Protein AF-A0A1F2TXX7-F1 (afdb_monomer_lite)

Sequence (475 aa):
MVFALLHRPVFQALGLSNPQVAVRVATVLLIPSALCGLVLRPRAPNGSAGERSGLLFAVVLATLLSATTNYGFRNNSDDFTIRDRLQRGASSSTIPNWGPQGDKSVHLIVTTEPMIQSGLPSGIQAHRGVQALMIGLSAPIRGGFPENIIKTSKVVELVFHLSFLYLFLVLCREVFNMDRKATVLVLAGAAFFAPINFPFNSVETSSYAGLFNASGTLYHNLPQLFSLTFALGGIVLIGRSIRAGHSGFAIGCALIAGSFVFKPALYTVLAPSACLLLMFLRDPFSRDRLAGYIVLSIPVAIWSGYRMVFHTETRTLNPIIRPFALFMKRGGLRFPEWVMQHTWVFGAIVLGLSFAAFLPALLSDLTSFIRKIRGSGAPGVRAWIQSHWLESFLMLSLVFGVLQRILLLENNSQMYSGNFGWAGAAMVLLSLPILVLRLTRSPSALVRTSGLALYALQLGYGVQHLIMVTYFAWY

Secondary structure (DSSP, 8-state):
-HHHHHTHHHHHHTT---HHHHHHHHHHHHHHHHHHHHH---------HHHHHHHHHHHHHHHHHHHHHHHTTTS---HHHHHHHHHHHHH--S---SSSTHHHHIIIIITTHHHHHH-SS-SB----HHHHHHHHHHTTSSS-HHHHHHHHHHHHHHHHHHHHHHHHHHIIIIIS---HHHHHHHHHHHHH--PPPSSTT--SSTT---S--HIIIIIS-HHHHHHHHHHHHHHHHHHHHHHH--S-HHHHHHHHHHHHHH-HHHHHHHHHHHHHHHTTSSSTT-HHHHHHHHHHHHHHHHHHHHHHHH-PBP----EEE-TTHHHHHHHTTTS-HHHHT-HHHHHHHHHHHHSTTTHHHHHHHHHHHHHHHHHHHHHHHHHHHHHTHHHHHHHHHHHHHHHHHHHEEE-STT-B-HHHHHHHHHHHHHHHHHHHHHHHT-S-HHHHHHHHHHHHHHHHHHHHHHHHHHHTTT-

Structure (mmCIF, N/CA/C/O backbone):
data_AF-A0A1F2TXX7-F1
#
_entry.id   AF-A0A1F2TXX7-F1
#
loop_
_atom_site.group_PDB
_atom_site.id
_atom_site.type_symbol
_atom_site.label_atom_id
_atom_site.label_alt_id
_atom_site.label_comp_id
_atom_site.label_asym_id
_atom_site.label_entity_id
_atom_site.label_seq_id
_atom_site.pdbx_PDB_ins_code
_atom_site.Cartn_x
_atom_site.Cartn_y
_atom_site.Cartn_z
_atom_site.occupancy
_atom_site.B_iso_or_equiv
_atom_site.auth_seq_id
_atom_site.auth_comp_id
_atom_site.auth_asym_id
_atom_site.auth_atom_id
_atom_site.pdbx_PDB_model_num
ATOM 1 N N . MET A 1 1 ? -10.070 -25.804 -9.929 1.00 29.41 1 MET A N 1
ATOM 2 C CA . MET A 1 1 ? -11.050 -26.265 -10.941 1.00 29.41 1 MET A CA 1
ATOM 3 C C . MET A 1 1 ? -12.174 -25.249 -11.176 1.00 29.41 1 MET A C 1
ATOM 5 O O . MET A 1 1 ? -12.272 -24.749 -12.284 1.00 29.41 1 MET A O 1
ATOM 9 N N . VAL A 1 2 ? -12.946 -24.849 -10.153 1.00 29.81 2 VAL A N 1
ATOM 10 C CA . VAL A 1 2 ? -14.037 -23.846 -10.272 1.00 29.81 2 VAL A CA 1
ATOM 11 C C . VAL A 1 2 ? -13.555 -22.471 -10.775 1.00 29.81 2 VAL A C 1
ATOM 13 O O . VAL A 1 2 ? -14.171 -21.890 -11.660 1.00 29.81 2 VAL A O 1
ATOM 16 N N . PHE A 1 3 ? -12.399 -21.994 -10.300 1.00 35.53 3 PHE A N 1
ATOM 17 C CA . PHE A 1 3 ? -11.759 -20.757 -10.781 1.00 35.53 3 PHE A CA 1
ATOM 18 C C . PHE A 1 3 ? -11.383 -20.816 -12.277 1.00 35.53 3 PHE A C 1
ATOM 20 O O . PHE A 1 3 ? -11.609 -19.872 -13.024 1.00 35.53 3 PHE A O 1
ATOM 27 N N . ALA A 1 4 ? -10.864 -21.957 -12.744 1.00 34.00 4 ALA A N 1
ATOM 28 C CA . ALA A 1 4 ? -10.511 -22.156 -14.151 1.00 34.00 4 ALA A CA 1
ATOM 29 C C . ALA A 1 4 ? -11.752 -22.219 -15.064 1.00 34.00 4 ALA A C 1
ATOM 31 O O . ALA A 1 4 ? -11.696 -21.780 -16.210 1.00 34.00 4 ALA A O 1
ATOM 32 N N . LEU A 1 5 ? -12.878 -22.722 -14.546 1.00 33.78 5 LEU A N 1
ATOM 33 C CA . LEU A 1 5 ? -14.151 -22.797 -15.268 1.00 33.78 5 LEU A CA 1
ATOM 34 C C . LEU A 1 5 ? -14.860 -21.435 -15.355 1.00 33.78 5 LEU A C 1
ATOM 36 O O . LEU A 1 5 ? -15.351 -21.088 -16.425 1.00 33.78 5 LEU A O 1
ATOM 40 N N . LEU A 1 6 ? -14.849 -20.632 -14.283 1.00 33.75 6 LEU A N 1
ATOM 41 C CA . LEU A 1 6 ? -15.460 -19.291 -14.259 1.00 33.75 6 LEU A CA 1
ATOM 42 C C . LEU A 1 6 ? -14.728 -18.264 -15.139 1.00 33.75 6 LEU A C 1
ATOM 44 O O . LEU A 1 6 ? -15.339 -17.306 -15.606 1.00 33.75 6 LEU A O 1
ATOM 48 N N . HIS A 1 7 ? -13.432 -18.460 -15.390 1.00 41.69 7 HIS A N 1
ATOM 49 C CA . HIS A 1 7 ? -12.605 -17.518 -16.151 1.00 41.69 7 HIS A CA 1
ATOM 50 C C . HIS A 1 7 ? -12.302 -17.961 -17.586 1.00 41.69 7 HIS A C 1
ATOM 52 O O . HIS A 1 7 ? -11.627 -17.239 -18.315 1.00 41.69 7 HIS A O 1
ATOM 58 N N . ARG A 1 8 ? -12.845 -19.098 -18.038 1.00 39.62 8 ARG A N 1
ATOM 59 C CA . ARG A 1 8 ? -12.697 -19.590 -19.419 1.00 39.62 8 ARG A CA 1
ATOM 60 C C . ARG A 1 8 ? -13.082 -18.550 -20.496 1.00 39.62 8 ARG A C 1
ATOM 62 O O . ARG A 1 8 ? -12.309 -18.419 -21.443 1.00 39.62 8 ARG A O 1
ATOM 69 N N . PRO A 1 9 ? -14.161 -17.750 -20.345 1.00 38.47 9 PRO A N 1
ATOM 70 C CA . PRO A 1 9 ? -14.501 -16.693 -21.305 1.00 38.47 9 PRO A CA 1
ATOM 71 C C . PRO A 1 9 ? -13.487 -15.540 -21.302 1.00 38.47 9 PRO A C 1
ATOM 73 O O . PRO A 1 9 ? -13.152 -15.004 -22.352 1.00 38.47 9 PRO A O 1
ATOM 76 N N . VAL A 1 10 ? -12.942 -15.193 -20.129 1.00 39.41 10 VAL A N 1
ATOM 77 C CA . VAL A 1 10 ? -11.904 -14.156 -19.974 1.00 39.41 10 VAL A CA 1
ATOM 78 C C . VAL A 1 10 ? -10.589 -14.620 -20.603 1.00 39.41 10 VAL A C 1
ATOM 80 O O . VAL A 1 10 ? -9.942 -13.862 -21.320 1.00 39.41 10 VAL A O 1
ATOM 83 N N . PHE A 1 11 ? -10.216 -15.888 -20.412 1.00 44.16 11 PHE A N 1
ATOM 84 C CA . PHE A 1 11 ? -9.037 -16.477 -21.047 1.00 44.16 11 PHE A CA 1
ATOM 85 C C . PHE A 1 11 ? -9.182 -16.579 -22.573 1.00 44.16 11 PHE A C 1
ATOM 87 O O . PHE A 1 11 ? -8.217 -16.327 -23.295 1.00 44.16 11 PHE A O 1
ATOM 94 N N . GLN A 1 12 ? -10.387 -16.866 -23.077 1.00 43.22 12 GLN A N 1
ATOM 95 C CA . GLN A 1 12 ? -10.691 -16.821 -24.511 1.00 43.22 12 GLN A CA 1
ATOM 96 C C . GLN A 1 12 ? -10.640 -15.386 -25.068 1.00 43.22 12 GLN A C 1
ATOM 98 O O . GLN A 1 12 ? -9.989 -15.166 -26.086 1.00 43.22 12 GLN A O 1
ATOM 103 N N . ALA A 1 13 ? -11.210 -14.396 -24.371 1.00 37.19 13 ALA A N 1
ATOM 104 C CA . ALA A 1 13 ? -11.165 -12.980 -24.762 1.00 37.19 13 ALA A CA 1
ATOM 105 C C . ALA A 1 13 ? -9.740 -12.381 -24.744 1.00 37.19 13 ALA A C 1
ATOM 107 O O . ALA A 1 13 ? -9.407 -11.490 -25.527 1.00 37.19 13 ALA A O 1
ATOM 108 N N . LEU A 1 14 ? -8.853 -12.897 -23.886 1.00 37.62 14 LEU A N 1
ATOM 109 C CA . LEU A 1 14 ? -7.431 -12.535 -23.862 1.00 37.62 14 LEU A CA 1
ATOM 110 C C . LEU A 1 14 ? -6.597 -13.252 -24.946 1.00 37.62 14 LEU A C 1
ATOM 112 O O . LEU A 1 14 ? -5.415 -12.942 -25.098 1.00 37.62 14 LEU A O 1
ATOM 116 N N . GLY A 1 15 ? -7.191 -14.145 -25.748 1.00 41.12 15 GLY A N 1
ATOM 117 C CA . GLY A 1 15 ? -6.511 -14.872 -26.829 1.00 41.12 15 GLY A CA 1
ATOM 118 C C . GLY A 1 15 ? -5.637 -16.038 -26.350 1.00 41.12 15 GLY A C 1
ATOM 119 O O . GLY A 1 15 ? -4.672 -16.401 -27.017 1.00 41.12 15 GLY A O 1
ATOM 120 N N . LEU A 1 16 ? -5.939 -16.620 -25.186 1.00 44.06 16 LEU A N 1
ATOM 121 C CA . LEU A 1 16 ? -5.148 -17.681 -24.548 1.00 44.06 16 LEU A CA 1
ATOM 122 C C . LEU A 1 16 ? -5.685 -19.078 -24.915 1.00 44.06 16 LEU A C 1
ATOM 124 O O . LEU A 1 16 ? -5.875 -19.929 -24.050 1.00 44.06 16 LEU A O 1
ATOM 128 N N . SER A 1 17 ? -5.945 -19.327 -26.203 1.00 44.88 17 SER A N 1
ATOM 129 C CA . SER A 1 17 ? -6.417 -20.622 -26.731 1.00 44.88 17 SER A CA 1
ATOM 130 C C . SER A 1 17 ? -5.333 -21.711 -26.762 1.00 44.88 17 SER A C 1
ATOM 132 O O . SER A 1 17 ? -5.620 -22.862 -27.085 1.00 44.88 17 SER A O 1
ATOM 134 N N . ASN A 1 18 ? -4.090 -21.374 -26.406 1.00 51.16 18 ASN A N 1
ATOM 135 C CA . ASN A 1 18 ? -2.973 -22.307 -26.408 1.00 51.16 18 ASN A CA 1
ATOM 136 C C . ASN A 1 18 ? -2.952 -23.158 -25.111 1.00 51.16 18 ASN A C 1
ATOM 138 O O . ASN A 1 18 ? -2.776 -22.603 -24.020 1.00 51.16 18 ASN A O 1
ATOM 142 N N . PRO A 1 19 ? -3.058 -24.498 -25.195 1.00 48.06 19 PRO A N 1
ATOM 143 C CA . PRO A 1 19 ? -3.065 -25.384 -24.028 1.00 48.06 19 PRO A CA 1
ATOM 144 C C . PRO A 1 19 ? -1.778 -25.313 -23.186 1.00 48.06 19 PRO A C 1
ATOM 146 O O . PRO A 1 19 ? -1.838 -25.485 -21.969 1.00 48.06 19 PRO A O 1
ATOM 149 N N . GLN A 1 20 ? -0.627 -24.968 -23.777 1.00 47.75 20 GLN A N 1
ATOM 150 C CA . GLN A 1 20 ? 0.615 -24.741 -23.023 1.00 47.75 20 GLN A CA 1
ATOM 151 C C . GLN A 1 20 ? 0.552 -23.467 -22.175 1.00 47.75 20 GLN A C 1
ATOM 153 O O . GLN A 1 20 ? 1.115 -23.425 -21.082 1.00 47.75 20 GLN A O 1
ATOM 158 N N . VAL A 1 21 ? -0.160 -22.441 -22.648 1.00 46.22 21 VAL A N 1
ATOM 159 C CA . VAL A 1 21 ? -0.402 -21.212 -21.885 1.00 46.22 21 VAL A CA 1
ATOM 160 C C . VAL A 1 21 ? -1.400 -21.483 -20.760 1.00 46.22 21 VAL A C 1
ATOM 162 O O . VAL A 1 21 ? -1.178 -21.022 -19.649 1.00 46.22 21 VAL A O 1
ATOM 165 N N . ALA A 1 22 ? -2.426 -22.312 -20.980 1.00 46.06 22 ALA A N 1
ATOM 166 C CA . ALA A 1 22 ? -3.401 -22.698 -19.953 1.00 46.06 22 ALA A CA 1
ATOM 167 C C . ALA A 1 22 ? -2.794 -23.506 -18.785 1.00 46.06 22 ALA A C 1
ATOM 169 O O . ALA A 1 22 ? -3.076 -23.212 -17.622 1.00 46.06 22 ALA A O 1
ATOM 170 N N . VAL A 1 23 ? -1.912 -24.477 -19.062 1.00 45.16 23 VAL A N 1
ATOM 171 C CA . VAL A 1 23 ? -1.170 -25.222 -18.018 1.00 45.16 23 VAL A CA 1
ATOM 172 C C . VAL A 1 23 ? -0.264 -24.287 -17.205 1.00 45.16 23 VAL A C 1
ATOM 174 O O . VAL A 1 23 ? -0.115 -24.450 -15.998 1.00 45.16 23 VAL A O 1
ATOM 177 N N . ARG A 1 24 ? 0.288 -23.246 -17.833 1.00 50.84 24 ARG A N 1
ATOM 178 C CA . ARG A 1 24 ? 1.182 -22.279 -17.177 1.00 50.84 24 ARG A CA 1
ATOM 179 C C . ARG A 1 24 ? 0.443 -21.174 -16.444 1.00 50.84 24 ARG A C 1
ATOM 181 O O . ARG A 1 24 ? 0.905 -20.757 -15.392 1.00 50.84 24 ARG A O 1
ATOM 188 N N . VAL A 1 25 ? -0.734 -20.770 -16.922 1.00 47.62 25 VAL A N 1
ATOM 189 C CA . VAL A 1 25 ? -1.716 -20.018 -16.132 1.00 47.62 25 VAL A CA 1
ATOM 190 C C . VAL A 1 25 ? -2.034 -20.819 -14.873 1.00 47.62 25 VAL A C 1
ATOM 192 O O . VAL A 1 25 ? -2.038 -20.240 -13.800 1.00 47.62 25 VAL A O 1
ATOM 195 N N . ALA A 1 26 ? -2.201 -22.145 -14.954 1.00 44.66 26 ALA A N 1
ATOM 196 C CA . ALA A 1 26 ? -2.402 -22.979 -13.770 1.00 44.66 26 ALA A CA 1
ATOM 197 C C . ALA A 1 26 ? -1.186 -22.981 -12.816 1.00 44.66 26 ALA A C 1
ATOM 199 O O . ALA A 1 26 ? -1.389 -22.872 -11.611 1.00 44.66 26 ALA A O 1
ATOM 200 N N . THR A 1 27 ? 0.059 -23.002 -13.313 1.00 48.03 27 THR A N 1
ATOM 201 C CA . THR A 1 27 ? 1.278 -22.863 -12.481 1.00 48.03 27 THR A CA 1
ATOM 202 C C . THR A 1 27 ? 1.433 -21.465 -11.872 1.00 48.03 27 THR A C 1
ATOM 204 O O . THR A 1 27 ? 1.758 -21.332 -10.698 1.00 48.03 27 THR A O 1
ATOM 207 N N . VAL A 1 28 ? 1.152 -20.406 -12.634 1.00 48.81 28 VAL A N 1
ATOM 208 C CA . VAL A 1 28 ? 1.129 -19.016 -12.150 1.00 48.81 28 VAL A CA 1
ATOM 2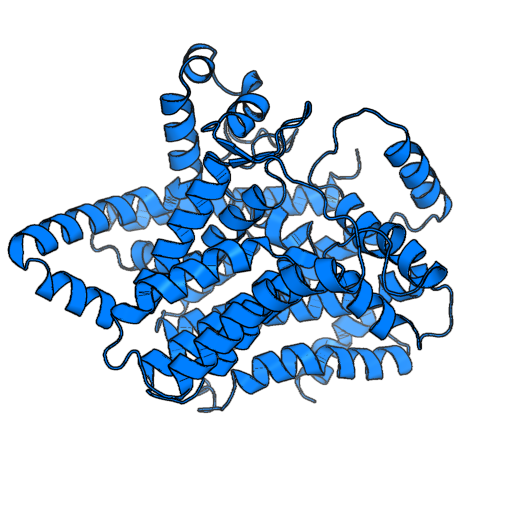09 C C . VAL A 1 28 ? 0.024 -18.823 -11.132 1.00 48.81 28 VAL A C 1
ATOM 211 O O . VAL A 1 28 ? 0.237 -18.119 -10.156 1.00 48.81 28 VAL A O 1
ATOM 214 N N . LEU A 1 29 ? -1.124 -19.474 -11.322 1.00 49.50 29 LEU A N 1
ATOM 215 C CA . LEU A 1 29 ? -2.206 -19.515 -10.355 1.00 49.50 29 LEU A CA 1
ATOM 216 C C . LEU A 1 29 ? -1.785 -20.245 -9.084 1.00 49.50 29 LEU A C 1
ATOM 218 O O . LEU A 1 29 ? -2.329 -19.892 -8.050 1.00 49.50 29 LEU A O 1
ATOM 222 N N . LEU A 1 30 ? -0.818 -21.174 -9.090 1.00 51.28 30 LEU A N 1
ATOM 223 C CA . LEU A 1 30 ? -0.353 -21.822 -7.857 1.00 51.28 30 LEU A CA 1
ATOM 224 C C . LEU A 1 30 ? 0.281 -20.833 -6.882 1.00 51.28 30 LEU A C 1
ATOM 226 O O . LEU A 1 30 ? 0.076 -21.005 -5.696 1.00 51.28 30 LEU A O 1
ATOM 230 N N . ILE A 1 31 ? 0.997 -19.794 -7.319 1.00 54.47 31 ILE A N 1
ATOM 231 C CA . ILE A 1 31 ? 1.657 -18.856 -6.389 1.00 54.47 31 ILE A CA 1
ATOM 232 C C . ILE A 1 31 ? 0.628 -18.045 -5.576 1.00 54.47 31 ILE A C 1
ATOM 234 O O . ILE A 1 31 ? 0.631 -18.148 -4.355 1.00 54.47 31 ILE A O 1
ATOM 238 N N . PRO A 1 32 ? -0.307 -17.300 -6.187 1.00 51.53 32 PRO A N 1
ATOM 239 C CA . PRO A 1 32 ? -1.383 -16.627 -5.485 1.00 51.53 32 PRO A CA 1
ATOM 240 C C . PRO A 1 32 ? -2.482 -17.565 -4.991 1.00 51.53 32 PRO A C 1
ATOM 242 O O . PRO A 1 32 ? -3.133 -17.202 -4.028 1.00 51.53 32 PRO A O 1
ATOM 245 N N . SER A 1 33 ? -2.705 -18.752 -5.567 1.00 46.50 33 SER A N 1
ATOM 246 C CA . SER A 1 33 ? -3.630 -19.746 -4.985 1.00 46.50 33 SER A CA 1
ATOM 247 C C . SER A 1 33 ? -3.014 -20.460 -3.790 1.00 46.50 33 SER A C 1
ATOM 249 O O . SER A 1 33 ? -3.757 -20.877 -2.916 1.00 46.50 33 SER A O 1
ATOM 251 N N . ALA A 1 34 ? -1.688 -20.576 -3.703 1.00 53.84 34 ALA A N 1
ATOM 252 C CA . ALA A 1 34 ? -0.976 -20.989 -2.500 1.00 53.84 34 ALA A CA 1
ATOM 253 C C . ALA A 1 34 ? -0.890 -19.831 -1.513 1.00 53.84 34 ALA A C 1
ATOM 255 O O . ALA A 1 34 ? -1.029 -20.066 -0.331 1.00 53.84 34 ALA A O 1
ATOM 256 N N . LEU A 1 35 ? -0.746 -18.580 -1.953 1.00 54.44 35 LEU A N 1
ATOM 257 C CA . LEU A 1 35 ? -0.795 -17.411 -1.070 1.00 54.44 35 LEU A CA 1
ATOM 258 C C . LEU A 1 35 ? -2.202 -17.257 -0.478 1.00 54.44 35 LEU A C 1
ATOM 260 O O . LEU A 1 35 ? -2.368 -17.237 0.736 1.00 54.44 35 LEU A O 1
ATOM 264 N N . CYS A 1 36 ? -3.230 -17.291 -1.327 1.00 53.91 36 CYS A N 1
ATOM 265 C CA . CYS A 1 36 ? -4.624 -17.384 -0.922 1.00 53.91 36 CYS A CA 1
ATOM 266 C C . CYS A 1 36 ? -4.880 -18.680 -0.160 1.00 53.91 36 CYS A C 1
ATOM 268 O O . CYS A 1 36 ? -5.606 -18.613 0.801 1.00 53.91 36 CYS A O 1
ATOM 270 N N . GLY A 1 37 ? -4.284 -19.822 -0.503 1.00 51.03 37 GLY A N 1
ATOM 271 C CA . GLY A 1 37 ? -4.452 -21.120 0.169 1.00 51.03 37 GLY A CA 1
ATOM 272 C C . GLY A 1 37 ? -3.795 -21.211 1.552 1.00 51.03 37 GLY A C 1
ATOM 273 O O . GLY A 1 37 ? -4.343 -21.824 2.459 1.00 51.03 37 GLY A O 1
ATOM 274 N N . LEU A 1 38 ? -2.652 -20.552 1.740 1.00 52.81 38 LEU A N 1
ATOM 275 C CA . LEU A 1 38 ? -1.951 -20.377 3.015 1.00 52.81 38 LEU A CA 1
ATOM 276 C C . LEU A 1 38 ? -2.741 -19.439 3.921 1.00 52.81 38 LEU A C 1
ATOM 278 O O . LEU A 1 38 ? -2.857 -19.692 5.119 1.00 52.81 38 LEU A O 1
ATOM 282 N N . VAL A 1 39 ? -3.329 -18.386 3.343 1.00 52.72 39 VAL A N 1
ATOM 283 C CA . VAL A 1 39 ? -4.359 -17.604 4.022 1.00 52.72 39 VAL A CA 1
ATOM 284 C C . VAL A 1 39 ? -5.584 -18.494 4.272 1.00 52.72 39 VAL A C 1
ATOM 286 O O . VAL A 1 39 ? -6.065 -18.576 5.386 1.00 52.72 39 VAL A O 1
ATOM 289 N N . LEU A 1 40 ? -6.065 -19.269 3.315 1.00 48.44 40 LEU A N 1
ATOM 290 C CA . LEU A 1 40 ? -7.264 -20.101 3.399 1.00 48.44 40 LEU A CA 1
ATOM 291 C C . LEU A 1 40 ? -6.969 -21.477 4.013 1.00 48.44 40 LEU A C 1
ATOM 293 O O . LEU A 1 40 ? -7.166 -22.504 3.372 1.00 48.44 40 LEU A O 1
ATOM 297 N N . ARG A 1 41 ? -6.612 -21.531 5.300 1.00 43.88 41 ARG A N 1
ATOM 298 C CA . ARG A 1 41 ? -7.113 -22.651 6.115 1.00 43.88 41 ARG A CA 1
ATOM 299 C C . ARG A 1 41 ? -8.578 -22.349 6.437 1.00 43.88 41 ARG A C 1
ATOM 301 O O . ARG A 1 41 ? -8.838 -21.395 7.173 1.00 43.88 41 ARG A O 1
ATOM 308 N N . PRO A 1 42 ? -9.545 -23.078 5.857 1.00 43.97 42 PRO A N 1
ATOM 309 C CA . PRO A 1 42 ? -10.935 -22.679 5.925 1.00 43.97 42 PRO A CA 1
ATOM 310 C C . PRO A 1 42 ? -11.502 -23.002 7.313 1.00 43.97 42 PRO A C 1
ATOM 312 O O . PRO A 1 42 ? -11.634 -24.162 7.688 1.00 43.97 42 PRO A O 1
ATOM 315 N N . ARG A 1 43 ? -12.001 -21.983 8.018 1.00 39.16 43 ARG A N 1
ATOM 316 C CA . ARG A 1 43 ? -13.446 -22.042 8.243 1.00 39.16 43 ARG A CA 1
ATOM 317 C C . ARG A 1 43 ? -14.033 -21.743 6.878 1.00 39.16 43 ARG A C 1
ATOM 319 O O . ARG A 1 43 ? -13.715 -20.699 6.311 1.00 39.16 43 ARG A O 1
ATOM 326 N N . ALA A 1 44 ? -14.747 -22.707 6.301 1.00 36.66 44 ALA A N 1
ATOM 327 C CA . ALA A 1 44 ? -15.443 -22.486 5.045 1.00 36.66 44 ALA A CA 1
ATOM 328 C C . ALA A 1 44 ? -16.169 -21.137 5.159 1.00 36.66 44 ALA A C 1
ATOM 330 O O . ALA A 1 44 ? -16.731 -20.878 6.229 1.00 36.66 44 ALA A O 1
ATOM 331 N N . PRO A 1 45 ? -16.106 -20.257 4.143 1.00 43.06 45 PRO A N 1
ATOM 332 C CA . PRO A 1 45 ? -16.924 -19.057 4.152 1.00 43.06 45 PRO A CA 1
ATOM 333 C C . PRO A 1 45 ? -18.346 -19.546 4.401 1.00 43.06 45 PRO A C 1
ATOM 335 O O . PRO A 1 45 ? -18.881 -20.316 3.598 1.00 43.06 45 PRO A O 1
ATOM 338 N N . ASN A 1 46 ? -18.899 -19.234 5.574 1.00 42.44 46 ASN A N 1
ATOM 339 C CA . ASN A 1 46 ? -20.272 -19.568 5.906 1.00 42.44 46 ASN A CA 1
ATOM 340 C C . ASN A 1 46 ? -21.083 -18.737 4.930 1.00 42.44 46 ASN A C 1
ATOM 342 O O . ASN A 1 46 ? -21.291 -17.558 5.198 1.00 42.44 46 ASN A O 1
ATOM 346 N N . GLY A 1 47 ? -21.400 -19.342 3.778 1.00 44.06 47 GLY A N 1
ATOM 347 C CA . GLY A 1 47 ? -21.638 -18.710 2.482 1.00 44.06 47 GLY A CA 1
ATOM 348 C C . GLY A 1 47 ? -22.814 -17.751 2.457 1.00 44.06 47 GLY A C 1
ATOM 349 O O . GLY A 1 47 ? -23.791 -17.964 1.741 1.00 44.06 47 GLY A O 1
ATOM 350 N N . SER A 1 48 ? -22.698 -16.677 3.221 1.00 54.50 48 SER A N 1
ATOM 351 C CA . SER A 1 48 ? -23.667 -15.616 3.341 1.00 54.50 48 SER A CA 1
ATOM 352 C C . SER A 1 48 ? -23.696 -14.867 2.016 1.00 54.50 48 SER A C 1
ATOM 354 O O . SER A 1 48 ? -22.670 -14.671 1.356 1.00 54.50 48 SER A O 1
ATOM 356 N N . ALA A 1 49 ? -24.883 -14.425 1.602 1.00 54.91 49 ALA A N 1
ATOM 357 C CA . ALA A 1 49 ? -25.061 -13.680 0.355 1.00 54.91 49 ALA A CA 1
ATOM 358 C C . ALA A 1 49 ? -24.114 -12.459 0.252 1.00 54.91 49 ALA A C 1
ATOM 360 O O . ALA A 1 49 ? -23.690 -12.077 -0.840 1.00 54.91 49 ALA A O 1
ATOM 361 N N . GLY A 1 50 ? -23.717 -11.889 1.399 1.00 53.47 50 GLY A N 1
ATOM 362 C CA . GLY A 1 50 ? -22.732 -10.813 1.490 1.00 53.47 50 GLY A CA 1
ATOM 363 C C . GLY A 1 50 ? -21.339 -11.198 0.981 1.00 53.47 50 GLY A C 1
ATOM 364 O O . GLY A 1 50 ? -20.759 -10.439 0.205 1.00 53.47 50 GLY A O 1
ATOM 365 N N . GLU A 1 51 ? -20.823 -12.375 1.336 1.00 61.41 51 GLU A N 1
ATOM 366 C CA . GLU A 1 51 ? -19.496 -12.847 0.903 1.00 61.41 51 GLU A CA 1
ATOM 367 C C . GLU A 1 51 ? -19.450 -13.123 -0.599 1.00 61.41 51 GLU A C 1
ATOM 369 O O . GLU A 1 51 ? -18.516 -12.696 -1.279 1.00 61.41 51 GLU A O 1
ATOM 374 N N . ARG A 1 52 ? -20.505 -13.745 -1.141 1.00 65.06 52 ARG A N 1
ATOM 375 C CA . ARG A 1 52 ? -20.627 -14.001 -2.586 1.00 65.06 52 ARG A CA 1
ATOM 376 C C . ARG A 1 52 ? -20.632 -12.700 -3.390 1.00 65.06 52 ARG A C 1
ATOM 378 O O . ARG A 1 52 ? -19.966 -12.608 -4.416 1.00 65.06 52 ARG A O 1
ATOM 385 N N . SER A 1 53 ? -21.333 -11.676 -2.899 1.00 67.38 53 SER A N 1
ATOM 386 C CA . SER A 1 53 ? -21.395 -10.372 -3.569 1.00 67.38 53 SER A CA 1
ATOM 387 C C . SER A 1 53 ? -20.074 -9.593 -3.526 1.00 67.38 53 SER A C 1
ATOM 389 O O . SER A 1 53 ? -19.717 -8.953 -4.511 1.00 67.38 53 SER A O 1
ATOM 391 N N . GLY A 1 54 ? -19.329 -9.669 -2.415 1.00 68.12 54 GLY A N 1
ATOM 392 C CA . GLY A 1 54 ? -18.012 -9.039 -2.293 1.00 68.12 54 GLY A CA 1
ATOM 393 C C . GLY A 1 54 ? -16.974 -9.706 -3.193 1.00 68.12 54 GLY A C 1
ATOM 394 O O . GLY A 1 54 ? -16.203 -9.016 -3.855 1.00 68.12 54 GLY A O 1
ATOM 395 N N . LEU A 1 55 ? -17.008 -11.040 -3.282 1.00 73.31 55 LEU A N 1
ATOM 396 C CA . LEU A 1 55 ? -16.162 -11.800 -4.200 1.00 73.31 55 LEU A CA 1
ATOM 397 C C . LEU A 1 55 ? -16.472 -11.464 -5.663 1.00 73.31 55 LEU A C 1
ATOM 399 O O . LEU A 1 55 ? -15.551 -11.202 -6.429 1.00 73.31 55 LEU A O 1
ATOM 403 N N . LEU A 1 56 ? -17.753 -11.424 -6.044 1.00 72.31 56 LEU A N 1
ATOM 404 C CA . LEU A 1 56 ? -18.155 -11.043 -7.399 1.00 72.31 56 LEU A CA 1
ATOM 405 C C . LEU A 1 56 ? -17.675 -9.628 -7.746 1.00 72.31 56 LEU A C 1
ATOM 407 O O . LEU A 1 56 ? -17.107 -9.423 -8.814 1.00 72.31 56 LEU A O 1
ATOM 411 N N . PHE A 1 57 ? -17.847 -8.671 -6.829 1.00 75.25 57 PHE A N 1
ATOM 412 C CA . PHE A 1 57 ? -17.361 -7.306 -7.018 1.00 75.25 57 PHE A CA 1
ATOM 413 C C . PHE A 1 57 ? -15.838 -7.261 -7.204 1.00 75.25 57 PHE A C 1
ATOM 415 O O . PHE A 1 57 ? -15.364 -6.632 -8.144 1.00 75.25 57 PHE A O 1
ATOM 422 N N . ALA A 1 58 ? -15.074 -7.980 -6.373 1.00 76.06 58 ALA A N 1
ATOM 423 C CA . ALA A 1 58 ? -13.621 -8.081 -6.509 1.00 76.06 58 ALA A CA 1
ATOM 424 C C . ALA A 1 58 ? -13.199 -8.697 -7.854 1.00 76.06 58 ALA A C 1
ATOM 426 O O . ALA A 1 58 ? -12.257 -8.215 -8.479 1.00 76.06 58 ALA A O 1
ATOM 427 N N . VAL A 1 59 ? -13.912 -9.723 -8.330 1.00 74.50 59 VAL A N 1
ATOM 428 C CA . VAL A 1 59 ? -13.653 -10.362 -9.629 1.00 74.50 59 VAL A CA 1
ATOM 429 C C . VAL A 1 59 ? -13.905 -9.402 -10.788 1.00 74.50 59 VAL A C 1
ATOM 431 O O . VAL A 1 59 ? -13.049 -9.260 -11.663 1.00 74.50 59 VAL A O 1
ATOM 434 N N . VAL A 1 60 ? -15.059 -8.731 -10.794 1.00 75.81 60 VAL A N 1
ATOM 435 C CA . VAL A 1 60 ? -15.409 -7.746 -11.828 1.00 75.81 60 VAL A CA 1
ATOM 436 C C . VAL A 1 60 ? -14.386 -6.616 -11.838 1.00 75.81 60 VAL A C 1
ATOM 438 O O . VAL A 1 60 ? -13.858 -6.271 -12.892 1.00 75.81 60 VAL A O 1
ATOM 441 N N . LEU A 1 61 ? -14.048 -6.092 -10.660 1.00 82.00 61 LEU A N 1
ATOM 442 C CA . LEU A 1 61 ? -13.105 -4.995 -10.515 1.00 82.00 61 LEU A CA 1
ATOM 443 C C . LEU A 1 61 ? -11.692 -5.386 -10.963 1.00 82.00 61 LEU A C 1
ATOM 445 O O . LEU A 1 61 ? -11.086 -4.656 -11.737 1.00 82.00 61 LEU A O 1
ATOM 449 N N . ALA A 1 62 ? -11.181 -6.553 -10.564 1.00 81.50 62 ALA A N 1
ATOM 450 C CA . ALA A 1 62 ? -9.877 -7.030 -11.027 1.00 81.50 62 ALA A CA 1
ATOM 451 C C . ALA A 1 62 ? -9.840 -7.255 -12.542 1.00 81.50 62 ALA A C 1
ATOM 453 O O . ALA A 1 62 ? -8.833 -6.960 -13.182 1.00 81.50 62 ALA A O 1
ATOM 454 N N . THR A 1 63 ? -10.933 -7.766 -13.115 1.00 73.50 63 THR A N 1
ATOM 455 C CA . THR A 1 63 ? -11.046 -7.970 -14.564 1.00 73.50 63 THR A CA 1
ATOM 456 C C . THR A 1 63 ? -11.039 -6.631 -15.291 1.00 73.50 63 THR A C 1
ATOM 458 O O . THR A 1 63 ? -10.319 -6.493 -16.273 1.00 73.50 63 THR A O 1
ATOM 461 N N . LEU A 1 64 ? -11.771 -5.633 -14.782 1.00 77.00 64 LEU A N 1
ATOM 462 C CA . LEU A 1 64 ? -11.770 -4.273 -15.318 1.00 77.00 64 LEU A CA 1
ATOM 463 C C . LEU A 1 64 ? -10.371 -3.658 -15.259 1.00 77.00 64 LEU A C 1
ATOM 465 O O . LEU A 1 64 ? -9.887 -3.192 -16.282 1.00 77.00 64 LEU A O 1
ATOM 469 N N . LEU A 1 65 ? -9.720 -3.696 -14.091 1.00 76.69 65 LEU A N 1
ATOM 470 C CA . LEU A 1 65 ? -8.373 -3.157 -13.902 1.00 76.69 65 LEU A CA 1
ATOM 471 C C . LEU A 1 65 ? -7.372 -3.830 -14.836 1.00 76.69 65 LEU A C 1
ATOM 473 O O . LEU A 1 65 ? -6.667 -3.156 -15.571 1.00 76.69 65 LEU A O 1
ATOM 477 N N . SER A 1 66 ? -7.350 -5.161 -14.862 1.00 73.19 66 SER A N 1
ATOM 478 C CA . SER A 1 66 ? -6.453 -5.900 -15.744 1.00 73.19 66 SER A CA 1
ATOM 479 C C . SER A 1 66 ? -6.742 -5.622 -17.216 1.00 73.19 66 SER A C 1
ATOM 481 O O . SER A 1 66 ? -5.810 -5.507 -18.007 1.00 73.19 66 SER A O 1
ATOM 483 N N . ALA A 1 67 ? -8.015 -5.503 -17.603 1.00 68.56 67 ALA A N 1
ATOM 484 C CA . ALA A 1 67 ? -8.378 -5.158 -18.964 1.00 68.56 67 ALA A CA 1
ATOM 485 C C . ALA A 1 67 ? -7.863 -3.760 -19.312 1.00 68.56 67 ALA A C 1
ATOM 487 O O . ALA A 1 67 ? -7.141 -3.629 -20.285 1.00 68.56 67 ALA A O 1
ATOM 488 N N . THR A 1 68 ? -8.135 -2.729 -18.518 1.00 67.38 68 THR A N 1
ATOM 489 C CA . THR A 1 68 ? -7.713 -1.356 -18.835 1.00 67.38 68 THR A CA 1
ATOM 490 C C . THR A 1 68 ? -6.193 -1.186 -18.817 1.00 67.38 68 THR A C 1
ATOM 492 O O . THR A 1 68 ? -5.633 -0.553 -19.713 1.00 67.38 68 THR A O 1
ATOM 495 N N . THR A 1 69 ? -5.493 -1.820 -17.872 1.00 66.38 69 THR A N 1
ATOM 496 C CA . THR A 1 69 ? -4.030 -1.727 -17.755 1.00 66.38 69 THR A CA 1
ATOM 497 C C . THR A 1 69 ? -3.272 -2.568 -18.787 1.00 66.38 69 THR A C 1
ATOM 499 O O . THR A 1 69 ? -2.098 -2.279 -19.042 1.00 66.38 69 THR A O 1
ATOM 502 N N . ASN A 1 70 ? -3.910 -3.588 -19.385 1.00 61.94 70 ASN A N 1
ATOM 503 C CA . ASN A 1 70 ? -3.328 -4.441 -20.432 1.00 61.94 70 ASN A CA 1
ATOM 504 C C . ASN A 1 70 ? -3.834 -4.138 -21.853 1.00 61.94 70 ASN A C 1
ATOM 506 O O . ASN A 1 70 ? -3.095 -4.376 -22.806 1.00 61.94 70 ASN A O 1
ATOM 510 N N . TYR A 1 71 ? -5.063 -3.644 -22.038 1.00 51.44 71 TYR A N 1
ATOM 511 C CA . TYR A 1 71 ? -5.594 -3.246 -23.353 1.00 51.44 71 TYR A CA 1
ATOM 512 C C . TYR A 1 71 ? -4.934 -1.968 -23.857 1.00 51.44 71 TYR A C 1
ATOM 514 O O . TYR A 1 71 ? -4.658 -1.884 -25.051 1.00 51.44 71 TYR A O 1
ATOM 522 N N . GLY A 1 72 ? -4.551 -1.047 -22.963 1.00 46.91 72 GLY A N 1
ATOM 523 C CA . GLY A 1 72 ? -3.652 0.048 -23.330 1.00 46.91 72 GLY A CA 1
ATOM 524 C C . GLY A 1 72 ? -2.362 -0.456 -24.000 1.00 46.91 72 GLY A C 1
ATOM 525 O O . GLY A 1 72 ? -1.876 0.177 -24.930 1.00 46.91 72 GLY A O 1
ATOM 526 N N . PHE A 1 73 ? -1.871 -1.637 -23.603 1.00 45.12 73 PHE A N 1
ATOM 527 C CA . PHE A 1 73 ? -0.677 -2.295 -24.150 1.00 45.12 73 PHE A CA 1
ATOM 528 C C . PHE A 1 73 ? -0.906 -2.951 -25.531 1.00 45.12 73 PHE A C 1
ATOM 530 O O . PHE A 1 73 ? 0.052 -3.395 -26.157 1.00 45.12 73 PHE A O 1
ATOM 537 N N . ARG A 1 74 ? -2.160 -3.111 -25.995 1.00 39.19 74 ARG A N 1
ATOM 538 C CA . ARG A 1 74 ? -2.512 -3.991 -27.130 1.00 39.19 74 ARG A CA 1
ATOM 539 C C . ARG A 1 74 ? -2.734 -3.275 -28.471 1.00 39.19 74 ARG A C 1
ATOM 541 O O . ARG A 1 74 ? -2.664 -3.956 -29.481 1.00 39.19 74 ARG A O 1
ATOM 548 N N . ASN A 1 75 ? -2.924 -1.954 -28.512 1.00 37.78 75 ASN A N 1
ATOM 549 C CA . ASN A 1 75 ? -3.074 -1.220 -29.785 1.00 37.78 75 ASN A CA 1
ATOM 550 C C . ASN A 1 75 ? -1.761 -0.655 -30.364 1.00 37.78 75 ASN A C 1
ATOM 552 O O . ASN A 1 75 ? -1.817 0.044 -31.363 1.00 37.78 75 ASN A O 1
ATOM 556 N N . ASN A 1 76 ? -0.591 -0.937 -29.778 1.00 41.56 76 ASN A N 1
ATOM 557 C CA . ASN A 1 76 ? 0.703 -0.471 -30.313 1.00 41.56 76 ASN A CA 1
ATOM 558 C C . ASN A 1 76 ? 1.724 -1.606 -30.472 1.00 41.56 76 ASN A C 1
ATOM 560 O O . ASN A 1 76 ? 2.913 -1.428 -30.227 1.00 41.56 76 ASN A O 1
ATOM 564 N N . SER A 1 77 ? 1.267 -2.787 -30.889 1.00 37.56 77 SER A N 1
ATOM 565 C CA . SER A 1 77 ? 2.156 -3.852 -31.364 1.00 37.56 77 SER A CA 1
ATOM 566 C C . SER A 1 77 ? 2.486 -3.709 -32.851 1.00 37.56 77 SER A C 1
ATOM 568 O O . SER A 1 77 ? 2.564 -4.716 -33.546 1.00 37.56 77 SER A O 1
ATOM 570 N N . ASP A 1 78 ? 2.685 -2.484 -33.338 1.00 41.62 78 ASP A N 1
ATOM 571 C CA . ASP A 1 78 ? 3.577 -2.318 -34.477 1.00 41.62 78 ASP A CA 1
ATOM 572 C C . ASP A 1 78 ? 4.992 -2.314 -33.895 1.00 41.62 78 ASP A C 1
ATOM 574 O O . ASP A 1 78 ? 5.402 -1.371 -33.214 1.00 41.62 78 ASP A O 1
ATOM 578 N N . ASP A 1 79 ? 5.741 -3.393 -34.131 1.00 41.62 79 ASP A N 1
ATOM 579 C CA . ASP A 1 79 ? 7.125 -3.591 -33.660 1.00 41.62 79 ASP A CA 1
ATOM 580 C C . ASP A 1 79 ? 8.039 -2.373 -33.919 1.00 41.62 79 ASP A C 1
ATOM 582 O O . ASP A 1 79 ? 9.021 -2.141 -33.205 1.00 41.62 79 ASP A O 1
ATOM 586 N N . PHE A 1 80 ? 7.689 -1.557 -34.918 1.00 37.06 80 PHE A N 1
ATOM 587 C CA . PHE A 1 80 ? 8.394 -0.344 -35.311 1.00 37.06 80 PHE A CA 1
ATOM 588 C C . PHE A 1 80 ? 8.295 0.790 -34.270 1.00 37.06 80 PHE A C 1
ATOM 590 O O . PHE A 1 80 ? 9.299 1.434 -33.969 1.00 37.06 80 PHE A O 1
ATOM 597 N N . THR A 1 81 ? 7.131 1.016 -33.643 1.00 47.75 81 THR A N 1
ATOM 598 C CA . THR A 1 81 ? 6.947 2.132 -32.690 1.00 47.75 81 THR A CA 1
ATOM 599 C C . THR A 1 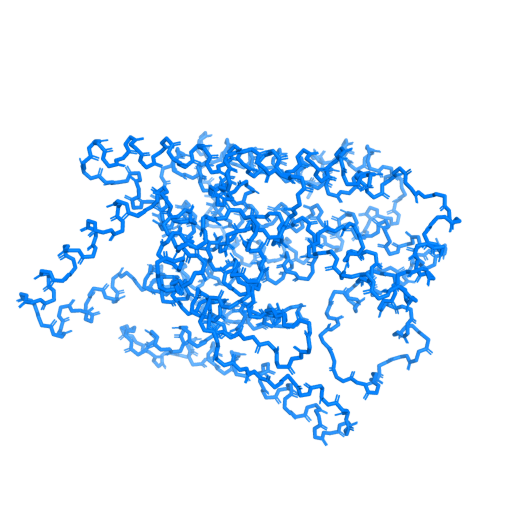81 ? 7.524 1.843 -31.309 1.00 47.75 81 THR A C 1
ATOM 601 O O . THR A 1 81 ? 7.947 2.777 -30.626 1.00 47.75 81 THR A O 1
ATOM 604 N N . ILE A 1 82 ? 7.594 0.577 -30.884 1.00 45.22 82 ILE A N 1
ATOM 605 C CA . ILE A 1 82 ? 8.222 0.212 -29.605 1.00 45.22 82 ILE A CA 1
ATOM 606 C C . ILE A 1 82 ? 9.739 0.414 -29.689 1.00 45.22 82 ILE A C 1
ATOM 608 O O . ILE A 1 82 ? 10.300 1.065 -28.811 1.00 45.22 82 ILE A O 1
ATOM 612 N N . ARG A 1 83 ? 10.408 -0.056 -30.753 1.00 44.06 83 ARG A N 1
ATOM 613 C CA . ARG A 1 83 ? 11.858 0.160 -30.940 1.00 44.06 83 ARG A CA 1
ATOM 614 C C . ARG A 1 83 ? 12.227 1.638 -31.058 1.00 44.06 83 ARG A C 1
ATOM 616 O O . ARG A 1 83 ? 13.185 2.069 -30.424 1.00 44.06 83 ARG A O 1
ATOM 623 N N . ASP A 1 84 ? 11.446 2.413 -31.801 1.00 45.84 84 ASP A N 1
ATOM 624 C CA . ASP A 1 84 ? 11.706 3.840 -32.006 1.00 45.84 84 ASP A CA 1
ATOM 625 C C . ASP A 1 84 ? 11.452 4.658 -30.716 1.00 45.84 84 ASP A C 1
ATOM 627 O O . ASP A 1 84 ? 12.263 5.494 -30.319 1.00 45.84 84 ASP A O 1
ATOM 631 N N . ARG A 1 85 ? 10.403 4.335 -29.937 1.00 46.91 85 ARG A N 1
ATOM 632 C CA . ARG A 1 85 ? 10.193 4.923 -28.594 1.00 46.91 85 ARG A CA 1
ATOM 633 C C . ARG A 1 85 ? 11.282 4.526 -27.594 1.00 46.91 85 ARG A C 1
ATOM 635 O O . ARG A 1 85 ? 11.636 5.339 -26.742 1.00 46.91 85 ARG A O 1
ATOM 642 N N . LEU A 1 86 ? 11.825 3.312 -27.692 1.00 45.62 86 LEU A N 1
ATOM 643 C CA . LEU A 1 86 ? 12.951 2.855 -26.872 1.00 45.62 86 LEU A CA 1
ATOM 644 C C . LEU A 1 86 ? 14.256 3.588 -27.223 1.00 45.62 86 LEU A C 1
ATOM 646 O O . LEU A 1 86 ? 15.007 3.944 -26.318 1.00 45.62 86 LEU A O 1
ATOM 650 N N . GLN A 1 87 ? 14.494 3.876 -28.506 1.00 42.50 87 GLN A N 1
ATOM 651 C CA . GLN A 1 87 ? 15.647 4.663 -28.959 1.00 42.50 87 GLN A CA 1
ATOM 652 C C . GLN A 1 87 ? 15.525 6.148 -28.593 1.00 42.50 87 GLN A C 1
ATOM 654 O O . GLN A 1 87 ? 16.497 6.738 -28.123 1.00 42.50 87 GLN A O 1
ATOM 659 N N . ARG A 1 88 ? 14.334 6.748 -28.724 1.00 40.97 88 ARG A N 1
ATOM 660 C CA . ARG A 1 88 ? 14.090 8.147 -28.326 1.00 40.97 88 ARG A CA 1
ATOM 661 C C . ARG A 1 88 ? 14.083 8.343 -26.808 1.00 40.97 88 ARG A C 1
ATOM 663 O O . ARG A 1 88 ? 14.626 9.326 -26.323 1.00 40.97 88 ARG A O 1
ATOM 670 N N . GLY A 1 89 ? 13.532 7.400 -26.041 1.00 38.22 89 GLY A N 1
ATOM 671 C CA . GLY A 1 89 ? 13.533 7.452 -24.572 1.00 38.22 89 GLY A CA 1
ATOM 672 C C . GLY A 1 89 ? 14.919 7.272 -23.940 1.00 38.22 89 GLY A C 1
ATOM 673 O O . GLY A 1 89 ? 15.138 7.716 -22.816 1.00 38.22 89 GLY A O 1
ATOM 674 N N . ALA A 1 90 ? 15.862 6.657 -24.661 1.00 35.75 90 ALA A N 1
ATOM 675 C CA . ALA A 1 90 ? 17.263 6.572 -24.253 1.00 35.75 90 ALA A CA 1
ATOM 676 C C . ALA A 1 90 ? 18.065 7.850 -24.576 1.00 35.75 90 ALA A C 1
ATOM 678 O O . ALA A 1 90 ? 19.081 8.097 -23.929 1.00 35.75 90 ALA A O 1
ATOM 679 N N . SER A 1 91 ? 17.621 8.664 -25.543 1.00 30.34 91 SER A N 1
ATOM 680 C CA . SER A 1 91 ? 18.333 9.862 -26.017 1.00 30.34 91 SER A CA 1
ATOM 681 C C . SER A 1 91 ? 17.702 11.198 -25.604 1.00 30.34 91 SER A C 1
ATOM 683 O O . SER A 1 91 ? 18.363 12.232 -25.689 1.00 30.34 91 SER A O 1
ATOM 685 N N . SER A 1 92 ? 16.455 11.222 -25.126 1.00 28.66 92 SER A N 1
ATOM 686 C CA . SER A 1 92 ? 15.769 12.474 -24.804 1.00 28.66 92 SER A CA 1
ATOM 687 C C . SER A 1 92 ? 15.959 12.898 -23.343 1.00 28.66 92 SER A C 1
ATOM 689 O O . SER A 1 92 ? 15.491 12.236 -22.417 1.00 28.66 92 SER A O 1
ATOM 691 N N . SER A 1 93 ? 16.557 14.072 -23.140 1.00 28.12 93 SER A N 1
ATOM 692 C CA . SER A 1 93 ? 16.614 14.833 -21.879 1.00 28.12 93 SER A CA 1
ATOM 693 C C . SER A 1 93 ? 15.250 15.363 -21.396 1.00 28.12 93 SER A C 1
ATOM 695 O O . SER A 1 93 ? 15.166 16.071 -20.389 1.00 28.12 93 SER A O 1
ATOM 697 N N . THR A 1 94 ? 14.162 15.023 -22.084 1.00 28.70 94 THR A N 1
ATOM 698 C CA . THR A 1 94 ? 12.798 15.375 -21.699 1.00 28.70 94 THR A CA 1
ATOM 699 C C . THR A 1 94 ? 12.324 14.468 -20.571 1.00 28.70 94 THR A C 1
ATOM 701 O O . THR A 1 94 ? 12.097 13.280 -20.772 1.00 28.70 94 THR A O 1
ATOM 704 N N . ILE A 1 95 ? 12.230 15.072 -19.383 1.00 29.03 95 ILE A N 1
ATOM 705 C CA . ILE A 1 95 ? 11.478 14.686 -18.178 1.00 29.03 95 ILE A CA 1
ATOM 706 C C . ILE A 1 95 ? 10.900 13.257 -18.246 1.00 29.03 95 ILE A C 1
ATOM 708 O O . ILE A 1 95 ? 9.937 13.043 -18.986 1.00 29.03 95 ILE A O 1
ATOM 712 N N . PRO A 1 96 ? 11.381 12.289 -17.438 1.00 28.59 96 PRO A N 1
ATOM 713 C CA . PRO A 1 96 ? 10.702 11.012 -17.305 1.00 28.59 96 PRO A CA 1
ATOM 714 C C . PRO A 1 96 ? 9.310 11.296 -16.754 1.00 28.59 96 PRO A C 1
ATOM 716 O O . PRO A 1 96 ? 9.126 11.670 -15.594 1.00 28.59 96 PRO A O 1
ATOM 719 N N . ASN A 1 97 ? 8.327 11.184 -17.634 1.00 32.44 97 ASN A N 1
ATOM 720 C CA . ASN A 1 97 ? 6.936 11.287 -17.272 1.00 32.44 97 ASN A CA 1
ATOM 721 C C . ASN A 1 97 ? 6.647 10.028 -16.440 1.00 32.44 97 ASN A C 1
ATOM 723 O O . ASN A 1 97 ? 6.869 8.910 -16.899 1.00 32.44 97 ASN A O 1
ATOM 727 N N . TRP A 1 98 ? 6.274 10.188 -15.174 1.00 30.64 98 TRP A N 1
ATOM 728 C CA . TRP A 1 98 ? 5.948 9.063 -14.298 1.00 30.64 98 TRP A CA 1
ATOM 729 C C . TRP A 1 98 ? 4.495 8.683 -14.592 1.00 30.64 98 TRP A C 1
ATOM 731 O O . TRP A 1 98 ? 3.594 9.464 -14.292 1.00 30.64 98 TRP A O 1
ATOM 741 N N . GLY A 1 99 ? 4.260 7.515 -15.194 1.00 35.44 99 GLY A N 1
ATOM 742 C CA . GLY A 1 99 ? 2.910 7.060 -15.556 1.00 35.44 99 GLY A CA 1
ATOM 743 C C . GLY A 1 99 ? 2.599 6.709 -17.024 1.00 35.44 99 GLY A C 1
ATOM 744 O O . GLY A 1 99 ? 1.470 6.296 -17.268 1.00 35.44 99 GLY A O 1
ATOM 745 N N . PRO A 1 100 ? 3.493 6.771 -18.027 1.00 40.00 100 PRO A N 1
ATOM 746 C CA . PRO A 1 100 ? 3.220 6.111 -19.291 1.00 40.00 100 PRO A CA 1
ATOM 747 C C . PRO A 1 100 ? 3.374 4.597 -19.138 1.00 40.00 100 PRO A C 1
ATOM 749 O O . PRO A 1 100 ? 4.081 4.090 -18.264 1.00 40.00 100 PRO A O 1
ATOM 752 N N . GLN A 1 101 ? 2.793 3.870 -20.088 1.00 41.97 101 GLN A N 1
ATOM 753 C CA . GLN A 1 101 ? 3.031 2.443 -20.336 1.00 41.97 101 GLN A CA 1
ATOM 754 C C . GLN A 1 101 ? 4.529 2.069 -20.459 1.00 41.97 101 GLN A C 1
ATOM 756 O O . GLN A 1 101 ? 4.880 0.893 -20.364 1.00 41.97 101 GLN A O 1
ATOM 761 N N . GLY A 1 102 ? 5.399 3.079 -20.596 1.00 43.97 102 GLY A N 1
ATOM 762 C CA . GLY A 1 102 ? 6.854 2.998 -20.547 1.00 43.97 102 GLY A CA 1
ATOM 763 C C . GLY A 1 102 ? 7.413 2.283 -19.315 1.00 43.97 102 GLY A C 1
ATOM 764 O O . GLY A 1 102 ? 8.346 1.510 -19.466 1.00 43.97 102 GLY A O 1
ATOM 765 N N . ASP A 1 103 ? 6.841 2.450 -18.116 1.00 52.78 103 ASP A N 1
ATOM 766 C CA . ASP A 1 103 ? 7.385 1.794 -16.906 1.00 52.78 103 ASP A CA 1
ATOM 767 C C . ASP A 1 103 ? 7.232 0.261 -16.998 1.00 52.78 103 ASP A C 1
ATOM 769 O O . ASP A 1 103 ? 8.150 -0.501 -16.689 1.00 52.78 103 ASP A O 1
ATOM 773 N N . LYS A 1 104 ? 6.105 -0.212 -17.552 1.00 59.59 104 LYS A N 1
ATOM 774 C CA . LYS A 1 104 ? 5.882 -1.640 -17.824 1.00 59.59 104 LYS A CA 1
ATOM 775 C C . LYS A 1 104 ? 6.783 -2.160 -18.938 1.00 59.59 104 LYS A C 1
ATOM 777 O O . LYS A 1 104 ? 7.384 -3.215 -18.761 1.00 59.59 104 LYS A O 1
ATOM 782 N N . SER A 1 105 ? 6.900 -1.462 -20.070 1.00 58.25 105 SER A N 1
ATOM 783 C CA . SER A 1 105 ? 7.771 -1.909 -21.168 1.00 58.25 105 SER A CA 1
ATOM 784 C C . SER A 1 105 ? 9.251 -1.873 -20.776 1.00 58.25 105 SER A C 1
ATOM 786 O O . SER A 1 105 ? 9.996 -2.788 -21.113 1.00 58.25 105 SER A O 1
ATOM 788 N N . VAL A 1 106 ? 9.682 -0.884 -19.988 1.00 62.50 106 VAL A N 1
ATOM 789 C CA . VAL A 1 106 ? 11.034 -0.824 -19.417 1.00 62.50 106 VAL A CA 1
ATOM 790 C C . VAL A 1 106 ? 11.264 -2.007 -18.476 1.00 62.50 106 VAL A C 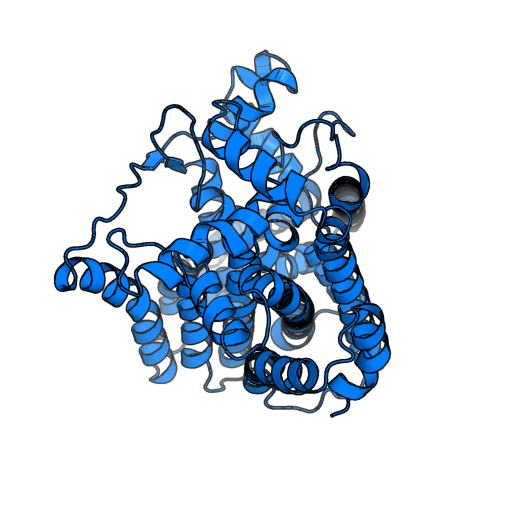1
ATOM 792 O O . VAL A 1 106 ? 12.260 -2.723 -18.606 1.00 62.50 106 VAL A O 1
ATOM 795 N N . HIS A 1 107 ? 10.332 -2.276 -17.559 1.00 65.44 107 HIS A N 1
ATOM 796 C CA . HIS A 1 107 ? 10.474 -3.378 -16.609 1.00 65.44 107 HIS A CA 1
ATOM 797 C C . HIS A 1 107 ? 10.340 -4.775 -17.227 1.00 65.44 107 HIS A C 1
ATOM 799 O O . HIS A 1 107 ? 10.954 -5.702 -16.708 1.00 65.44 107 HIS A O 1
ATOM 805 N N . LEU A 1 108 ? 9.560 -4.946 -18.294 1.00 65.75 108 LEU A N 1
ATOM 806 C CA . LEU A 1 108 ? 9.312 -6.251 -18.914 1.00 65.75 108 LEU A CA 1
ATOM 807 C C . LEU A 1 108 ? 10.250 -6.558 -20.084 1.00 65.75 108 LEU A C 1
ATOM 809 O O . LEU A 1 108 ? 10.576 -7.724 -20.286 1.00 65.75 108 LEU A O 1
ATOM 813 N N . ILE A 1 109 ? 10.699 -5.548 -20.832 1.00 64.25 109 ILE A N 1
ATOM 814 C CA . ILE A 1 109 ? 11.484 -5.726 -22.062 1.00 64.25 109 ILE A CA 1
ATOM 815 C C . ILE A 1 109 ? 12.921 -5.240 -21.832 1.00 64.25 109 ILE A C 1
ATOM 817 O O . ILE A 1 109 ? 13.837 -6.054 -21.743 1.00 64.25 109 ILE A O 1
ATOM 821 N N . VAL A 1 110 ? 13.110 -3.933 -21.621 1.00 63.16 110 VAL A N 1
ATOM 822 C CA . VAL A 1 110 ? 14.442 -3.283 -21.576 1.00 63.16 110 VAL A CA 1
ATOM 823 C C . VAL A 1 110 ? 15.329 -3.828 -20.464 1.00 63.16 110 VAL A C 1
ATOM 825 O O . VAL A 1 110 ? 16.521 -4.045 -20.639 1.00 63.16 110 VAL A O 1
ATOM 828 N N . THR A 1 111 ? 14.755 -4.034 -19.283 1.00 66.06 111 THR A N 1
ATOM 829 C CA . THR A 1 111 ? 15.518 -4.499 -18.118 1.00 66.06 111 THR A CA 1
ATOM 830 C C . THR A 1 111 ? 15.708 -6.010 -18.065 1.00 66.06 111 THR A C 1
ATOM 832 O O . THR A 1 111 ? 16.536 -6.482 -17.286 1.00 66.06 111 THR A O 1
ATOM 835 N N . THR A 1 112 ? 14.956 -6.755 -18.874 1.00 68.00 112 THR A N 1
ATOM 836 C CA . THR A 1 112 ? 14.987 -8.219 -18.922 1.00 68.00 112 THR A CA 1
ATOM 837 C C . THR A 1 112 ? 16.038 -8.710 -19.913 1.00 68.00 112 THR A C 1
ATOM 839 O O . THR A 1 112 ? 16.730 -9.685 -19.638 1.00 68.00 112 THR A O 1
ATOM 842 N N . GLU A 1 113 ? 16.205 -8.010 -21.037 1.00 65.75 113 GLU A N 1
ATOM 843 C CA . GLU A 1 113 ? 17.139 -8.375 -22.107 1.00 65.75 113 GLU A CA 1
ATOM 844 C C . GLU A 1 113 ? 18.599 -8.549 -21.637 1.00 65.75 113 GLU A C 1
ATOM 846 O O . GLU A 1 113 ? 19.166 -9.617 -21.885 1.00 65.75 113 GLU A O 1
ATOM 851 N N . PRO A 1 114 ? 19.189 -7.628 -20.845 1.00 64.50 114 PRO A N 1
ATOM 852 C CA . PRO A 1 114 ? 20.536 -7.821 -20.312 1.00 64.50 114 PRO A CA 1
ATOM 853 C C . PRO A 1 114 ? 20.662 -9.052 -19.407 1.00 64.50 114 PRO A C 1
ATOM 855 O O . PRO A 1 114 ? 21.709 -9.690 -19.399 1.00 64.50 114 PRO A O 1
ATOM 858 N N . MET A 1 115 ? 19.613 -9.417 -18.658 1.00 70.19 115 MET A N 1
ATOM 859 C CA . MET A 1 115 ? 19.641 -10.590 -17.768 1.00 70.19 115 MET A CA 1
ATOM 860 C C . MET A 1 115 ? 19.662 -11.908 -18.543 1.00 70.19 115 MET A C 1
ATOM 862 O O . MET A 1 115 ? 20.233 -12.887 -18.073 1.00 70.19 115 MET A O 1
ATOM 866 N N . ILE A 1 116 ? 19.044 -11.939 -19.723 1.00 69.12 116 ILE A N 1
ATOM 867 C CA . ILE A 1 116 ? 19.085 -13.102 -20.613 1.00 69.12 116 ILE A CA 1
ATOM 868 C C . ILE A 1 116 ? 20.474 -13.223 -21.240 1.00 69.12 116 ILE A C 1
ATOM 870 O O . ILE A 1 116 ? 21.015 -14.319 -21.320 1.00 69.12 116 ILE A O 1
ATOM 874 N N . GLN A 1 117 ? 21.043 -12.096 -21.676 1.00 68.69 117 GLN A N 1
ATOM 875 C CA . GLN A 1 117 ? 22.316 -12.064 -22.396 1.00 68.69 117 GLN A CA 1
ATOM 876 C C . GLN A 1 117 ? 23.527 -12.316 -21.487 1.00 68.69 117 GLN A C 1
ATOM 878 O O . GLN A 1 117 ? 24.451 -13.015 -21.884 1.00 68.69 117 GLN A O 1
ATOM 883 N N . SER A 1 118 ? 23.528 -11.746 -20.278 1.00 66.00 118 SER A N 1
ATOM 884 C CA . SER A 1 118 ? 24.675 -11.778 -19.353 1.00 66.00 118 SER A CA 1
ATOM 885 C C . SER A 1 118 ? 24.495 -12.707 -18.149 1.00 66.00 118 SER A C 1
ATOM 887 O O . SER A 1 118 ? 25.441 -12.921 -17.396 1.00 66.00 118 SER A O 1
ATOM 889 N N . GLY A 1 119 ? 23.306 -13.292 -17.969 1.00 65.00 119 GLY A N 1
ATOM 890 C CA . GLY A 1 119 ? 23.006 -14.149 -16.826 1.00 65.00 119 GLY A CA 1
ATOM 891 C C . GLY A 1 119 ? 22.935 -13.393 -15.493 1.00 65.00 119 GLY A C 1
ATOM 892 O O . GLY A 1 119 ? 22.824 -12.167 -15.433 1.00 65.00 119 GLY A O 1
ATOM 893 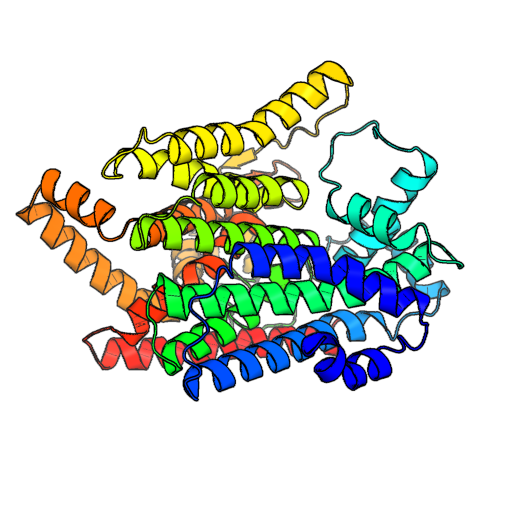N N . LEU A 1 120 ? 22.950 -14.148 -14.393 1.00 62.25 120 LEU A N 1
ATOM 894 C CA . LEU A 1 120 ? 23.089 -13.625 -13.032 1.00 62.25 120 LEU A CA 1
ATOM 895 C C . LEU A 1 120 ? 24.450 -14.076 -12.477 1.00 62.25 120 LEU A C 1
ATOM 897 O O . LEU A 1 120 ? 24.787 -15.247 -12.659 1.00 62.25 120 LEU A O 1
ATOM 901 N N . PRO A 1 121 ? 25.202 -13.213 -11.769 1.00 57.97 121 PRO A N 1
ATOM 902 C CA . PRO A 1 121 ? 24.839 -11.872 -11.299 1.00 57.97 121 PRO A CA 1
ATOM 903 C C . PRO A 1 121 ? 25.115 -10.751 -12.320 1.00 57.97 121 PRO A C 1
ATOM 905 O O . PRO A 1 121 ? 26.114 -10.769 -13.029 1.00 57.97 121 PRO A O 1
ATOM 908 N N . SER A 1 122 ? 24.269 -9.714 -12.344 1.00 60.97 122 SER A N 1
ATOM 909 C CA . SER A 1 122 ? 24.590 -8.475 -13.066 1.00 60.97 122 SER A CA 1
ATOM 910 C C . SER A 1 122 ? 25.668 -7.674 -12.327 1.00 60.97 122 SER A C 1
ATOM 912 O O . SER A 1 122 ? 25.664 -7.643 -11.097 1.00 60.97 122 SER A O 1
ATOM 914 N N . GLY A 1 123 ? 26.521 -6.941 -13.055 1.00 61.09 123 GLY A N 1
ATOM 915 C CA . GLY A 1 123 ? 27.576 -6.096 -12.461 1.00 61.09 123 GLY A CA 1
ATOM 916 C C . GLY A 1 123 ? 27.076 -5.000 -11.500 1.00 61.09 123 GLY A C 1
ATOM 917 O O . GLY A 1 123 ? 27.835 -4.505 -10.673 1.00 61.09 123 GLY A O 1
ATOM 918 N N . ILE A 1 124 ? 25.782 -4.663 -11.554 1.00 65.62 124 ILE A N 1
ATOM 919 C CA . ILE A 1 124 ? 25.109 -3.740 -10.629 1.00 65.62 124 ILE A CA 1
ATOM 920 C C . ILE A 1 124 ? 24.054 -4.507 -9.830 1.00 65.62 124 ILE A C 1
ATOM 922 O O . ILE A 1 124 ? 23.208 -5.192 -10.415 1.00 65.62 124 ILE A O 1
ATOM 926 N N . GLN A 1 125 ? 24.043 -4.338 -8.507 1.00 67.56 125 GLN A N 1
ATOM 927 C CA . GLN A 1 125 ? 23.000 -4.896 -7.645 1.00 67.56 125 GLN A CA 1
ATOM 928 C C . GLN A 1 125 ? 21.693 -4.100 -7.802 1.00 67.56 125 GLN A C 1
ATOM 930 O O . GLN A 1 125 ? 21.634 -2.903 -7.513 1.00 67.56 125 GLN A O 1
ATOM 935 N N . ALA A 1 126 ? 20.623 -4.760 -8.252 1.00 70.88 126 ALA A N 1
ATOM 936 C CA . ALA A 1 126 ? 19.306 -4.153 -8.442 1.00 70.88 126 ALA A CA 1
ATOM 937 C C . ALA A 1 126 ? 18.177 -5.134 -8.092 1.00 70.88 126 ALA A C 1
ATOM 939 O O . ALA A 1 126 ? 18.331 -6.348 -8.217 1.00 70.88 126 ALA A O 1
ATOM 940 N N . HIS A 1 127 ? 17.014 -4.613 -7.693 1.00 73.12 127 HIS A N 1
ATOM 941 C CA . HIS A 1 127 ? 15.823 -5.441 -7.489 1.00 73.12 127 HIS A CA 1
ATOM 942 C C . HIS A 1 127 ? 15.277 -5.899 -8.845 1.00 73.12 127 HIS A C 1
ATOM 944 O O . HIS A 1 127 ? 14.765 -5.092 -9.621 1.00 73.12 127 HIS A O 1
ATOM 950 N N . ARG A 1 128 ? 15.414 -7.198 -9.130 1.00 73.25 128 ARG A N 1
ATOM 951 C CA . ARG A 1 128 ? 15.020 -7.830 -10.401 1.00 73.25 128 ARG A CA 1
ATOM 952 C C . ARG A 1 128 ? 13.958 -8.922 -10.230 1.00 73.25 128 ARG A C 1
ATOM 954 O O . ARG A 1 128 ? 13.805 -9.772 -11.101 1.00 73.25 128 ARG A O 1
ATOM 961 N N . GLY A 1 129 ? 13.231 -8.938 -9.108 1.00 76.81 129 GLY A N 1
ATOM 962 C CA . GLY A 1 129 ? 12.300 -10.023 -8.775 1.00 76.81 129 GLY A CA 1
ATOM 963 C C . GLY A 1 129 ? 11.201 -10.243 -9.819 1.00 76.81 129 GLY A C 1
ATOM 964 O O . GLY A 1 129 ? 10.892 -11.383 -10.158 1.00 76.81 129 GLY A O 1
ATOM 965 N N . VAL A 1 130 ? 10.645 -9.162 -10.381 1.00 78.88 130 VAL A N 1
ATOM 966 C CA . VAL A 1 130 ? 9.645 -9.264 -11.459 1.00 78.88 130 VAL A CA 1
ATOM 967 C C . VAL A 1 130 ? 10.275 -9.805 -12.738 1.00 78.88 130 VAL A C 1
ATOM 969 O O . VAL A 1 130 ? 9.709 -10.707 -13.343 1.00 78.88 130 VAL A O 1
ATOM 972 N N . GLN A 1 131 ? 11.447 -9.303 -13.127 1.00 77.69 131 GLN A N 1
ATOM 973 C CA . GLN A 1 131 ? 12.164 -9.743 -14.326 1.00 77.69 131 GLN A CA 1
ATOM 974 C C . GLN A 1 131 ? 12.518 -11.226 -14.232 1.00 77.69 131 GLN A C 1
ATOM 976 O O . GLN A 1 131 ? 12.195 -11.985 -15.138 1.00 77.69 131 GLN A O 1
ATOM 981 N N . ALA A 1 132 ? 13.104 -11.656 -13.113 1.00 76.38 132 ALA A N 1
ATOM 982 C CA . ALA A 1 132 ? 13.449 -13.052 -12.868 1.00 76.38 132 ALA A CA 1
ATOM 983 C C . ALA A 1 132 ? 12.211 -13.961 -12.917 1.00 76.38 132 ALA A C 1
ATOM 985 O O . ALA A 1 132 ? 12.248 -15.013 -13.556 1.00 76.38 132 ALA A O 1
ATOM 986 N N . LEU A 1 133 ? 11.093 -13.534 -12.313 1.00 78.56 133 LEU A N 1
ATOM 987 C CA . LEU A 1 133 ? 9.839 -14.282 -12.389 1.00 78.56 133 LEU A CA 1
ATOM 988 C C . LEU A 1 133 ? 9.322 -14.361 -13.831 1.00 78.56 133 LEU A C 1
ATOM 990 O O . LEU A 1 133 ? 8.949 -15.437 -14.287 1.00 78.56 133 LEU A O 1
ATOM 994 N N . MET A 1 134 ? 9.309 -13.246 -14.564 1.00 76.81 134 MET A N 1
ATOM 995 C CA . MET A 1 134 ? 8.826 -13.219 -15.946 1.00 76.81 134 MET A CA 1
ATOM 996 C C . MET A 1 134 ? 9.709 -14.054 -16.876 1.00 76.81 134 MET A C 1
ATOM 998 O O . MET A 1 134 ? 9.163 -14.793 -17.691 1.00 76.81 134 MET A O 1
ATOM 1002 N N . ILE A 1 135 ? 11.038 -14.003 -16.727 1.00 73.50 135 ILE A N 1
ATOM 1003 C CA . ILE A 1 135 ? 11.986 -14.870 -17.444 1.00 73.50 135 ILE A CA 1
ATOM 1004 C C . ILE A 1 135 ? 11.663 -16.330 -17.150 1.00 73.50 135 ILE A C 1
ATOM 1006 O O . ILE A 1 135 ? 11.426 -17.087 -18.084 1.00 73.50 135 ILE A O 1
ATOM 1010 N N . GLY A 1 136 ? 11.595 -16.723 -15.874 1.00 73.88 136 GLY A N 1
ATOM 1011 C CA . GLY A 1 136 ? 11.345 -18.115 -15.494 1.00 73.88 136 GLY A CA 1
ATOM 1012 C C . GLY A 1 136 ? 10.016 -18.651 -16.031 1.00 73.88 136 GLY A C 1
ATOM 1013 O O . GLY A 1 136 ? 9.947 -19.779 -16.515 1.00 73.88 136 GLY A O 1
ATOM 1014 N N . LEU A 1 137 ? 8.967 -17.826 -16.015 1.00 72.38 137 LEU A N 1
ATOM 1015 C CA . LEU A 1 137 ? 7.649 -18.198 -16.535 1.00 72.38 137 LEU A CA 1
ATOM 1016 C C . LEU A 1 137 ? 7.584 -18.212 -18.074 1.00 72.38 137 LEU A C 1
ATOM 1018 O O . LEU A 1 137 ? 6.808 -18.986 -18.643 1.00 72.38 137 LEU A O 1
ATOM 1022 N N . SER A 1 138 ? 8.392 -17.386 -18.746 1.00 69.94 138 SER A N 1
ATOM 1023 C CA . SER A 1 138 ? 8.377 -17.227 -20.211 1.00 69.94 138 SER A CA 1
ATOM 1024 C C . SER A 1 138 ? 9.383 -18.124 -20.935 1.00 69.94 138 SER A C 1
ATOM 1026 O O . SER A 1 138 ? 9.138 -18.497 -22.080 1.00 69.94 138 SER A O 1
ATOM 1028 N N . ALA A 1 139 ? 10.470 -18.524 -20.268 1.00 66.38 139 ALA A N 1
ATOM 1029 C CA . ALA A 1 139 ? 11.552 -19.346 -20.814 1.00 66.38 139 ALA A CA 1
ATOM 1030 C C . ALA A 1 139 ? 11.101 -20.639 -21.519 1.00 66.38 139 ALA A C 1
ATOM 1032 O O . ALA A 1 139 ? 11.679 -20.971 -22.551 1.00 66.38 139 ALA A O 1
ATOM 1033 N N . PRO A 1 140 ? 10.064 -21.367 -21.062 1.00 61.19 140 PRO A N 1
ATOM 1034 C CA . PRO A 1 140 ? 9.672 -22.594 -21.735 1.00 61.19 140 PRO A CA 1
ATOM 1035 C C . PRO A 1 140 ? 8.727 -22.360 -22.935 1.00 61.19 140 PRO A C 1
ATOM 1037 O O . PRO A 1 140 ? 8.190 -23.329 -23.473 1.00 61.19 140 PRO A O 1
ATOM 1040 N N . ILE A 1 141 ? 8.358 -21.115 -23.294 1.00 62.75 141 ILE A N 1
ATOM 1041 C CA . ILE A 1 141 ? 7.380 -20.817 -24.369 1.00 62.75 141 ILE A CA 1
ATOM 1042 C C . ILE A 1 141 ? 8.099 -20.808 -25.731 1.00 62.75 141 ILE A C 1
ATOM 1044 O O . ILE A 1 141 ? 9.074 -20.085 -25.909 1.00 62.75 141 ILE A O 1
ATOM 1048 N N . ARG A 1 142 ? 7.601 -21.573 -26.716 1.00 52.12 142 ARG A N 1
ATOM 1049 C CA . ARG A 1 142 ? 8.087 -21.497 -28.109 1.00 52.12 142 ARG A CA 1
ATOM 1050 C C . ARG A 1 142 ? 7.645 -20.167 -28.740 1.00 52.12 142 ARG A C 1
ATOM 1052 O O . ARG A 1 142 ? 6.450 -19.888 -28.755 1.00 52.12 142 ARG A O 1
ATOM 1059 N N . GLY A 1 143 ? 8.583 -19.365 -29.248 1.00 58.66 143 GLY A N 1
ATOM 1060 C CA . GLY A 1 143 ? 8.322 -18.066 -29.891 1.00 58.66 143 GLY A CA 1
ATOM 1061 C C . GLY A 1 143 ? 9.397 -17.019 -29.576 1.00 58.66 143 GLY A C 1
ATOM 1062 O O . GLY A 1 143 ? 10.383 -17.329 -28.907 1.00 58.66 143 GLY A O 1
ATOM 1063 N N . GLY A 1 144 ? 9.202 -15.780 -30.036 1.00 58.97 144 GLY A N 1
ATOM 1064 C CA . GLY A 1 144 ? 10.083 -14.659 -29.700 1.00 58.97 144 GLY A CA 1
ATOM 1065 C C . GLY A 1 144 ? 10.023 -14.322 -28.206 1.00 58.97 144 GLY A C 1
ATOM 1066 O O . GLY A 1 144 ? 8.944 -14.162 -27.634 1.00 58.97 144 GLY A O 1
ATOM 1067 N N . PHE A 1 145 ? 11.185 -14.197 -27.559 1.00 62.72 145 PHE A N 1
ATOM 1068 C CA . PHE A 1 145 ? 11.276 -13.998 -26.106 1.00 62.72 145 PHE A CA 1
ATOM 1069 C C . PHE A 1 145 ? 10.521 -12.751 -25.587 1.00 62.72 145 PHE A C 1
ATOM 1071 O O . PHE A 1 145 ? 9.802 -12.878 -24.591 1.00 62.72 145 PHE A O 1
ATOM 1078 N N . PRO A 1 146 ? 10.574 -11.576 -26.255 1.00 61.69 146 PRO A N 1
ATOM 1079 C CA . PRO A 1 146 ? 9.819 -10.395 -25.822 1.00 61.69 146 PRO A CA 1
ATOM 1080 C C . PRO A 1 146 ? 8.298 -10.592 -25.885 1.00 61.69 146 PRO A C 1
ATOM 1082 O O . PRO A 1 146 ? 7.578 -10.231 -24.954 1.00 61.69 146 PRO A O 1
ATOM 1085 N N . GLU A 1 147 ? 7.800 -11.222 -26.951 1.00 63.41 147 GLU A N 1
ATOM 1086 C CA . GLU A 1 147 ? 6.370 -11.487 -27.139 1.00 63.41 147 GLU A CA 1
ATOM 1087 C C . GLU A 1 147 ? 5.832 -12.440 -26.057 1.00 63.41 147 GLU A C 1
ATOM 1089 O O . GLU A 1 147 ? 4.750 -12.237 -25.495 1.00 63.41 147 GLU A O 1
ATOM 1094 N N . ASN A 1 148 ? 6.628 -13.453 -25.711 1.00 64.56 148 ASN A N 1
ATOM 1095 C CA . ASN A 1 148 ? 6.306 -14.429 -24.676 1.00 64.56 148 ASN A CA 1
ATOM 1096 C C . ASN A 1 148 ? 6.221 -13.797 -23.280 1.00 64.56 148 ASN A C 1
ATOM 1098 O O . ASN A 1 148 ? 5.297 -14.116 -22.523 1.00 64.56 148 ASN A O 1
ATOM 1102 N N . ILE A 1 149 ? 7.113 -12.856 -22.957 1.00 67.19 149 ILE A N 1
ATOM 1103 C CA . ILE A 1 149 ? 7.048 -12.092 -21.702 1.00 67.19 149 ILE A CA 1
ATOM 1104 C C . ILE A 1 149 ? 5.776 -11.247 -21.637 1.00 67.19 149 ILE A C 1
ATOM 1106 O O . ILE A 1 149 ? 5.096 -11.247 -20.611 1.00 67.19 149 ILE A O 1
ATOM 1110 N N . ILE A 1 150 ? 5.419 -10.561 -22.725 1.00 68.06 150 ILE A N 1
ATOM 1111 C CA . ILE A 1 150 ? 4.228 -9.700 -22.773 1.00 68.06 150 ILE A CA 1
ATOM 1112 C C . ILE A 1 150 ? 2.942 -10.519 -22.604 1.00 68.06 150 ILE A C 1
ATOM 1114 O O . ILE A 1 150 ? 2.026 -10.111 -21.891 1.00 68.06 150 ILE A O 1
ATOM 1118 N N . LYS A 1 151 ? 2.836 -11.687 -23.247 1.00 66.25 151 LYS A N 1
ATOM 1119 C CA . LYS A 1 151 ? 1.666 -12.569 -23.081 1.00 66.25 151 LYS A CA 1
ATOM 1120 C C . LYS A 1 151 ? 1.565 -13.099 -21.649 1.00 66.25 151 LYS A C 1
ATOM 1122 O O . LYS A 1 151 ? 0.474 -13.125 -21.080 1.00 66.25 151 LYS A O 1
ATOM 1127 N N . THR A 1 152 ? 2.699 -13.475 -21.063 1.00 69.25 152 THR A N 1
ATOM 1128 C CA . THR A 1 152 ? 2.776 -13.992 -19.691 1.00 69.25 152 THR A CA 1
ATOM 1129 C C . THR A 1 152 ? 2.417 -12.922 -18.662 1.00 69.25 152 THR A C 1
ATOM 1131 O O . THR A 1 152 ? 1.625 -13.187 -17.755 1.00 69.25 152 THR A O 1
ATOM 1134 N N . SER A 1 153 ? 2.926 -11.697 -18.820 1.00 71.88 153 SER A N 1
ATOM 1135 C CA . SER A 1 153 ? 2.683 -10.606 -17.874 1.00 71.88 153 SER A CA 1
ATOM 1136 C C . SER A 1 153 ? 1.201 -10.245 -17.763 1.00 71.88 153 SER A C 1
ATOM 1138 O O . SER A 1 153 ? 0.730 -10.021 -16.653 1.00 71.88 153 SER A O 1
ATOM 1140 N N . LYS A 1 154 ? 0.434 -10.291 -18.863 1.00 71.00 154 LYS A N 1
ATOM 1141 C CA . LYS A 1 154 ? -1.021 -10.031 -18.865 1.00 71.00 154 LYS A CA 1
ATOM 1142 C C . LYS A 1 154 ? -1.783 -10.974 -17.939 1.00 71.00 154 LYS A C 1
ATOM 1144 O O . LYS A 1 154 ? -2.609 -10.543 -17.135 1.00 71.00 154 LYS A O 1
ATOM 1149 N N . VAL A 1 155 ? -1.487 -12.269 -18.048 1.00 69.44 155 VAL A N 1
ATOM 1150 C CA . VAL A 1 155 ? -2.103 -13.304 -17.211 1.00 69.44 155 VAL A CA 1
ATOM 1151 C C . VAL A 1 155 ? -1.703 -13.108 -15.757 1.00 69.44 155 VAL A C 1
ATOM 1153 O O . VAL A 1 155 ? -2.561 -13.103 -14.879 1.00 69.44 155 VAL A O 1
ATOM 1156 N N . VAL A 1 156 ? -0.406 -12.936 -15.499 1.00 74.19 156 VAL A N 1
ATOM 1157 C CA . VAL A 1 156 ? 0.110 -12.773 -14.137 1.00 74.19 156 VAL A CA 1
ATOM 1158 C C . VAL A 1 156 ? -0.510 -11.534 -13.490 1.00 74.19 156 VAL A C 1
ATOM 1160 O O . VAL A 1 156 ? -0.990 -11.603 -12.364 1.00 74.19 156 VAL A O 1
ATOM 1163 N N . GLU A 1 157 ? -0.588 -10.419 -14.209 1.00 76.75 157 GLU A N 1
ATOM 1164 C CA . GLU A 1 157 ? -1.167 -9.177 -13.708 1.00 76.75 157 GLU A CA 1
ATOM 1165 C C . GLU A 1 157 ? -2.650 -9.329 -13.340 1.00 76.75 157 GLU A C 1
ATOM 1167 O O . GLU A 1 157 ? -3.043 -8.876 -12.265 1.00 76.75 157 GLU A O 1
ATOM 1172 N N . LEU A 1 158 ? -3.468 -9.998 -14.165 1.00 76.75 158 LEU A N 1
ATOM 1173 C CA . LEU A 1 158 ? -4.869 -10.301 -13.825 1.00 76.75 158 LEU A CA 1
ATOM 1174 C C . LEU A 1 158 ? -4.967 -11.061 -12.501 1.00 76.75 158 LEU A C 1
ATOM 1176 O O . LEU A 1 158 ? -5.750 -10.720 -11.613 1.00 76.75 158 LEU A O 1
ATOM 1180 N N . VAL A 1 159 ? -4.150 -12.100 -12.372 1.00 76.75 159 VAL A N 1
ATOM 1181 C CA . VAL A 1 159 ? -4.150 -12.973 -11.206 1.00 76.75 159 VAL A CA 1
ATOM 1182 C C . VAL A 1 159 ? -3.711 -12.216 -9.949 1.00 76.75 159 VAL A C 1
ATOM 1184 O O . VAL A 1 159 ? -4.309 -12.387 -8.884 1.00 76.75 159 VAL A O 1
ATOM 1187 N N . PHE A 1 160 ? -2.704 -11.351 -10.053 1.00 83.56 160 PHE A N 1
ATOM 1188 C CA . PHE A 1 160 ? -2.255 -10.530 -8.932 1.00 83.56 160 PHE A CA 1
ATOM 1189 C C . PHE A 1 160 ? -3.295 -9.478 -8.531 1.00 83.56 160 PHE A C 1
ATOM 1191 O O . PHE A 1 160 ? -3.533 -9.320 -7.339 1.00 83.56 160 PHE A O 1
ATOM 1198 N N . HIS A 1 161 ? -3.992 -8.836 -9.476 1.00 84.38 161 HIS A N 1
ATOM 1199 C CA . HIS A 1 161 ? -5.113 -7.938 -9.155 1.00 84.38 161 HIS A CA 1
ATOM 1200 C C . HIS A 1 161 ? -6.242 -8.663 -8.413 1.00 84.38 161 HIS A C 1
ATOM 1202 O O . HIS A 1 161 ? -6.745 -8.161 -7.406 1.00 84.38 161 HIS A O 1
ATOM 1208 N N . LEU A 1 162 ? -6.614 -9.861 -8.877 1.00 82.75 162 LEU A N 1
ATOM 1209 C CA . LEU A 1 162 ? -7.612 -10.698 -8.208 1.00 82.75 162 LEU A CA 1
ATOM 1210 C C . LEU A 1 162 ? -7.181 -11.039 -6.782 1.00 82.75 162 LEU A C 1
ATOM 1212 O O . LEU A 1 162 ? -7.952 -10.864 -5.843 1.00 82.75 162 LEU A O 1
ATOM 1216 N N . SER A 1 163 ? -5.936 -11.481 -6.620 1.00 84.25 163 SER A N 1
ATOM 1217 C CA . SER A 1 163 ? -5.375 -11.862 -5.320 1.00 84.25 163 SER A CA 1
ATOM 1218 C C . SER A 1 163 ? -5.319 -10.676 -4.370 1.00 84.25 163 SER A C 1
ATOM 1220 O O . SER A 1 163 ? -5.710 -10.788 -3.215 1.00 84.25 163 SER A O 1
ATOM 1222 N N . PHE A 1 164 ? -4.894 -9.519 -4.867 1.00 89.12 164 PHE A N 1
ATOM 1223 C CA . PHE A 1 164 ? -4.836 -8.276 -4.118 1.00 89.12 164 PHE A CA 1
ATOM 1224 C C . PHE A 1 164 ? -6.216 -7.860 -3.584 1.00 89.12 164 PHE A C 1
ATOM 1226 O O . PHE A 1 164 ? -6.377 -7.666 -2.378 1.00 89.12 164 PHE A O 1
ATOM 1233 N N . LEU A 1 165 ? -7.237 -7.792 -4.447 1.00 89.25 165 LEU A N 1
ATOM 1234 C CA . LEU A 1 165 ? -8.598 -7.437 -4.027 1.00 89.25 165 LEU A CA 1
ATOM 1235 C C . LEU A 1 165 ? -9.220 -8.505 -3.121 1.00 89.25 165 LEU A C 1
ATOM 1237 O O . LEU A 1 165 ? -9.921 -8.179 -2.163 1.00 89.25 165 LEU A O 1
ATOM 1241 N N . TYR A 1 166 ? -8.939 -9.780 -3.380 1.00 84.75 166 TYR A N 1
ATOM 1242 C CA . TYR A 1 166 ? -9.405 -10.871 -2.534 1.00 84.75 166 TYR A CA 1
ATOM 1243 C C . TYR A 1 166 ? -8.792 -10.817 -1.128 1.00 84.75 166 TYR A C 1
ATOM 1245 O O . TYR A 1 166 ? -9.505 -10.942 -0.135 1.00 84.75 166 TYR A O 1
ATOM 1253 N N . LEU A 1 167 ? -7.488 -10.568 -1.013 1.00 89.38 167 LEU A N 1
ATOM 1254 C CA . LEU A 1 167 ? -6.830 -10.410 0.283 1.00 89.38 167 LEU A CA 1
ATOM 1255 C C . LEU A 1 167 ? -7.366 -9.190 1.042 1.00 89.38 167 LEU A C 1
ATOM 1257 O O . LEU A 1 167 ? -7.519 -9.260 2.259 1.00 89.38 167 LEU A O 1
ATOM 1261 N N . PHE A 1 168 ? -7.736 -8.109 0.347 1.00 89.94 168 PHE A N 1
ATOM 1262 C CA . PHE A 1 168 ? -8.446 -6.982 0.958 1.00 89.94 168 PHE A CA 1
ATOM 1263 C C . PHE A 1 168 ? -9.820 -7.381 1.492 1.00 89.94 168 PHE A C 1
ATOM 1265 O O . PHE A 1 168 ? -10.167 -7.017 2.615 1.00 89.94 168 PHE A O 1
ATOM 1272 N N . LEU A 1 169 ? -10.591 -8.143 0.713 1.00 88.88 169 LEU A N 1
ATOM 1273 C CA . LEU A 1 169 ? -11.881 -8.682 1.141 1.00 88.88 169 LEU A CA 1
ATOM 1274 C C . LEU A 1 169 ? -11.721 -9.518 2.420 1.00 88.88 169 LEU A C 1
ATOM 1276 O O . LEU A 1 169 ? -12.452 -9.300 3.388 1.00 88.88 169 LEU A O 1
ATOM 1280 N N . VAL A 1 170 ? -10.734 -10.418 2.452 1.00 86.75 170 VAL A N 1
ATOM 1281 C CA . VAL A 1 170 ? -10.410 -11.243 3.625 1.00 86.75 170 VAL A CA 1
ATOM 1282 C C . VAL A 1 170 ? -9.998 -10.378 4.817 1.00 86.75 170 VAL A C 1
ATOM 1284 O O . VAL A 1 170 ? -10.520 -10.562 5.918 1.00 86.75 170 VAL A O 1
ATOM 1287 N N . LEU A 1 171 ? -9.108 -9.403 4.614 1.00 90.56 171 LEU A N 1
ATOM 1288 C CA . LEU A 1 171 ? -8.675 -8.473 5.657 1.00 90.56 171 LEU A CA 1
ATOM 1289 C C . LEU A 1 171 ? -9.876 -7.728 6.261 1.00 90.56 171 LEU A C 1
ATOM 1291 O O . LEU A 1 171 ? -10.035 -7.675 7.479 1.00 90.56 171 LEU A O 1
ATOM 1295 N N . CYS A 1 172 ? -10.773 -7.207 5.425 1.00 91.44 172 CYS A N 1
ATOM 1296 C CA . CYS A 1 172 ? -11.959 -6.487 5.882 1.00 91.44 172 CYS A CA 1
ATOM 1297 C C . CYS A 1 172 ? -12.911 -7.393 6.670 1.00 91.44 172 CYS A C 1
ATOM 1299 O O . CYS A 1 172 ? -13.359 -7.030 7.757 1.00 91.44 172 CYS A O 1
ATOM 1301 N N . ARG A 1 173 ? -13.233 -8.574 6.135 1.00 86.69 173 ARG A N 1
ATOM 1302 C CA . ARG A 1 173 ? -14.289 -9.440 6.677 1.00 86.69 173 ARG A CA 1
ATOM 1303 C C . ARG A 1 173 ? -13.825 -10.253 7.873 1.00 86.69 173 ARG A C 1
ATOM 1305 O O . ARG A 1 173 ? -14.514 -10.285 8.884 1.00 86.69 173 ARG A O 1
ATOM 1312 N N . GLU A 1 174 ? -12.660 -10.876 7.783 1.00 84.38 174 GLU A N 1
ATOM 1313 C CA . GLU A 1 174 ? -12.198 -11.804 8.813 1.00 84.38 174 GLU A CA 1
ATOM 1314 C C . GLU A 1 174 ? -11.334 -11.126 9.874 1.00 84.38 174 GLU A C 1
ATOM 1316 O O . GLU A 1 174 ? -11.389 -11.485 11.051 1.00 84.38 174 GLU A O 1
ATOM 1321 N N . VAL A 1 175 ? -10.549 -10.120 9.481 1.00 88.19 175 VAL A N 1
ATOM 1322 C CA . VAL A 1 175 ? -9.614 -9.464 10.402 1.00 88.19 175 VAL A CA 1
ATOM 1323 C C . VAL A 1 175 ? -10.204 -8.195 11.003 1.00 88.19 175 VAL A C 1
ATOM 1325 O O . VAL A 1 175 ? -10.045 -7.991 12.197 1.00 88.19 175 VAL A O 1
ATOM 1328 N N . PHE A 1 176 ? -10.937 -7.375 10.249 1.00 89.94 176 PHE A N 1
ATOM 1329 C CA . PHE A 1 176 ? -11.570 -6.160 10.789 1.00 89.94 176 PHE A CA 1
ATOM 1330 C C . PHE A 1 176 ? -13.066 -6.309 11.102 1.00 89.94 176 PHE A C 1
ATOM 1332 O O . PHE A 1 176 ? -13.651 -5.416 11.718 1.00 89.94 176 PHE A O 1
ATOM 1339 N N . ASN A 1 177 ? -13.684 -7.442 10.745 1.00 89.00 177 ASN A N 1
ATOM 1340 C CA . ASN A 1 177 ? -15.121 -7.688 10.911 1.00 89.00 177 ASN A CA 1
ATOM 1341 C C . ASN A 1 177 ? -15.983 -6.530 10.366 1.00 89.00 177 ASN A C 1
ATOM 1343 O O . ASN A 1 177 ? -16.857 -5.982 11.045 1.00 89.00 177 ASN A O 1
ATOM 1347 N N . MET A 1 178 ? -15.661 -6.091 9.150 1.00 90.62 178 MET A N 1
ATOM 1348 C CA . MET A 1 178 ? -16.363 -5.015 8.460 1.00 90.62 178 MET A CA 1
ATOM 1349 C C . MET A 1 178 ? -17.671 -5.529 7.857 1.00 90.62 178 MET A C 1
ATOM 1351 O O . MET A 1 178 ? -17.764 -6.658 7.359 1.00 90.62 178 MET A O 1
ATOM 1355 N N . ASP A 1 179 ? -18.694 -4.675 7.866 1.00 89.25 179 ASP A N 1
ATOM 1356 C CA . ASP A 1 179 ? -19.938 -4.965 7.162 1.00 89.25 179 ASP A CA 1
ATOM 1357 C C . ASP A 1 179 ? -19.737 -4.943 5.634 1.00 89.25 179 ASP A C 1
ATOM 1359 O O . ASP A 1 179 ? -18.674 -4.589 5.109 1.00 89.25 179 ASP A O 1
ATOM 1363 N N . ARG A 1 180 ? -20.777 -5.343 4.897 1.00 85.81 180 ARG A N 1
ATOM 1364 C CA . ARG A 1 180 ? -20.738 -5.399 3.431 1.00 85.81 180 ARG A CA 1
ATOM 1365 C C . ARG A 1 180 ? -20.465 -4.028 2.804 1.00 85.81 180 ARG A C 1
ATOM 1367 O O . ARG A 1 180 ? -19.705 -3.955 1.844 1.00 85.81 180 ARG A O 1
ATOM 1374 N N . LYS A 1 181 ? -21.080 -2.960 3.319 1.00 89.75 181 LYS A N 1
ATOM 1375 C CA . LYS A 1 181 ? -20.989 -1.615 2.730 1.00 89.75 181 LYS A CA 1
ATOM 1376 C C . LYS A 1 181 ? -19.573 -1.066 2.882 1.00 89.75 181 LYS A C 1
ATOM 1378 O O . LYS A 1 181 ? -18.966 -0.663 1.896 1.00 89.75 181 LYS A O 1
ATOM 1383 N N . ALA A 1 182 ? -19.021 -1.136 4.089 1.00 92.44 182 ALA A N 1
ATOM 1384 C CA . ALA A 1 182 ? -17.662 -0.711 4.382 1.00 92.44 182 ALA A CA 1
ATOM 1385 C C . ALA A 1 182 ? -16.632 -1.545 3.603 1.00 92.44 182 ALA A C 1
ATOM 1387 O O . ALA A 1 182 ? -15.676 -0.992 3.072 1.00 92.44 182 ALA A O 1
ATOM 1388 N N . THR A 1 183 ? -16.861 -2.854 3.451 1.00 91.81 183 THR A N 1
ATOM 1389 C CA . THR A 1 183 ? -15.996 -3.722 2.633 1.00 91.81 183 THR A CA 1
ATOM 1390 C C . THR A 1 183 ? -15.977 -3.289 1.163 1.00 91.81 183 THR A C 1
ATOM 1392 O O . THR A 1 183 ? -14.907 -3.180 0.572 1.00 91.81 183 THR A O 1
ATOM 1395 N N . VAL A 1 184 ? -17.141 -3.004 0.565 1.00 91.50 184 VAL A N 1
ATOM 1396 C CA . VAL A 1 184 ? -17.220 -2.522 -0.827 1.00 91.50 184 VAL A CA 1
ATOM 1397 C C . VAL A 1 184 ? -16.516 -1.177 -0.986 1.00 91.50 184 VAL A C 1
ATOM 1399 O O . VAL A 1 184 ? -15.786 -0.998 -1.955 1.00 91.50 184 VAL A O 1
ATOM 1402 N N . LEU A 1 185 ? -16.673 -0.261 -0.024 1.00 94.19 185 LEU A N 1
ATOM 1403 C CA . LEU A 1 185 ? -15.960 1.018 -0.029 1.00 94.19 185 LEU A CA 1
ATOM 1404 C C . LEU A 1 185 ? -14.441 0.820 -0.014 1.00 94.19 185 LEU A C 1
ATOM 1406 O O . LEU A 1 185 ? -13.753 1.456 -0.803 1.00 94.19 185 LEU A O 1
ATOM 1410 N N . VAL A 1 186 ? -13.920 -0.099 0.806 1.00 94.50 186 VAL A N 1
ATOM 1411 C CA . VAL A 1 186 ? -12.483 -0.419 0.816 1.00 94.50 186 VAL A CA 1
ATOM 1412 C C . VAL A 1 186 ? -12.026 -0.992 -0.520 1.00 94.50 186 VAL A C 1
ATOM 1414 O O . VAL A 1 186 ? -11.003 -0.554 -1.029 1.00 94.50 186 VAL A O 1
ATOM 1417 N N . LEU A 1 187 ? -12.768 -1.935 -1.110 1.00 92.12 187 LEU A N 1
ATOM 1418 C CA . LEU A 1 187 ? -12.416 -2.512 -2.413 1.00 92.12 187 LEU A CA 1
ATOM 1419 C C . LEU A 1 187 ? -12.441 -1.457 -3.529 1.00 92.12 187 LEU A C 1
ATOM 1421 O O . LEU A 1 187 ? -11.534 -1.416 -4.358 1.00 92.12 187 LEU A O 1
ATOM 1425 N N . ALA A 1 188 ? -13.442 -0.573 -3.520 1.00 91.88 188 ALA A N 1
ATOM 1426 C CA . ALA A 1 188 ? -13.530 0.545 -4.452 1.00 91.88 188 ALA A CA 1
ATOM 1427 C C . ALA A 1 188 ? -12.370 1.529 -4.257 1.00 91.88 188 ALA A C 1
ATOM 1429 O O . ALA A 1 188 ? -11.760 1.942 -5.235 1.00 91.88 188 ALA A O 1
ATOM 1430 N N . GLY A 1 189 ? -12.010 1.856 -3.014 1.00 91.69 189 GLY A N 1
ATOM 1431 C CA . GLY A 1 189 ? -10.829 2.660 -2.712 1.00 91.69 189 GLY A CA 1
ATOM 1432 C C . GLY A 1 189 ? -9.527 2.001 -3.107 1.00 91.69 189 GLY A C 1
ATOM 1433 O O . GLY A 1 189 ? -8.627 2.679 -3.593 1.00 91.69 189 GLY A O 1
ATOM 1434 N N . ALA A 1 190 ? -9.434 0.685 -2.940 1.00 90.06 190 ALA A N 1
ATOM 1435 C CA . ALA A 1 190 ? -8.240 -0.040 -3.308 1.00 90.06 190 ALA A CA 1
ATOM 1436 C C . ALA A 1 190 ? -7.953 0.117 -4.803 1.00 90.06 190 ALA A C 1
ATOM 1438 O O . ALA A 1 190 ? -6.806 0.317 -5.177 1.00 90.06 190 ALA A O 1
ATOM 1439 N N . ALA A 1 191 ? -8.995 0.112 -5.637 1.00 87.38 191 ALA A N 1
ATOM 1440 C CA . ALA A 1 191 ? -8.871 0.400 -7.057 1.00 87.38 191 ALA A CA 1
ATOM 1441 C C . ALA A 1 191 ? -8.740 1.900 -7.356 1.00 87.38 191 ALA A C 1
ATOM 1443 O O . ALA A 1 191 ? -7.839 2.297 -8.075 1.00 87.38 191 ALA A O 1
ATOM 1444 N N . PHE A 1 192 ? -9.612 2.753 -6.822 1.00 88.50 192 PHE A N 1
ATOM 1445 C CA . PHE A 1 192 ? -9.836 4.092 -7.376 1.00 88.50 192 PHE A CA 1
ATOM 1446 C C . PHE A 1 192 ? -9.482 5.250 -6.448 1.00 88.50 192 PHE A C 1
ATOM 1448 O O . PHE A 1 192 ? -9.747 6.393 -6.796 1.00 88.50 192 PHE A O 1
ATOM 1455 N N . PHE A 1 193 ? -8.923 5.021 -5.262 1.00 88.69 193 PHE A N 1
ATOM 1456 C CA . PHE A 1 193 ? -8.629 6.145 -4.377 1.00 88.69 193 PHE A CA 1
ATOM 1457 C C . PHE A 1 193 ? -7.541 7.054 -4.984 1.00 88.69 193 PHE A C 1
ATOM 1459 O O . PHE A 1 193 ? -6.473 6.603 -5.404 1.00 88.69 193 PHE A O 1
ATOM 1466 N N . ALA A 1 194 ? -7.823 8.353 -5.036 1.00 86.62 194 ALA A N 1
ATOM 1467 C CA . ALA A 1 194 ? -6.904 9.387 -5.494 1.00 86.62 194 ALA A CA 1
ATOM 1468 C C . ALA A 1 194 ? -7.084 10.660 -4.645 1.00 86.62 194 ALA A C 1
ATOM 1470 O O . ALA A 1 194 ? -8.119 10.840 -3.998 1.00 86.62 194 ALA A O 1
ATOM 1471 N N . PRO A 1 195 ? -6.096 11.565 -4.592 1.00 83.38 195 PRO A N 1
ATOM 1472 C CA . PRO A 1 195 ? -6.217 12.827 -3.883 1.00 83.38 195 PRO A CA 1
ATOM 1473 C C . PRO A 1 195 ? -7.191 13.716 -4.637 1.00 83.38 195 PRO A C 1
ATOM 1475 O O . PRO A 1 195 ? -7.382 13.575 -5.846 1.00 83.38 195 PRO A O 1
ATOM 1478 N N . ILE A 1 196 ? -7.746 14.687 -3.930 1.00 81.25 196 ILE A N 1
ATOM 1479 C CA . ILE A 1 196 ? -8.453 15.768 -4.597 1.00 81.25 196 ILE A CA 1
ATOM 1480 C C . ILE A 1 196 ? -7.418 16.617 -5.347 1.00 81.25 196 ILE A C 1
ATOM 1482 O O . ILE A 1 196 ? -6.500 17.170 -4.738 1.00 81.25 196 ILE A O 1
ATOM 1486 N N . ASN A 1 197 ? -7.555 16.705 -6.669 1.00 70.38 197 ASN A N 1
ATOM 1487 C CA . ASN A 1 197 ? -6.690 17.544 -7.494 1.00 70.38 197 ASN A CA 1
ATOM 1488 C C . ASN A 1 197 ? -7.102 19.015 -7.381 1.00 70.38 197 ASN A C 1
ATOM 1490 O O . ASN A 1 197 ? -8.292 19.332 -7.374 1.00 70.38 197 ASN A O 1
ATOM 1494 N N . PHE A 1 198 ? -6.106 19.902 -7.329 1.00 64.38 198 PHE A N 1
ATOM 1495 C CA . PHE A 1 198 ? -6.303 21.347 -7.362 1.00 64.38 198 PHE A CA 1
ATOM 1496 C C . PHE A 1 198 ? -5.402 21.999 -8.436 1.00 64.38 198 PHE A C 1
ATOM 1498 O O . PHE A 1 198 ? -4.206 21.679 -8.469 1.00 64.38 198 PHE A O 1
ATOM 1505 N N . PRO A 1 199 ? -5.935 22.891 -9.299 1.00 62.97 199 PRO A N 1
ATOM 1506 C CA . PRO A 1 199 ? -7.360 23.208 -9.453 1.00 62.97 199 PRO A CA 1
ATOM 1507 C C . PRO A 1 199 ? -8.182 21.978 -9.881 1.00 62.97 199 PRO A C 1
ATOM 1509 O O . PRO A 1 199 ? -7.651 21.007 -10.428 1.00 62.97 199 PRO A O 1
ATOM 1512 N N . PHE A 1 200 ? -9.478 21.981 -9.556 1.00 61.75 200 PHE A N 1
ATOM 1513 C CA . PHE A 1 200 ? -10.362 20.861 -9.878 1.00 61.75 200 PHE A CA 1
ATOM 1514 C C . PHE A 1 200 ? -10.339 20.589 -11.392 1.00 61.75 200 PHE A C 1
ATOM 1516 O O . PHE A 1 200 ? -10.309 21.519 -12.193 1.00 61.75 200 PHE A O 1
ATOM 1523 N N . ASN A 1 201 ? -10.340 19.314 -11.784 1.00 56.56 201 ASN A N 1
ATOM 1524 C CA . ASN A 1 201 ? -10.299 18.852 -13.181 1.00 56.56 201 ASN A CA 1
ATOM 1525 C C . ASN A 1 201 ? -9.028 19.172 -13.998 1.00 56.56 201 ASN A C 1
ATOM 1527 O O . ASN A 1 201 ? -8.991 18.826 -15.177 1.00 56.56 201 ASN A O 1
ATOM 1531 N N . SER A 1 202 ? -7.952 19.728 -13.420 1.00 54.91 202 SER A N 1
ATOM 1532 C CA . SER A 1 202 ? -6.674 19.865 -14.143 1.00 54.91 202 SER A CA 1
ATOM 1533 C C . SER A 1 202 ? -5.914 18.533 -14.161 1.00 54.91 202 SER A C 1
ATOM 1535 O O . SER A 1 202 ? -5.043 18.266 -13.320 1.00 54.91 202 SER A O 1
ATOM 1537 N N . VAL A 1 203 ? -6.282 17.656 -15.088 1.00 50.38 203 VAL A N 1
ATOM 1538 C CA . VAL A 1 203 ? -5.671 16.324 -15.232 1.00 50.38 203 VAL A CA 1
ATOM 1539 C C . VAL A 1 203 ? -4.616 16.289 -16.346 1.00 50.38 203 VAL A C 1
ATOM 1541 O O . VAL A 1 203 ? -3.914 15.298 -16.499 1.00 50.38 203 VAL A O 1
ATOM 1544 N N . GLU A 1 204 ? -4.439 17.400 -17.067 1.00 42.50 204 GLU A N 1
ATOM 1545 C CA . GLU A 1 204 ? -3.622 17.487 -18.289 1.00 42.50 204 GLU A CA 1
ATOM 1546 C C . GLU A 1 204 ? -2.112 17.296 -18.070 1.00 42.50 204 GLU A C 1
ATOM 1548 O O . GLU A 1 204 ? -1.372 17.068 -19.016 1.00 42.50 204 GLU A O 1
ATOM 1553 N N . THR A 1 205 ? -1.629 17.307 -16.826 1.00 42.72 205 THR A N 1
ATOM 1554 C CA . THR A 1 205 ? -0.236 16.962 -16.497 1.00 42.72 205 THR A CA 1
ATOM 1555 C C . THR A 1 205 ? -0.174 16.284 -15.123 1.00 42.72 205 THR A C 1
ATOM 1557 O O . THR A 1 205 ? -0.588 16.852 -14.115 1.00 42.72 205 THR A O 1
ATOM 1560 N N . SER A 1 206 ? 0.322 15.047 -15.032 1.00 40.31 206 SER A N 1
ATOM 1561 C CA . SER A 1 206 ? 0.325 14.228 -13.801 1.00 40.31 206 SER A CA 1
ATOM 1562 C C . SER A 1 206 ? 1.363 14.654 -12.740 1.00 40.31 206 SER A C 1
ATOM 1564 O O . SER A 1 206 ? 1.790 13.859 -11.900 1.00 40.31 206 SER A O 1
ATOM 1566 N N . SER A 1 207 ? 1.804 15.912 -12.732 1.00 38.44 207 SER A N 1
ATOM 1567 C CA . SER A 1 207 ? 2.845 16.383 -11.814 1.00 38.44 207 SER A CA 1
ATOM 1568 C C . SER A 1 207 ? 2.342 16.491 -10.362 1.00 38.44 207 SER A C 1
ATOM 1570 O O . SER A 1 207 ? 3.053 16.075 -9.443 1.00 38.44 207 SER A O 1
ATOM 1572 N N . TYR A 1 208 ? 1.099 16.923 -10.118 1.00 43.72 208 TYR A N 1
ATOM 1573 C CA . TYR A 1 208 ? 0.481 16.885 -8.783 1.00 43.72 208 TYR A CA 1
ATOM 1574 C C . TYR A 1 208 ? -0.445 15.668 -8.632 1.00 43.72 208 TYR A C 1
ATOM 1576 O O . TYR A 1 208 ? -1.632 15.737 -8.916 1.00 43.72 208 TYR A O 1
ATOM 1584 N N . ALA A 1 209 ? 0.101 14.544 -8.162 1.00 55.56 209 ALA A N 1
ATOM 1585 C CA . ALA A 1 209 ? -0.666 13.340 -7.810 1.00 55.56 209 ALA A CA 1
ATOM 1586 C C . ALA A 1 209 ? -0.891 13.212 -6.286 1.00 55.56 209 ALA A C 1
ATOM 1588 O O . ALA A 1 209 ? -0.975 12.092 -5.774 1.00 55.56 209 ALA A O 1
ATOM 1589 N N . GLY A 1 210 ? -0.898 14.345 -5.559 1.00 67.00 210 GLY A N 1
ATOM 1590 C CA . GLY A 1 210 ? -0.963 14.427 -4.089 1.00 67.00 210 GLY A CA 1
ATOM 1591 C C . GLY A 1 210 ? -0.024 13.444 -3.378 1.00 67.00 210 GLY A C 1
ATOM 1592 O O . GLY A 1 210 ? 1.048 13.120 -3.891 1.00 67.00 210 GLY A O 1
ATOM 1593 N N . LEU A 1 211 ? -0.401 12.940 -2.198 1.00 72.31 211 LEU A N 1
ATOM 1594 C CA . LEU A 1 211 ? 0.380 11.925 -1.467 1.00 72.31 211 LEU A CA 1
ATOM 1595 C C . LEU A 1 211 ? 0.116 10.482 -1.906 1.00 72.31 211 LEU A C 1
ATOM 1597 O O . LEU A 1 211 ? 0.880 9.590 -1.542 1.00 72.31 211 LEU A O 1
ATOM 1601 N N . PHE A 1 212 ? -0.921 10.225 -2.696 1.00 73.06 212 PHE A N 1
ATOM 1602 C CA . PHE A 1 212 ? -1.256 8.872 -3.125 1.00 73.06 212 PHE A CA 1
ATOM 1603 C C . PHE A 1 212 ? -2.147 8.887 -4.352 1.00 73.06 212 PHE A C 1
ATOM 1605 O O . PHE A 1 212 ? -3.176 9.528 -4.310 1.00 73.06 212 PHE A O 1
ATOM 1612 N N . ASN A 1 213 ? -1.852 8.080 -5.365 1.00 69.50 213 ASN A N 1
ATOM 1613 C CA . ASN A 1 213 ? -2.841 7.720 -6.376 1.00 69.50 213 ASN A CA 1
ATOM 1614 C C . ASN A 1 213 ? -2.802 6.201 -6.561 1.00 69.50 213 ASN A C 1
ATOM 1616 O O . ASN A 1 213 ? -1.713 5.628 -6.727 1.00 69.50 213 ASN A O 1
ATOM 1620 N N . ALA A 1 214 ? -3.969 5.552 -6.534 1.00 67.12 214 ALA A N 1
ATOM 1621 C CA . ALA A 1 214 ? -4.087 4.122 -6.788 1.00 67.12 214 ALA A CA 1
ATOM 1622 C C . ALA A 1 214 ? -3.473 3.747 -8.142 1.00 67.12 214 ALA A C 1
ATOM 1624 O O . ALA A 1 214 ? -2.813 2.715 -8.252 1.00 67.12 214 ALA A O 1
ATOM 1625 N N . SER A 1 215 ? -3.536 4.641 -9.131 1.00 63.91 215 SER A N 1
ATOM 1626 C CA . SER A 1 215 ? -2.958 4.398 -10.449 1.00 63.91 215 SER A CA 1
ATOM 1627 C C . SER A 1 215 ? -1.443 4.224 -10.457 1.00 63.91 215 SER A C 1
ATOM 1629 O O . SER A 1 215 ? -0.927 3.302 -11.085 1.00 63.91 215 SER A O 1
ATOM 1631 N N . GLY A 1 216 ? -0.707 5.076 -9.735 1.00 62.00 216 GLY A N 1
ATOM 1632 C CA . GLY A 1 216 ? 0.747 4.979 -9.655 1.00 62.00 216 GLY A CA 1
ATOM 1633 C C . GLY A 1 216 ? 1.153 3.641 -9.048 1.00 62.00 216 GLY A C 1
ATOM 1634 O O . GLY A 1 216 ? 2.156 3.050 -9.432 1.00 62.00 216 GLY A O 1
ATOM 1635 N N . THR A 1 217 ? 0.337 3.154 -8.118 1.00 65.69 217 THR A N 1
ATOM 1636 C CA . THR A 1 217 ? 0.660 2.008 -7.276 1.00 65.69 217 THR A CA 1
ATOM 1637 C C . THR A 1 217 ? 0.211 0.677 -7.894 1.00 65.69 217 THR A C 1
ATOM 1639 O O . THR A 1 217 ? 0.900 -0.324 -7.716 1.00 65.69 217 THR A O 1
ATOM 1642 N N . LEU A 1 218 ? -0.907 0.661 -8.628 1.00 71.81 218 LEU A N 1
ATOM 1643 C CA . LEU A 1 218 ? -1.519 -0.552 -9.183 1.00 71.81 218 LEU A CA 1
ATOM 1644 C C . LEU A 1 218 ? -1.447 -0.640 -10.711 1.00 71.81 218 LEU A C 1
ATOM 1646 O O . LEU A 1 218 ? -1.320 -1.738 -11.240 1.00 71.81 218 LEU A O 1
ATOM 1650 N N . TYR A 1 219 ? -1.516 0.485 -11.429 1.00 66.25 219 TYR A N 1
ATOM 1651 C CA . TYR A 1 219 ? -1.704 0.470 -12.888 1.00 66.25 219 TYR A CA 1
ATOM 1652 C C . TYR A 1 219 ? -0.389 0.576 -13.647 1.00 66.25 219 TYR A C 1
ATOM 1654 O O . TYR A 1 219 ? -0.225 -0.062 -14.684 1.00 66.25 219 TYR A O 1
ATOM 1662 N N . HIS A 1 220 ? 0.549 1.379 -13.142 1.00 64.00 220 HIS A N 1
ATOM 1663 C CA . HIS A 1 220 ? 1.795 1.684 -13.850 1.00 64.00 220 HIS A CA 1
ATOM 1664 C C . HIS A 1 220 ? 2.979 0.836 -13.387 1.00 64.00 220 HIS A C 1
ATOM 1666 O O . HIS A 1 220 ? 3.873 0.557 -14.180 1.00 64.00 220 HIS A O 1
ATOM 1672 N N . ASN A 1 221 ? 2.983 0.391 -12.128 1.00 74.25 221 ASN A N 1
ATOM 1673 C CA . ASN A 1 221 ? 4.166 -0.200 -11.514 1.00 74.25 221 ASN A CA 1
ATOM 1674 C C . ASN A 1 221 ? 3.942 -1.669 -11.122 1.00 74.25 221 ASN A C 1
ATOM 1676 O O . ASN A 1 221 ? 3.540 -1.986 -10.003 1.00 74.25 221 ASN A O 1
ATOM 1680 N N . LEU A 1 222 ? 4.243 -2.581 -12.049 1.00 76.88 222 LEU A N 1
ATOM 1681 C CA . LEU A 1 222 ? 4.088 -4.025 -11.840 1.00 76.88 222 LEU A CA 1
ATOM 1682 C C . LEU A 1 222 ? 4.867 -4.558 -10.611 1.00 76.88 222 LEU A C 1
ATOM 1684 O O . LEU A 1 222 ? 4.281 -5.312 -9.829 1.00 76.88 222 LEU A O 1
ATOM 1688 N N . PRO A 1 223 ? 6.126 -4.137 -10.348 1.00 82.69 223 PRO A N 1
ATOM 1689 C CA . PRO A 1 223 ? 6.823 -4.517 -9.115 1.00 82.69 223 PRO A CA 1
ATOM 1690 C C . PRO A 1 223 ? 6.103 -4.082 -7.835 1.00 82.69 223 PRO A C 1
ATOM 1692 O O . PRO A 1 223 ? 6.116 -4.808 -6.839 1.00 82.69 223 PRO A O 1
ATOM 1695 N N . GLN A 1 224 ? 5.436 -2.924 -7.856 1.00 84.19 224 GLN A N 1
ATOM 1696 C CA . GLN A 1 224 ? 4.650 -2.437 -6.728 1.00 84.19 224 GLN A CA 1
ATOM 1697 C C . GLN A 1 224 ? 3.404 -3.290 -6.479 1.00 84.19 224 GLN A C 1
ATOM 1699 O O . GLN A 1 224 ? 3.149 -3.623 -5.323 1.00 84.19 224 GLN A O 1
ATOM 1704 N N . LEU A 1 225 ? 2.665 -3.681 -7.524 1.00 85.50 225 LEU A N 1
ATOM 1705 C CA . LEU A 1 225 ? 1.504 -4.574 -7.402 1.00 85.50 225 LEU A CA 1
ATOM 1706 C C . LEU A 1 225 ? 1.892 -5.908 -6.744 1.00 85.50 225 LEU A C 1
ATOM 1708 O O . LEU A 1 225 ? 1.191 -6.405 -5.859 1.00 85.50 225 LEU A O 1
ATOM 1712 N N . PHE A 1 226 ? 3.030 -6.479 -7.144 1.00 86.94 226 PHE A N 1
ATOM 1713 C CA . PHE A 1 226 ? 3.487 -7.764 -6.615 1.00 86.94 226 PHE A CA 1
ATOM 1714 C C . PHE A 1 226 ? 3.902 -7.620 -5.153 1.00 86.94 226 PHE A C 1
ATOM 1716 O O . PHE A 1 226 ? 3.441 -8.377 -4.297 1.00 86.94 226 PHE A O 1
ATOM 1723 N N . SER A 1 227 ? 4.704 -6.593 -4.859 1.00 89.75 227 SER A N 1
ATOM 1724 C CA . SER A 1 227 ? 5.131 -6.258 -3.501 1.00 89.75 227 SER A CA 1
ATOM 1725 C C . SER A 1 227 ? 3.928 -6.022 -2.570 1.00 89.75 227 SER A C 1
ATOM 1727 O O . SER A 1 227 ? 3.870 -6.597 -1.483 1.00 89.75 227 SER A O 1
ATOM 1729 N N . LEU A 1 228 ? 2.910 -5.281 -3.028 1.00 91.12 228 LEU A N 1
ATOM 1730 C CA . LEU A 1 228 ? 1.655 -5.047 -2.303 1.00 91.12 228 LEU A CA 1
ATOM 1731 C C . LEU A 1 228 ? 0.891 -6.332 -2.006 1.00 91.12 228 LEU A C 1
ATOM 1733 O O . LEU A 1 228 ? 0.432 -6.520 -0.884 1.00 91.12 228 LEU A O 1
ATOM 1737 N N . THR A 1 229 ? 0.739 -7.202 -3.003 1.00 90.75 229 THR A N 1
ATOM 1738 C CA . THR A 1 229 ? -0.037 -8.443 -2.867 1.00 90.75 229 THR A CA 1
ATOM 1739 C C . THR A 1 229 ? 0.587 -9.359 -1.813 1.00 90.75 229 THR A C 1
ATOM 1741 O O . THR A 1 229 ? -0.115 -9.867 -0.939 1.00 90.75 229 THR A O 1
ATOM 1744 N N . PHE A 1 230 ? 1.915 -9.509 -1.838 1.00 91.50 230 PHE A N 1
ATOM 1745 C CA . PHE A 1 230 ? 2.653 -10.276 -0.831 1.00 91.50 230 PHE A CA 1
ATOM 1746 C C . PHE A 1 230 ? 2.558 -9.635 0.556 1.00 91.50 230 PHE A C 1
ATOM 1748 O O . PHE A 1 230 ? 2.188 -10.309 1.518 1.00 91.50 230 PHE A O 1
ATOM 1755 N N . ALA A 1 231 ? 2.817 -8.329 0.662 1.00 93.06 231 ALA A N 1
ATOM 1756 C CA . ALA A 1 231 ? 2.717 -7.609 1.927 1.00 93.06 231 ALA A CA 1
ATOM 1757 C C . ALA A 1 231 ? 1.315 -7.724 2.547 1.00 93.06 231 ALA A C 1
ATOM 1759 O O . ALA A 1 231 ? 1.191 -8.012 3.735 1.00 93.06 231 ALA A O 1
ATOM 1760 N N . LEU A 1 232 ? 0.259 -7.574 1.745 1.00 93.19 232 LEU A N 1
ATOM 1761 C CA . LEU A 1 232 ? -1.128 -7.697 2.187 1.00 93.19 232 LEU A CA 1
ATOM 1762 C C . LEU A 1 232 ? -1.459 -9.114 2.673 1.00 93.19 232 LEU A C 1
ATOM 1764 O O . LEU A 1 232 ? -2.093 -9.264 3.716 1.00 93.19 232 LEU A O 1
ATOM 1768 N N . GLY A 1 233 ? -0.983 -10.151 1.977 1.00 91.19 233 GLY A N 1
ATOM 1769 C CA . GLY A 1 233 ? -1.091 -11.532 2.456 1.00 91.19 233 GLY A CA 1
ATOM 1770 C C . GLY A 1 233 ? -0.414 -11.722 3.813 1.00 91.19 233 GLY A C 1
ATOM 1771 O O . GLY A 1 233 ? -0.982 -12.341 4.714 1.00 91.19 233 GLY A O 1
ATOM 1772 N N . GLY A 1 234 ? 0.757 -11.106 3.997 1.00 92.81 234 GLY A N 1
ATOM 1773 C CA . GLY A 1 234 ? 1.464 -11.097 5.273 1.00 92.81 234 GLY A CA 1
ATOM 1774 C C . GLY A 1 234 ? 0.684 -10.416 6.397 1.00 92.81 234 GLY A C 1
ATOM 1775 O O . GLY A 1 234 ? 0.534 -10.983 7.478 1.00 92.81 234 GLY A O 1
ATOM 1776 N N . ILE A 1 235 ? 0.113 -9.243 6.117 1.00 93.88 235 ILE A N 1
ATOM 1777 C CA . ILE A 1 235 ? -0.734 -8.479 7.045 1.00 93.88 235 ILE A CA 1
ATOM 1778 C C . ILE A 1 235 ? -1.959 -9.295 7.469 1.00 93.88 235 ILE A C 1
ATOM 1780 O O . ILE A 1 235 ? -2.289 -9.332 8.654 1.00 93.88 235 ILE A O 1
ATOM 1784 N N . VAL A 1 236 ? -2.613 -9.984 6.529 1.00 91.44 236 VAL A N 1
ATOM 1785 C CA . VAL A 1 236 ? -3.759 -10.855 6.825 1.00 91.44 236 VAL A CA 1
ATOM 1786 C C . VAL A 1 236 ? -3.357 -11.996 7.760 1.00 91.44 236 VAL A C 1
ATOM 1788 O O . VAL A 1 236 ? -4.042 -12.229 8.758 1.00 91.44 236 VAL A O 1
ATOM 1791 N N . LEU A 1 237 ? -2.251 -12.693 7.477 1.00 90.69 237 LEU A N 1
ATOM 1792 C CA . LEU A 1 237 ? -1.778 -13.799 8.316 1.00 90.69 237 LEU A CA 1
ATOM 1793 C C . LEU A 1 237 ? -1.380 -13.335 9.719 1.00 90.69 237 LEU A C 1
ATOM 1795 O O . LEU A 1 237 ? -1.778 -13.964 10.699 1.00 90.69 237 LEU A O 1
ATOM 1799 N N . ILE A 1 238 ? -0.669 -12.210 9.827 1.00 91.12 238 ILE A N 1
ATOM 1800 C CA . ILE A 1 238 ? -0.323 -11.597 11.117 1.00 91.12 238 ILE A CA 1
ATOM 1801 C C . ILE A 1 238 ? -1.598 -11.224 11.880 1.00 91.12 238 ILE A C 1
ATOM 1803 O O . ILE A 1 238 ? -1.753 -11.595 13.042 1.00 91.12 238 ILE A O 1
ATOM 1807 N N . GLY A 1 239 ? -2.543 -10.546 11.224 1.00 89.44 239 GLY A N 1
ATOM 1808 C CA . GLY A 1 239 ? -3.810 -10.142 11.829 1.00 89.44 239 GLY A CA 1
ATOM 1809 C C . GLY A 1 239 ? -4.621 -11.328 12.353 1.00 89.44 239 GLY A C 1
ATOM 1810 O O . GLY A 1 239 ? -5.125 -11.292 13.477 1.00 89.44 239 GLY A O 1
ATOM 1811 N N . ARG A 1 240 ? -4.698 -12.414 11.576 1.00 86.88 240 ARG A N 1
ATOM 1812 C CA . ARG A 1 240 ? -5.355 -13.659 11.995 1.00 86.88 240 ARG A CA 1
ATOM 1813 C C . ARG A 1 240 ? -4.618 -14.352 13.136 1.00 86.88 240 ARG A C 1
ATOM 1815 O O . ARG A 1 240 ? -5.271 -14.786 14.078 1.00 86.88 240 ARG A O 1
ATOM 1822 N N . SER A 1 241 ? -3.289 -14.429 13.082 1.00 87.75 241 SER A N 1
ATOM 1823 C CA . SER A 1 241 ? -2.470 -15.013 14.152 1.00 87.75 241 SER A CA 1
ATOM 1824 C C . SER A 1 241 ? -2.691 -14.287 15.480 1.00 87.75 241 SER A C 1
ATOM 1826 O O . SER A 1 241 ? -2.943 -14.922 16.502 1.00 87.75 241 SER A O 1
ATOM 1828 N N . ILE A 1 242 ? -2.698 -12.951 15.458 1.00 85.69 242 ILE A N 1
ATOM 1829 C CA . ILE A 1 242 ? -2.900 -12.131 16.657 1.00 85.69 242 ILE A CA 1
ATOM 1830 C C . ILE A 1 242 ? -4.325 -12.272 17.205 1.00 85.69 242 ILE A C 1
ATOM 1832 O O . ILE A 1 242 ? -4.495 -12.365 18.418 1.00 85.69 242 ILE A O 1
ATOM 1836 N N . ARG A 1 243 ? -5.349 -12.308 16.339 1.00 79.50 243 ARG A N 1
ATOM 1837 C CA . ARG A 1 243 ? -6.756 -12.391 16.770 1.00 79.50 243 ARG A CA 1
ATOM 1838 C C . ARG A 1 243 ? -7.196 -13.784 17.210 1.00 79.50 243 ARG A C 1
ATOM 1840 O O . ARG A 1 243 ? -7.925 -13.901 18.187 1.00 79.50 243 ARG A O 1
ATOM 1847 N N . ALA A 1 244 ? -6.808 -14.816 16.468 1.00 70.75 244 ALA A N 1
ATOM 1848 C CA . ALA A 1 244 ? -7.263 -16.189 16.687 1.00 70.75 244 ALA A CA 1
ATOM 1849 C C . ALA A 1 244 ? -6.278 -17.027 17.519 1.00 70.75 244 ALA A C 1
ATOM 1851 O O . ALA A 1 244 ? -6.582 -18.171 17.840 1.00 70.75 244 ALA A O 1
ATOM 1852 N N . GLY A 1 245 ? -5.096 -16.492 17.852 1.00 68.00 245 GLY A N 1
ATOM 1853 C CA . GLY A 1 245 ? -4.060 -17.224 18.588 1.00 68.00 245 GLY A CA 1
ATOM 1854 C C . GLY A 1 245 ? -3.410 -18.355 17.783 1.00 68.00 245 GLY A C 1
ATOM 1855 O O . GLY A 1 245 ? -2.826 -19.265 18.362 1.00 68.00 245 GLY A O 1
ATOM 1856 N N . HIS A 1 246 ? -3.530 -18.333 16.453 1.00 67.38 246 HIS A N 1
ATOM 1857 C CA . HIS A 1 246 ? -2.967 -19.356 15.569 1.00 67.38 246 HIS A CA 1
ATOM 1858 C C . HIS A 1 246 ? -1.485 -19.093 15.264 1.00 67.38 246 HIS A C 1
ATOM 1860 O O . HIS A 1 246 ? -1.052 -17.938 15.191 1.00 67.38 246 HIS A O 1
ATOM 1866 N N . SER A 1 247 ? -0.727 -20.159 14.988 1.00 72.81 247 SER A N 1
ATOM 1867 C CA . SER A 1 247 ? 0.589 -20.049 14.353 1.00 72.81 247 SER A CA 1
ATOM 1868 C C . SER A 1 247 ? 0.432 -19.559 12.912 1.00 72.81 247 SER A C 1
ATOM 1870 O O . SER A 1 247 ? -0.414 -20.037 12.154 1.00 72.81 247 SER A O 1
ATOM 1872 N N . GLY A 1 248 ? 1.211 -18.550 12.543 1.00 83.38 248 GLY A N 1
ATOM 1873 C CA . GLY A 1 248 ? 1.076 -17.875 11.249 1.00 83.38 248 GLY A CA 1
ATOM 1874 C C . GLY A 1 248 ? 1.755 -16.512 11.191 1.00 83.38 248 GLY A C 1
ATOM 1875 O O . GLY A 1 248 ? 1.843 -15.923 10.113 1.00 83.38 248 GLY A O 1
ATOM 1876 N N . PHE A 1 249 ? 2.277 -16.026 12.321 1.00 88.62 249 PHE A N 1
ATOM 1877 C CA . PHE A 1 249 ? 3.036 -14.789 12.383 1.00 88.62 249 PHE A CA 1
ATOM 1878 C C . PHE A 1 249 ? 4.322 -14.905 11.561 1.00 88.62 249 PHE A C 1
ATOM 1880 O O . PHE A 1 249 ? 4.580 -14.037 10.729 1.00 88.62 249 PHE A O 1
ATOM 1887 N N . ALA A 1 250 ? 5.084 -16.001 11.705 1.00 91.06 250 ALA A N 1
ATOM 1888 C CA . ALA A 1 250 ? 6.326 -16.189 10.956 1.00 91.06 250 ALA A CA 1
ATOM 1889 C C . ALA A 1 250 ? 6.106 -16.221 9.440 1.00 91.06 250 ALA A C 1
ATOM 1891 O O . ALA A 1 250 ? 6.847 -15.593 8.687 1.00 91.06 250 ALA A O 1
ATOM 1892 N N . ILE A 1 251 ? 5.049 -16.904 8.992 1.00 91.12 251 ILE A N 1
ATOM 1893 C CA . ILE A 1 251 ? 4.678 -16.965 7.572 1.00 91.12 251 ILE A CA 1
ATOM 1894 C C . ILE A 1 251 ? 4.237 -15.581 7.087 1.00 91.12 251 ILE A C 1
ATOM 1896 O O . ILE A 1 251 ? 4.624 -15.155 6.001 1.00 91.12 251 ILE A O 1
ATOM 1900 N N . GLY A 1 252 ? 3.477 -14.841 7.897 1.00 92.25 252 GLY A N 1
ATOM 1901 C CA . GLY A 1 252 ? 3.091 -13.477 7.555 1.00 92.25 252 GLY A CA 1
ATOM 1902 C C . GLY A 1 252 ? 4.297 -12.540 7.406 1.00 92.25 252 GLY A C 1
ATOM 1903 O O . GLY A 1 252 ? 4.397 -11.803 6.424 1.00 92.25 252 GLY A O 1
ATOM 1904 N N . CYS A 1 253 ? 5.268 -12.645 8.314 1.00 93.25 253 CYS A N 1
ATOM 1905 C CA . CYS A 1 253 ? 6.566 -11.981 8.212 1.00 93.25 253 CYS A CA 1
ATOM 1906 C C . CYS A 1 253 ? 7.358 -12.415 6.971 1.00 93.25 253 CYS A C 1
ATOM 1908 O O . CYS A 1 253 ? 7.951 -11.562 6.314 1.00 93.25 253 CYS A O 1
ATOM 1910 N N . ALA A 1 254 ? 7.327 -13.698 6.599 1.00 92.38 254 ALA A N 1
ATOM 1911 C CA . ALA A 1 254 ? 7.953 -14.200 5.375 1.00 92.38 254 ALA A CA 1
ATOM 1912 C C . ALA A 1 254 ? 7.352 -13.577 4.113 1.00 92.38 254 ALA A C 1
ATOM 1914 O O . ALA A 1 254 ? 8.087 -13.231 3.191 1.00 92.38 254 ALA A O 1
ATOM 1915 N N . LEU A 1 255 ? 6.034 -13.368 4.078 1.00 93.12 255 LEU A N 1
ATOM 1916 C CA . LEU A 1 255 ? 5.378 -12.689 2.961 1.00 93.12 255 LEU A CA 1
ATOM 1917 C C . LEU A 1 255 ? 5.735 -11.194 2.907 1.00 93.12 255 LEU A C 1
ATOM 1919 O O . LEU A 1 255 ? 6.010 -10.675 1.824 1.00 93.12 255 LEU A O 1
ATOM 1923 N N . ILE A 1 256 ? 5.816 -10.508 4.055 1.00 93.38 256 ILE A N 1
ATOM 1924 C CA . ILE A 1 256 ? 6.322 -9.123 4.115 1.00 93.38 256 ILE A CA 1
ATOM 1925 C C . ILE A 1 256 ? 7.786 -9.058 3.656 1.00 93.38 256 ILE A C 1
ATOM 1927 O O . ILE A 1 256 ? 8.128 -8.188 2.858 1.00 93.38 256 ILE A O 1
ATOM 1931 N N . ALA A 1 257 ? 8.644 -9.984 4.090 1.00 92.38 257 ALA A N 1
ATOM 1932 C CA . ALA A 1 257 ? 10.028 -10.088 3.628 1.00 92.38 257 ALA A CA 1
ATOM 1933 C C . ALA A 1 257 ? 10.098 -10.360 2.114 1.00 92.38 257 ALA A C 1
ATOM 1935 O O . ALA A 1 257 ? 10.862 -9.713 1.403 1.00 92.38 257 ALA A O 1
ATOM 1936 N N . GLY A 1 258 ? 9.234 -11.235 1.591 1.00 89.44 258 GLY A N 1
ATOM 1937 C CA . GLY A 1 258 ? 9.113 -11.522 0.161 1.00 89.44 258 GLY A CA 1
ATOM 1938 C C . GLY A 1 258 ? 8.744 -10.297 -0.682 1.00 89.44 258 GLY A C 1
ATOM 1939 O O . GLY A 1 258 ? 9.188 -10.185 -1.824 1.00 89.44 258 GLY A O 1
ATOM 1940 N N . SER A 1 259 ? 8.023 -9.320 -0.118 1.00 91.38 259 SER A N 1
ATOM 1941 C CA . SER A 1 259 ? 7.729 -8.053 -0.807 1.00 91.38 259 SER A CA 1
ATOM 1942 C C . SER A 1 259 ? 8.996 -7.287 -1.231 1.00 91.38 259 SER A C 1
ATOM 1944 O O . SER A 1 259 ? 8.986 -6.640 -2.283 1.00 91.38 259 SER A O 1
ATOM 1946 N N . PHE A 1 260 ? 10.101 -7.426 -0.480 1.00 89.25 260 PHE A N 1
ATOM 1947 C CA . PHE A 1 260 ? 11.397 -6.796 -0.762 1.00 89.25 260 PHE A CA 1
ATOM 1948 C C . PHE A 1 260 ? 12.019 -7.284 -2.075 1.00 89.25 260 PHE A C 1
ATOM 1950 O O . PHE A 1 260 ? 12.677 -6.514 -2.775 1.00 89.25 260 PHE A O 1
ATOM 1957 N N . VAL A 1 261 ? 11.778 -8.548 -2.442 1.00 85.50 261 VAL A N 1
ATOM 1958 C CA . VAL A 1 261 ? 12.292 -9.153 -3.682 1.00 85.50 261 VAL A CA 1
ATOM 1959 C C . VAL A 1 261 ? 11.747 -8.422 -4.909 1.00 85.50 261 VAL A C 1
ATOM 1961 O O . VAL A 1 261 ? 12.477 -8.182 -5.872 1.00 85.50 261 VAL A O 1
ATOM 1964 N N . PHE A 1 262 ? 10.471 -8.033 -4.864 1.00 85.31 262 PHE A N 1
ATOM 1965 C CA . PHE A 1 262 ? 9.819 -7.311 -5.952 1.00 85.31 262 PHE A CA 1
ATOM 1966 C C . PHE A 1 262 ? 10.093 -5.813 -5.880 1.00 85.31 262 PHE A C 1
ATOM 1968 O O . PHE A 1 262 ? 10.510 -5.219 -6.873 1.00 85.31 262 PHE A O 1
ATOM 1975 N N . LYS A 1 263 ? 9.864 -5.198 -4.713 1.00 84.75 263 LYS A N 1
ATOM 1976 C CA . LYS A 1 263 ? 10.097 -3.769 -4.507 1.00 84.75 263 LYS A CA 1
ATOM 1977 C C . LYS A 1 263 ? 10.337 -3.457 -3.025 1.00 84.75 263 LYS A C 1
ATOM 1979 O O . LYS A 1 263 ? 9.463 -3.730 -2.203 1.00 84.75 263 LYS A O 1
ATOM 1984 N N . PRO A 1 264 ? 11.470 -2.830 -2.664 1.00 83.50 264 PRO A N 1
ATOM 1985 C CA . PRO A 1 264 ? 11.862 -2.651 -1.264 1.00 83.50 264 PRO A CA 1
ATOM 1986 C C . PRO A 1 264 ? 11.013 -1.620 -0.510 1.00 83.50 264 PRO A C 1
ATOM 1988 O O . PRO A 1 264 ? 10.927 -1.689 0.711 1.00 83.50 264 PRO A O 1
ATOM 1991 N N . ALA A 1 265 ? 10.365 -0.692 -1.224 1.00 83.00 265 ALA A N 1
ATOM 1992 C CA . ALA A 1 265 ? 9.671 0.467 -0.654 1.00 83.00 265 ALA A CA 1
ATOM 1993 C C . ALA A 1 265 ? 8.640 0.120 0.438 1.00 83.00 265 ALA A C 1
ATOM 1995 O O . ALA A 1 265 ? 8.466 0.859 1.401 1.00 83.00 265 ALA A O 1
ATOM 1996 N N . LEU A 1 266 ? 7.937 -1.004 0.292 1.00 87.31 266 LEU A N 1
ATOM 1997 C CA . LEU A 1 266 ? 6.961 -1.467 1.280 1.00 87.31 266 LEU A CA 1
ATOM 1998 C C . LEU A 1 266 ? 7.629 -2.059 2.520 1.00 87.31 266 LEU A C 1
ATOM 2000 O O . LEU A 1 266 ? 7.255 -1.743 3.650 1.00 87.31 266 LEU A O 1
ATOM 2004 N N . TYR A 1 267 ? 8.635 -2.899 2.300 1.00 90.88 267 TYR A N 1
ATOM 2005 C CA . TYR A 1 267 ? 9.390 -3.551 3.359 1.00 90.88 267 TYR A CA 1
ATOM 2006 C C . TYR A 1 267 ? 10.082 -2.530 4.276 1.00 90.88 267 TYR A C 1
ATOM 2008 O O . TYR A 1 267 ? 10.014 -2.672 5.496 1.00 90.88 267 TYR A O 1
ATOM 2016 N N . THR A 1 268 ? 10.652 -1.454 3.716 1.00 88.38 268 THR A N 1
ATOM 2017 C CA . THR A 1 268 ? 11.336 -0.386 4.475 1.00 88.38 268 THR A CA 1
ATOM 2018 C C . THR A 1 268 ? 10.424 0.398 5.417 1.00 88.38 268 THR A C 1
ATOM 2020 O O . THR A 1 268 ? 10.911 1.204 6.206 1.00 88.38 268 THR A O 1
ATOM 2023 N N . VAL A 1 269 ? 9.109 0.189 5.337 1.00 91.94 269 VAL A N 1
ATOM 2024 C CA . VAL A 1 269 ? 8.126 0.782 6.246 1.00 91.94 269 VAL A CA 1
ATOM 2025 C C . VAL A 1 269 ? 7.494 -0.281 7.139 1.00 91.94 269 VAL A C 1
ATOM 2027 O O . VAL A 1 269 ? 7.478 -0.128 8.358 1.00 91.94 269 VAL A O 1
ATOM 2030 N N . LEU A 1 270 ? 7.017 -1.381 6.551 1.00 93.56 270 LEU A N 1
ATOM 2031 C CA . LEU A 1 270 ? 6.304 -2.426 7.285 1.00 93.56 270 LEU A CA 1
ATOM 2032 C C . LEU A 1 270 ? 7.205 -3.162 8.282 1.00 93.56 270 LEU A C 1
ATOM 2034 O O . LEU A 1 270 ? 6.780 -3.399 9.410 1.00 93.56 270 LEU A O 1
ATOM 2038 N N . ALA A 1 271 ? 8.440 -3.513 7.907 1.00 92.06 271 ALA A N 1
ATOM 2039 C CA . ALA A 1 271 ? 9.322 -4.260 8.803 1.00 92.06 271 ALA A CA 1
ATOM 2040 C C . ALA A 1 271 ? 9.704 -3.441 10.056 1.00 92.06 271 ALA A C 1
ATOM 2042 O O . ALA A 1 271 ? 9.487 -3.944 11.161 1.00 92.06 271 ALA A O 1
ATOM 2043 N N . PRO A 1 272 ? 10.147 -2.167 9.952 1.00 90.62 272 PRO A N 1
ATOM 2044 C CA . PRO A 1 272 ? 10.381 -1.334 11.134 1.00 90.62 272 PRO A CA 1
ATOM 2045 C C . PRO A 1 272 ? 9.138 -1.136 12.008 1.00 90.62 272 PRO A C 1
ATOM 2047 O O . PRO A 1 272 ? 9.233 -1.239 13.231 1.00 90.62 272 PRO A O 1
ATOM 2050 N N . SER A 1 273 ? 7.960 -0.895 11.415 1.00 92.69 273 SER A N 1
ATOM 2051 C CA . SER A 1 273 ? 6.717 -0.754 12.187 1.00 92.69 273 SER A CA 1
ATOM 2052 C C . SER A 1 273 ? 6.359 -2.030 12.950 1.00 92.69 273 SER A C 1
ATOM 2054 O O . SER A 1 273 ? 5.942 -1.951 14.105 1.00 92.69 273 SER A O 1
ATOM 2056 N N . ALA A 1 274 ? 6.543 -3.201 12.329 1.00 88.94 274 ALA A N 1
ATOM 2057 C CA . ALA A 1 274 ? 6.303 -4.487 12.975 1.00 88.94 274 ALA A CA 1
ATOM 2058 C C . ALA A 1 274 ? 7.252 -4.673 14.164 1.00 88.94 274 ALA A C 1
ATOM 2060 O O . ALA A 1 274 ? 6.798 -5.026 15.250 1.00 88.94 274 ALA A O 1
ATOM 2061 N N . CYS A 1 275 ? 8.541 -4.363 13.984 1.00 87.12 275 CYS A N 1
ATOM 2062 C CA . CYS A 1 275 ? 9.541 -4.466 15.043 1.00 87.12 275 CYS A CA 1
ATOM 2063 C C . CYS A 1 275 ? 9.241 -3.555 16.239 1.00 87.12 275 CYS A C 1
ATOM 2065 O O . CYS A 1 275 ? 9.275 -4.017 17.378 1.00 87.12 275 CYS A O 1
ATOM 2067 N N . LEU A 1 276 ? 8.886 -2.288 15.998 1.00 87.94 276 LEU A N 1
ATOM 2068 C CA . LEU A 1 276 ? 8.572 -1.336 17.071 1.00 87.94 276 LEU A CA 1
ATOM 2069 C C . LEU A 1 276 ? 7.340 -1.746 17.882 1.00 87.94 276 LEU A C 1
ATOM 2071 O O . LEU A 1 276 ? 7.318 -1.613 19.105 1.00 87.94 276 LEU A O 1
ATOM 2075 N N . LEU A 1 277 ? 6.300 -2.245 17.215 1.00 86.81 277 LEU A N 1
ATOM 2076 C CA . LEU A 1 277 ? 5.045 -2.569 17.889 1.00 86.81 277 LEU A CA 1
ATOM 2077 C C . LEU A 1 277 ? 5.054 -3.924 18.573 1.00 86.81 277 LEU A C 1
ATOM 2079 O O . LEU A 1 277 ? 4.170 -4.216 19.381 1.00 86.81 277 LEU A O 1
ATOM 2083 N N . LEU A 1 278 ? 6.027 -4.773 18.280 1.00 78.44 278 LEU A N 1
ATOM 2084 C CA . LEU A 1 278 ? 6.001 -6.120 18.806 1.00 78.44 278 LEU A CA 1
ATOM 2085 C C . LEU A 1 278 ? 6.274 -6.174 20.314 1.00 78.44 278 LEU A C 1
ATOM 2087 O O . LEU A 1 278 ? 5.665 -6.998 20.993 1.00 78.44 278 LEU A O 1
ATOM 2091 N N . MET A 1 279 ? 7.055 -5.241 20.871 1.00 78.75 279 MET A N 1
ATOM 2092 C CA . MET A 1 279 ? 7.249 -5.114 22.330 1.00 78.75 279 MET A CA 1
ATOM 2093 C C . MET A 1 279 ? 5.933 -4.909 23.095 1.00 78.75 279 MET A C 1
ATOM 2095 O O . MET A 1 279 ? 5.848 -5.159 24.300 1.00 78.75 279 MET A O 1
ATOM 2099 N N . PHE A 1 280 ? 4.892 -4.466 22.392 1.00 82.50 280 PHE A N 1
ATOM 2100 C CA . PHE A 1 280 ? 3.578 -4.268 22.968 1.00 82.50 280 PHE A CA 1
ATOM 2101 C C . PHE A 1 280 ? 2.732 -5.537 22.957 1.00 82.50 280 PHE A C 1
ATOM 2103 O O . PHE A 1 280 ? 1.761 -5.567 23.695 1.00 82.50 280 PHE A O 1
ATOM 2110 N N . LEU A 1 281 ? 3.073 -6.605 22.227 1.00 81.56 281 LEU A N 1
ATOM 2111 C CA . LEU A 1 281 ? 2.307 -7.857 22.268 1.00 81.56 281 LEU A CA 1
ATOM 2112 C C . LEU A 1 281 ? 2.338 -8.513 23.661 1.00 81.56 281 LEU A C 1
ATOM 2114 O O . LEU A 1 281 ? 3.257 -8.311 24.449 1.00 81.56 281 LEU A O 1
ATOM 2118 N N . ARG A 1 282 ? 1.316 -9.327 23.965 1.00 74.88 282 ARG A N 1
ATOM 2119 C CA . ARG A 1 282 ? 1.165 -10.012 25.266 1.00 74.88 282 ARG A CA 1
ATOM 2120 C C . ARG A 1 282 ? 2.239 -11.082 25.533 1.00 74.88 282 ARG A C 1
ATOM 2122 O O . ARG A 1 282 ? 2.493 -11.387 26.687 1.00 74.88 282 ARG A O 1
ATOM 2129 N N . ASP A 1 283 ? 2.866 -11.618 24.483 1.00 80.31 283 ASP A N 1
ATOM 2130 C CA . ASP A 1 283 ? 3.937 -12.630 24.572 1.00 80.31 283 ASP A CA 1
ATOM 2131 C C . ASP A 1 283 ? 4.977 -12.427 23.450 1.00 80.31 283 ASP A C 1
ATOM 2133 O O . ASP A 1 283 ? 4.985 -13.144 22.442 1.00 80.31 283 ASP A O 1
ATOM 2137 N N . PRO A 1 284 ? 5.785 -11.364 23.518 1.00 81.19 284 PRO A N 1
ATOM 2138 C CA . PRO A 1 284 ? 6.603 -10.944 22.386 1.00 81.19 284 PRO A CA 1
ATOM 2139 C C . PRO A 1 284 ? 7.655 -11.984 21.961 1.00 81.19 284 PRO A C 1
ATOM 2141 O O . PRO A 1 284 ? 8.107 -11.955 20.818 1.00 81.19 284 PRO A O 1
ATOM 2144 N N . PHE A 1 285 ? 7.992 -12.934 22.839 1.00 83.56 285 PHE A N 1
ATOM 2145 C CA . PHE A 1 285 ? 9.071 -13.903 22.648 1.00 83.56 285 PHE A CA 1
ATOM 2146 C C . PHE A 1 285 ? 8.595 -15.327 22.327 1.00 83.56 285 PHE A C 1
ATOM 2148 O O . PHE A 1 285 ? 9.393 -16.262 22.352 1.00 83.56 285 PHE A O 1
ATOM 2155 N N . SER A 1 286 ? 7.319 -15.519 21.975 1.00 87.44 286 SER A N 1
ATOM 2156 C CA . SER A 1 286 ? 6.858 -16.816 21.460 1.00 87.44 286 SER A CA 1
ATOM 2157 C C . SER A 1 286 ? 7.700 -17.271 20.251 1.00 87.44 286 SER A C 1
ATOM 2159 O O . SER A 1 286 ? 8.129 -16.443 19.440 1.00 87.44 286 SER A O 1
ATOM 2161 N N . ARG A 1 287 ? 7.887 -18.588 20.083 1.00 88.50 287 ARG A N 1
ATOM 2162 C CA . ARG A 1 287 ? 8.710 -19.165 18.997 1.00 88.50 287 ARG A CA 1
ATOM 2163 C C . ARG A 1 287 ? 8.307 -18.670 17.600 1.00 88.50 287 ARG A C 1
ATOM 2165 O O . ARG A 1 287 ? 9.180 -18.327 16.814 1.00 88.50 287 ARG A O 1
ATOM 2172 N N . ASP A 1 288 ? 7.005 -18.588 17.309 1.00 88.31 288 ASP A N 1
ATOM 2173 C CA . ASP A 1 288 ? 6.484 -18.110 16.013 1.00 88.31 288 ASP A CA 1
ATOM 2174 C C . ASP A 1 288 ? 6.819 -16.625 15.769 1.00 88.31 288 ASP A C 1
ATOM 2176 O O . ASP A 1 288 ? 7.180 -16.227 14.664 1.00 88.31 288 ASP A O 1
ATOM 2180 N N . ARG A 1 289 ? 6.786 -15.794 16.820 1.00 88.56 289 ARG A N 1
ATOM 2181 C CA . ARG A 1 289 ? 7.158 -14.371 16.733 1.00 88.56 289 ARG A CA 1
ATOM 2182 C C . ARG A 1 289 ? 8.658 -14.193 16.526 1.00 88.56 289 ARG A C 1
ATOM 2184 O O . ARG A 1 289 ? 9.051 -13.468 15.617 1.00 88.56 289 ARG A O 1
ATOM 2191 N N . LEU A 1 290 ? 9.479 -14.908 17.302 1.00 88.94 290 LEU A N 1
ATOM 2192 C CA . LEU A 1 290 ? 10.938 -14.956 17.135 1.00 88.94 290 LEU A CA 1
ATOM 2193 C C . LEU A 1 290 ? 11.342 -15.386 15.721 1.00 88.94 290 LEU A C 1
ATOM 2195 O O . LEU A 1 290 ? 12.140 -14.704 15.079 1.00 88.94 290 LEU A O 1
ATOM 2199 N N . ALA A 1 291 ? 10.738 -16.457 15.205 1.00 90.94 291 ALA A N 1
ATOM 2200 C CA . ALA A 1 291 ? 10.954 -16.896 13.831 1.00 90.94 291 ALA A CA 1
ATOM 2201 C C . ALA A 1 291 ? 10.560 -15.808 12.820 1.00 90.94 291 ALA A C 1
ATOM 2203 O O . ALA A 1 291 ? 11.331 -15.518 11.907 1.00 90.94 291 ALA A O 1
ATOM 2204 N N . GLY A 1 292 ? 9.411 -15.148 13.008 1.00 90.44 292 GLY A N 1
ATOM 2205 C CA . GLY A 1 292 ? 8.985 -14.043 12.147 1.00 90.44 292 GLY A CA 1
ATOM 2206 C C . GLY A 1 292 ? 9.987 -12.892 12.082 1.00 90.44 292 GLY A C 1
ATOM 2207 O O . GLY A 1 292 ? 10.254 -12.372 11.001 1.00 90.44 292 GLY A O 1
ATOM 2208 N N . TYR A 1 293 ? 10.614 -12.535 13.200 1.00 86.12 293 TYR A N 1
ATOM 2209 C CA . TYR A 1 293 ? 11.654 -11.507 13.213 1.00 86.12 293 TYR A CA 1
ATOM 2210 C C . TYR A 1 293 ? 12.920 -11.892 12.485 1.00 86.12 293 TYR A C 1
ATOM 2212 O O . TYR A 1 293 ? 13.449 -11.095 11.714 1.00 86.12 293 TYR A O 1
ATOM 2220 N N . ILE A 1 294 ? 13.406 -13.107 12.741 1.00 91.00 294 ILE A N 1
ATOM 2221 C CA . ILE A 1 294 ? 14.585 -13.628 12.056 1.00 91.00 294 ILE A CA 1
ATOM 2222 C C . ILE A 1 294 ? 14.333 -13.544 10.553 1.00 91.00 294 ILE A C 1
ATOM 2224 O O . ILE A 1 294 ? 15.153 -12.996 9.821 1.00 91.00 294 ILE A O 1
ATOM 2228 N N . VAL A 1 295 ? 13.144 -13.966 10.117 1.00 92.81 295 VAL A N 1
ATOM 2229 C CA . VAL A 1 295 ? 12.720 -13.895 8.719 1.00 92.81 295 VAL A CA 1
ATOM 2230 C C . VAL A 1 295 ? 12.646 -12.459 8.193 1.00 92.81 295 VAL A C 1
ATOM 2232 O O . VAL A 1 295 ? 13.111 -12.208 7.082 1.00 92.81 295 VAL A O 1
ATOM 2235 N N . LEU A 1 296 ? 12.124 -11.499 8.965 1.00 92.00 296 LEU A N 1
ATOM 2236 C CA . LEU A 1 296 ? 12.130 -10.090 8.559 1.00 92.00 296 LEU A CA 1
ATOM 2237 C C . LEU A 1 296 ? 13.546 -9.540 8.386 1.00 92.00 296 LEU A C 1
ATOM 2239 O O . LEU A 1 296 ? 13.714 -8.660 7.556 1.00 92.00 296 LEU A O 1
ATOM 2243 N N . SER A 1 297 ? 14.553 -10.043 9.098 1.00 90.06 297 SER A N 1
ATOM 2244 C CA . SER A 1 297 ? 15.946 -9.581 8.982 1.00 90.06 297 SER A CA 1
ATOM 2245 C C . SER A 1 297 ? 16.709 -10.193 7.800 1.00 90.06 297 SER A C 1
ATOM 2247 O O . SER A 1 297 ? 17.701 -9.617 7.348 1.00 90.06 297 SER A O 1
ATOM 2249 N N . ILE A 1 298 ? 16.243 -11.327 7.257 1.00 90.38 298 ILE A N 1
ATOM 2250 C CA . ILE A 1 298 ? 16.897 -12.037 6.143 1.00 90.38 298 ILE A CA 1
ATOM 2251 C C . ILE A 1 298 ? 17.131 -11.130 4.921 1.00 90.38 298 ILE A C 1
ATOM 2253 O O . ILE A 1 298 ? 18.259 -11.116 4.431 1.00 90.38 298 ILE A O 1
ATOM 2257 N N . PRO A 1 299 ? 16.151 -10.345 4.420 1.00 88.69 299 PRO A N 1
ATOM 2258 C CA . PRO A 1 299 ? 16.376 -9.474 3.267 1.00 88.69 299 PRO A CA 1
ATOM 2259 C C . PRO A 1 299 ? 17.530 -8.487 3.449 1.00 88.69 299 PRO A C 1
ATOM 2261 O O . PRO A 1 299 ? 18.325 -8.317 2.530 1.00 88.69 299 PRO A O 1
ATOM 2264 N N . VAL A 1 300 ? 17.664 -7.875 4.630 1.00 85.38 300 VAL A N 1
ATOM 2265 C CA . VAL A 1 300 ? 18.756 -6.932 4.931 1.00 85.38 300 VAL A CA 1
ATOM 2266 C C . VAL A 1 300 ? 20.100 -7.656 4.952 1.00 85.38 300 VAL A C 1
ATOM 2268 O O . VAL A 1 300 ? 21.065 -7.169 4.360 1.00 85.38 300 VAL A O 1
ATOM 2271 N N . ALA A 1 301 ? 20.153 -8.837 5.576 1.00 85.56 301 ALA A N 1
ATOM 2272 C CA . ALA A 1 301 ? 21.359 -9.658 5.635 1.00 85.56 301 ALA A CA 1
ATOM 2273 C C . ALA A 1 301 ? 21.803 -10.128 4.241 1.00 85.56 301 ALA A C 1
ATOM 2275 O O . ALA A 1 301 ? 22.962 -9.946 3.877 1.00 85.56 301 ALA A O 1
ATOM 2276 N N . ILE A 1 302 ? 20.877 -10.655 3.431 1.00 83.81 302 ILE A N 1
ATOM 2277 C CA . ILE A 1 302 ? 21.152 -11.079 2.051 1.00 83.81 302 ILE A CA 1
ATOM 2278 C C . ILE A 1 302 ? 21.590 -9.885 1.208 1.00 83.81 302 ILE A C 1
ATOM 2280 O O . ILE A 1 302 ? 22.584 -9.981 0.498 1.00 83.81 302 ILE A O 1
ATOM 2284 N N . TRP A 1 303 ? 20.883 -8.755 1.282 1.00 80.38 303 TRP A N 1
ATOM 2285 C CA . TRP A 1 303 ? 21.197 -7.590 0.456 1.00 80.38 303 TRP A CA 1
ATOM 2286 C C . TRP A 1 303 ? 22.589 -7.029 0.755 1.00 80.38 303 TRP A C 1
ATOM 2288 O O . TRP A 1 303 ? 23.332 -6.698 -0.168 1.00 80.38 303 TRP A O 1
ATOM 2298 N N . SER A 1 304 ? 22.954 -6.973 2.037 1.00 79.81 304 SER A N 1
ATOM 2299 C CA . SER A 1 304 ? 24.262 -6.486 2.487 1.00 79.81 304 SER A CA 1
ATOM 2300 C C . SER A 1 304 ? 25.375 -7.494 2.184 1.00 79.81 304 SER A C 1
ATOM 2302 O O . SER A 1 304 ? 26.440 -7.114 1.701 1.00 79.81 304 SER A O 1
ATOM 2304 N N . GLY A 1 305 ? 25.115 -8.787 2.408 1.00 79.81 305 GLY A N 1
ATOM 2305 C CA . GLY A 1 305 ? 26.060 -9.871 2.142 1.00 79.81 305 GLY A CA 1
ATOM 2306 C C . GLY A 1 305 ? 26.325 -10.092 0.653 1.00 79.81 305 GLY A C 1
ATOM 2307 O O . GLY A 1 305 ? 27.465 -10.332 0.270 1.00 79.81 305 GLY A O 1
ATOM 2308 N N . TYR A 1 306 ? 25.313 -9.939 -0.205 1.00 74.50 306 TYR A N 1
ATOM 2309 C CA . TYR A 1 306 ? 25.448 -10.100 -1.656 1.00 74.50 306 TYR A CA 1
ATOM 2310 C C . TYR A 1 306 ? 26.500 -9.149 -2.239 1.00 74.50 306 TYR A C 1
ATOM 2312 O O . TYR A 1 306 ? 27.365 -9.582 -2.998 1.00 74.50 306 TYR A O 1
ATOM 2320 N N . ARG A 1 307 ? 26.491 -7.877 -1.818 1.00 76.00 307 ARG A N 1
ATOM 2321 C CA . ARG A 1 307 ? 27.516 -6.896 -2.199 1.00 76.00 307 ARG A CA 1
ATOM 2322 C C . ARG A 1 307 ? 28.919 -7.356 -1.804 1.00 76.00 307 ARG A C 1
ATOM 2324 O O . ARG A 1 307 ? 29.855 -7.203 -2.580 1.00 76.00 307 ARG A O 1
ATOM 2331 N N . MET A 1 308 ? 29.056 -7.881 -0.589 1.00 77.56 308 MET A N 1
ATOM 2332 C CA . MET A 1 308 ? 30.341 -8.306 -0.040 1.00 77.56 308 MET A CA 1
ATOM 2333 C C . MET A 1 308 ? 30.902 -9.528 -0.777 1.00 77.56 308 MET A C 1
ATOM 2335 O O . MET A 1 308 ? 32.096 -9.571 -1.038 1.00 77.56 308 MET A O 1
ATOM 2339 N N . VAL A 1 309 ? 30.043 -10.491 -1.126 1.00 81.38 309 VAL A N 1
ATOM 2340 C CA . VAL A 1 309 ? 30.441 -11.755 -1.768 1.00 81.38 309 VAL A CA 1
ATOM 2341 C C . VAL A 1 309 ? 30.703 -11.589 -3.264 1.00 81.38 309 VAL A C 1
ATOM 2343 O O . VAL A 1 309 ? 31.670 -12.136 -3.779 1.00 81.38 309 VAL A O 1
ATOM 2346 N N . PHE A 1 310 ? 29.848 -10.849 -3.973 1.00 76.56 310 PHE A N 1
ATOM 2347 C CA . PHE A 1 310 ? 29.917 -10.741 -5.435 1.00 76.56 310 PHE A CA 1
ATOM 2348 C C . PHE A 1 310 ? 30.602 -9.461 -5.927 1.00 76.56 310 PHE A C 1
ATOM 2350 O O . PHE A 1 310 ? 30.611 -9.209 -7.128 1.00 76.56 310 PHE A O 1
ATOM 2357 N N . HIS A 1 311 ? 31.137 -8.638 -5.016 1.00 74.94 311 HIS A N 1
ATOM 2358 C CA . HIS A 1 311 ? 31.792 -7.357 -5.316 1.00 74.94 311 HIS A CA 1
ATOM 2359 C C . HIS A 1 311 ? 30.982 -6.439 -6.250 1.00 74.94 311 HIS A C 1
ATOM 2361 O O . HIS A 1 311 ? 31.539 -5.616 -6.972 1.00 74.94 311 HIS A O 1
ATOM 2367 N N . THR A 1 312 ? 29.652 -6.565 -6.244 1.00 71.50 312 THR A N 1
ATOM 2368 C CA . THR A 1 312 ? 28.782 -5.786 -7.128 1.00 71.50 312 THR A CA 1
ATOM 2369 C C . THR A 1 312 ? 28.684 -4.347 -6.657 1.00 71.50 312 THR A C 1
ATOM 2371 O O . THR A 1 312 ? 28.539 -4.084 -5.458 1.00 71.50 312 THR A O 1
ATOM 2374 N N . GLU A 1 313 ? 28.654 -3.407 -7.595 1.00 69.00 313 GLU A N 1
ATOM 2375 C CA . GLU A 1 313 ? 28.408 -2.013 -7.258 1.00 69.00 313 GLU A CA 1
ATOM 2376 C C . GLU A 1 313 ? 26.968 -1.821 -6.763 1.00 69.00 313 GLU A C 1
ATOM 2378 O O . GLU A 1 313 ? 25.990 -2.234 -7.399 1.00 69.00 313 GLU A O 1
ATOM 2383 N N . THR A 1 314 ? 26.828 -1.153 -5.618 1.00 66.50 314 THR A N 1
ATOM 2384 C CA . THR A 1 314 ? 25.545 -0.626 -5.153 1.00 66.50 314 THR A CA 1
ATOM 2385 C C . THR A 1 314 ? 25.437 0.831 -5.549 1.00 66.50 314 THR A C 1
ATOM 2387 O O . THR A 1 314 ? 26.290 1.632 -5.165 1.00 66.50 314 THR A O 1
ATOM 2390 N N . ARG A 1 315 ? 24.350 1.208 -6.229 1.00 65.88 315 ARG A N 1
ATOM 2391 C CA . ARG A 1 315 ? 24.027 2.626 -6.409 1.00 65.88 315 ARG A CA 1
ATOM 2392 C C . ARG A 1 315 ? 23.810 3.266 -5.039 1.00 65.88 315 ARG A C 1
ATOM 2394 O O . ARG A 1 315 ? 22.866 2.914 -4.332 1.00 65.88 315 ARG A O 1
ATOM 2401 N N . THR A 1 316 ? 24.665 4.214 -4.678 1.00 62.59 316 THR A N 1
ATOM 2402 C CA . THR A 1 316 ? 24.452 5.080 -3.522 1.00 62.59 316 THR A CA 1
ATOM 2403 C C . THR A 1 316 ? 23.344 6.068 -3.860 1.00 62.59 316 THR A C 1
ATOM 2405 O O . THR A 1 316 ? 23.530 7.058 -4.563 1.00 62.59 316 THR A O 1
ATOM 2408 N N . LEU A 1 317 ? 22.140 5.778 -3.369 1.00 64.31 317 LEU A N 1
ATOM 2409 C CA . LEU A 1 317 ? 21.121 6.806 -3.233 1.00 64.31 317 LEU A CA 1
ATOM 2410 C C . LEU A 1 317 ? 21.651 7.736 -2.143 1.00 64.31 317 LEU A C 1
ATOM 2412 O O . LEU A 1 317 ? 21.857 7.284 -1.024 1.00 64.31 317 LEU A O 1
ATOM 2416 N N . ASN A 1 318 ? 21.952 8.988 -2.471 1.00 75.31 318 ASN A N 1
ATOM 2417 C CA . ASN A 1 318 ? 22.319 10.010 -1.493 1.00 75.31 318 ASN A CA 1
ATOM 2418 C C . ASN A 1 318 ? 21.014 10.676 -1.024 1.00 75.31 318 ASN A C 1
ATOM 2420 O O . ASN A 1 318 ? 20.589 11.635 -1.672 1.00 75.31 318 ASN A O 1
ATOM 2424 N N . PRO A 1 319 ? 20.290 10.163 -0.007 1.00 80.88 319 PRO A N 1
ATOM 2425 C CA . PRO A 1 319 ? 19.043 10.779 0.413 1.00 80.88 319 PRO A CA 1
ATOM 2426 C C . PRO A 1 319 ? 19.318 12.136 1.062 1.00 80.88 319 PRO A C 1
ATOM 2428 O O . PRO A 1 319 ? 20.237 12.289 1.863 1.00 80.88 319 PRO A O 1
ATOM 2431 N N . ILE A 1 320 ? 18.480 13.114 0.746 1.00 86.38 320 ILE A N 1
ATOM 2432 C CA . ILE A 1 320 ? 18.445 14.425 1.392 1.00 86.38 320 ILE A CA 1
ATOM 2433 C C . ILE A 1 320 ? 17.066 14.653 2.001 1.00 86.38 320 ILE A C 1
ATOM 2435 O O . ILE A 1 320 ? 16.049 14.215 1.458 1.00 86.38 320 ILE A O 1
ATOM 2439 N N . ILE A 1 321 ? 17.037 15.362 3.128 1.00 88.94 321 ILE A N 1
ATOM 2440 C CA . ILE A 1 321 ? 15.799 15.761 3.796 1.00 88.94 321 ILE A CA 1
ATOM 2441 C C . ILE A 1 321 ? 15.411 17.146 3.279 1.00 88.94 321 ILE A C 1
ATOM 2443 O O . ILE A 1 321 ? 16.069 18.138 3.587 1.00 88.94 321 ILE A O 1
ATOM 2447 N N . ARG A 1 322 ? 14.350 17.216 2.473 1.00 87.56 322 ARG A N 1
ATOM 2448 C CA . ARG A 1 322 ? 13.782 18.472 1.963 1.00 87.56 322 ARG A CA 1
ATOM 2449 C C . ARG A 1 322 ? 12.253 18.401 1.998 1.00 87.56 322 ARG A C 1
ATOM 2451 O O . ARG A 1 322 ? 11.650 17.949 1.021 1.00 87.56 322 ARG A O 1
ATOM 2458 N N . PRO A 1 323 ? 11.620 18.836 3.105 1.00 88.62 323 PRO A N 1
ATOM 2459 C CA . PRO A 1 323 ? 10.177 18.736 3.286 1.00 88.62 323 PRO A CA 1
ATOM 2460 C C . PRO A 1 323 ? 9.415 19.364 2.120 1.00 88.62 323 PRO A C 1
ATOM 2462 O O . PRO A 1 323 ? 9.655 20.514 1.765 1.00 88.62 323 PRO A O 1
ATOM 2465 N N . PHE A 1 324 ? 8.504 18.599 1.520 1.00 84.75 324 PHE A N 1
ATOM 2466 C CA . PHE A 1 324 ? 7.596 19.022 0.446 1.00 84.75 324 PHE A CA 1
ATOM 2467 C C . PHE A 1 324 ? 8.243 19.534 -0.853 1.00 84.75 324 PHE A C 1
ATOM 2469 O O . PHE A 1 324 ? 7.515 19.813 -1.806 1.00 84.75 324 PHE A O 1
ATOM 2476 N N . ALA A 1 325 ? 9.574 19.590 -0.957 1.00 83.75 325 ALA A N 1
ATOM 2477 C CA . ALA A 1 325 ? 10.263 20.241 -2.072 1.00 83.75 325 ALA A CA 1
ATOM 2478 C C . ALA A 1 325 ? 9.901 19.638 -3.439 1.00 83.75 325 ALA A C 1
ATOM 2480 O O . ALA A 1 325 ? 9.713 20.368 -4.411 1.00 83.75 325 ALA A O 1
ATOM 2481 N N . LEU A 1 326 ? 9.715 18.315 -3.517 1.00 79.06 326 LEU A N 1
ATOM 2482 C CA . LEU A 1 326 ? 9.252 17.658 -4.743 1.00 79.06 326 LEU A CA 1
ATOM 2483 C C . LEU A 1 326 ? 7.830 18.070 -5.128 1.00 79.06 326 LEU A C 1
ATOM 2485 O O . LEU A 1 326 ? 7.549 18.295 -6.304 1.00 79.06 326 LEU A O 1
ATOM 2489 N N . PHE A 1 327 ? 6.929 18.152 -4.151 1.00 78.44 327 PHE A N 1
ATOM 2490 C CA . PHE A 1 327 ? 5.547 18.543 -4.405 1.00 78.44 327 PHE A CA 1
ATOM 2491 C C . PHE A 1 327 ? 5.461 20.007 -4.814 1.00 78.44 327 PHE A C 1
ATOM 2493 O O . PHE A 1 327 ? 4.713 20.316 -5.731 1.00 78.44 327 PHE A O 1
ATOM 2500 N N . MET A 1 328 ? 6.270 20.880 -4.212 1.00 79.62 328 MET A N 1
ATOM 2501 C CA . MET A 1 328 ? 6.366 22.283 -4.610 1.00 79.62 328 MET A CA 1
ATOM 2502 C C . MET A 1 328 ? 6.928 22.419 -6.029 1.00 79.62 328 MET A C 1
ATOM 2504 O O . MET A 1 328 ? 6.308 23.063 -6.871 1.00 79.62 328 MET A O 1
ATOM 2508 N N . LYS A 1 329 ? 8.026 21.718 -6.353 1.00 77.25 329 LYS A N 1
ATOM 2509 C CA . LYS A 1 329 ? 8.580 21.679 -7.720 1.00 77.25 329 LYS A CA 1
ATOM 2510 C C . LYS A 1 329 ? 7.524 21.268 -8.752 1.00 77.25 329 LYS A C 1
ATOM 2512 O O . LYS A 1 329 ? 7.482 21.815 -9.846 1.00 77.25 329 LYS A O 1
ATOM 2517 N N . ARG A 1 330 ? 6.669 20.303 -8.405 1.00 73.00 330 ARG A N 1
ATOM 2518 C CA . ARG A 1 330 ? 5.610 19.794 -9.288 1.00 73.00 330 ARG A CA 1
ATOM 2519 C C . ARG A 1 330 ? 4.315 20.619 -9.264 1.00 73.00 330 ARG A C 1
ATOM 2521 O O . ARG A 1 330 ? 3.538 20.532 -10.208 1.00 73.00 330 ARG A O 1
ATOM 2528 N N . GLY A 1 331 ? 4.076 21.383 -8.201 1.00 68.06 331 GLY A N 1
ATOM 2529 C CA . GLY A 1 331 ? 2.873 22.187 -7.977 1.00 68.06 331 GLY A CA 1
ATOM 2530 C C . GLY A 1 331 ? 3.010 23.665 -8.355 1.00 68.06 331 GLY A C 1
ATOM 2531 O O . GLY A 1 331 ? 2.003 24.366 -8.341 1.00 68.06 331 GLY A O 1
ATOM 2532 N N . GLY A 1 332 ? 4.211 24.131 -8.717 1.00 63.41 332 GLY A N 1
ATOM 2533 C CA . GLY A 1 332 ? 4.553 25.555 -8.857 1.00 63.41 332 GLY A CA 1
ATOM 2534 C C . GLY A 1 332 ? 3.744 26.390 -9.849 1.00 63.41 332 GLY A C 1
ATOM 2535 O O . GLY A 1 332 ? 3.755 27.606 -9.735 1.00 63.41 332 GLY A O 1
ATOM 2536 N N . LEU A 1 333 ? 3.007 25.765 -10.771 1.00 64.81 333 LEU A N 1
ATOM 2537 C CA . LEU A 1 333 ? 2.124 26.463 -11.719 1.00 64.81 333 LEU A CA 1
ATOM 2538 C C . LEU A 1 333 ? 0.637 26.410 -11.329 1.00 64.81 333 LEU A C 1
ATOM 2540 O O . LEU A 1 333 ? -0.201 26.952 -12.040 1.00 64.81 333 LEU A O 1
ATOM 2544 N N . ARG A 1 334 ? 0.285 25.711 -10.242 1.00 71.56 334 ARG A N 1
ATOM 2545 C CA . ARG A 1 334 ? -1.113 25.415 -9.871 1.00 71.56 334 ARG A CA 1
ATOM 2546 C C . ARG A 1 334 ? -1.593 26.127 -8.619 1.00 71.56 334 ARG A C 1
ATOM 2548 O O . ARG A 1 334 ? -2.798 26.231 -8.407 1.00 71.56 334 ARG A O 1
ATOM 2555 N N . PHE A 1 335 ? -0.668 26.575 -7.780 1.00 76.69 335 PHE A N 1
ATOM 2556 C CA . PHE A 1 335 ? -0.984 27.280 -6.548 1.00 76.69 335 PHE A CA 1
ATOM 2557 C C . PHE A 1 335 ? -0.559 28.745 -6.656 1.00 76.69 335 PHE A C 1
ATOM 2559 O O . PHE A 1 335 ? 0.446 29.030 -7.308 1.00 76.69 335 PHE A O 1
ATOM 2566 N N . PRO A 1 336 ? -1.292 29.670 -6.010 1.00 81.19 336 PRO A N 1
ATOM 2567 C CA . PRO A 1 336 ? -0.884 31.066 -5.923 1.00 81.19 336 PRO A CA 1
ATOM 2568 C C . PRO A 1 336 ? 0.546 31.215 -5.395 1.00 81.19 336 PRO A C 1
ATOM 2570 O O . PRO A 1 336 ? 0.983 30.430 -4.549 1.00 81.19 336 PRO A O 1
ATOM 2573 N N . GLU A 1 337 ? 1.249 32.259 -5.835 1.00 84.25 337 GLU A N 1
ATOM 2574 C CA . GLU A 1 337 ? 2.657 32.486 -5.488 1.00 84.25 337 GLU A CA 1
ATOM 2575 C C . GLU A 1 337 ? 2.894 32.508 -3.971 1.00 84.25 337 GLU A C 1
ATOM 2577 O O . GLU A 1 337 ? 3.825 31.876 -3.476 1.00 84.25 337 GLU A O 1
ATOM 2582 N N . TRP A 1 338 ? 1.986 33.120 -3.205 1.00 86.69 338 TRP A N 1
ATOM 2583 C CA . TRP A 1 338 ? 2.076 33.150 -1.744 1.00 86.69 338 TRP A CA 1
ATOM 2584 C C . TRP A 1 338 ? 2.045 31.746 -1.110 1.00 86.69 338 TRP A C 1
ATOM 2586 O O . TRP A 1 338 ? 2.733 31.513 -0.121 1.00 86.69 338 TRP A O 1
ATOM 2596 N N . VAL A 1 339 ? 1.310 30.781 -1.680 1.00 84.81 339 VAL A N 1
ATOM 2597 C CA . VAL A 1 339 ? 1.328 29.378 -1.219 1.00 84.81 339 VAL A CA 1
ATOM 2598 C C . VAL A 1 339 ? 2.673 28.740 -1.559 1.00 84.81 339 VAL A C 1
ATOM 2600 O O . VAL A 1 339 ? 3.251 28.028 -0.739 1.00 84.81 339 VAL A O 1
ATOM 2603 N N . MET A 1 340 ? 3.191 29.020 -2.757 1.00 84.31 340 MET A N 1
ATOM 2604 C CA . MET A 1 340 ? 4.470 28.500 -3.242 1.00 84.31 340 MET A CA 1
ATOM 2605 C C . MET A 1 340 ? 5.685 29.068 -2.495 1.00 84.31 340 MET A C 1
ATOM 2607 O O . MET A 1 340 ? 6.721 28.412 -2.450 1.00 84.31 340 MET A O 1
ATOM 2611 N N . GLN A 1 341 ? 5.556 30.234 -1.861 1.00 87.44 341 GLN A N 1
ATOM 2612 C CA . GLN A 1 341 ? 6.581 30.824 -0.995 1.00 87.44 341 GLN A CA 1
ATOM 2613 C C . GLN A 1 341 ? 6.597 30.213 0.424 1.00 87.44 341 GLN A C 1
ATOM 2615 O O . GLN A 1 341 ? 7.588 30.349 1.139 1.00 87.44 341 GLN A O 1
ATOM 2620 N N . HIS A 1 342 ? 5.540 29.498 0.836 1.00 89.19 342 HIS A N 1
ATOM 2621 C CA . HIS A 1 342 ? 5.384 28.978 2.199 1.00 89.19 342 HIS A CA 1
ATOM 2622 C C . HIS A 1 342 ? 5.264 27.446 2.227 1.00 89.19 342 HIS A C 1
ATOM 2624 O O . HIS A 1 342 ? 4.167 26.884 2.200 1.00 89.19 342 HIS A O 1
ATOM 2630 N N . THR A 1 343 ? 6.398 26.754 2.383 1.00 89.00 343 THR A N 1
ATOM 2631 C CA . THR A 1 343 ? 6.504 25.278 2.391 1.00 89.00 343 THR A CA 1
ATOM 2632 C C . THR A 1 343 ? 5.477 24.580 3.284 1.00 89.00 343 THR A C 1
ATOM 2634 O O . THR A 1 343 ? 4.890 23.572 2.893 1.00 89.00 343 THR A O 1
ATOM 2637 N N . TRP A 1 344 ? 5.230 25.109 4.484 1.00 89.25 344 TRP A N 1
ATOM 2638 C CA . TRP A 1 344 ? 4.308 24.500 5.448 1.00 89.25 344 TRP A CA 1
ATOM 2639 C C . TRP A 1 344 ? 2.836 24.719 5.101 1.00 89.25 344 TRP A C 1
ATOM 2641 O O . TRP A 1 344 ? 2.030 23.814 5.309 1.00 89.25 344 TRP A O 1
ATOM 2651 N N . VAL A 1 345 ? 2.490 25.873 4.524 1.00 89.56 345 VAL A N 1
ATOM 2652 C CA . VAL A 1 345 ? 1.135 26.141 4.019 1.00 89.56 345 VAL A CA 1
ATOM 2653 C C . VAL A 1 345 ? 0.840 25.207 2.852 1.00 89.56 345 VAL A C 1
ATOM 2655 O O . VAL A 1 345 ? -0.173 24.507 2.856 1.00 89.56 345 VAL A O 1
ATOM 2658 N N . PHE A 1 346 ? 1.768 25.125 1.897 1.00 85.94 346 PHE A N 1
ATOM 2659 C CA . PHE A 1 346 ? 1.685 24.180 0.792 1.00 85.94 346 PHE A CA 1
ATOM 2660 C C . PHE A 1 346 ? 1.543 22.741 1.315 1.00 85.94 346 PHE A C 1
ATOM 2662 O O . PHE A 1 346 ? 0.643 22.008 0.906 1.00 85.94 346 PHE A O 1
ATOM 2669 N N . GLY A 1 347 ? 2.378 22.347 2.279 1.00 87.38 347 GLY A N 1
ATOM 2670 C CA . GLY A 1 347 ? 2.334 21.025 2.897 1.00 87.38 347 GLY A CA 1
ATOM 2671 C C . GLY A 1 347 ? 0.995 20.698 3.564 1.00 87.38 347 GLY A C 1
ATOM 2672 O O . GLY A 1 347 ? 0.472 19.598 3.369 1.00 87.38 347 GLY A O 1
ATOM 2673 N N . ALA A 1 348 ? 0.405 21.652 4.289 1.00 89.56 348 ALA A N 1
ATOM 2674 C CA . ALA A 1 348 ? -0.913 21.505 4.903 1.00 89.56 348 ALA A CA 1
ATOM 2675 C C . ALA A 1 348 ? -2.013 21.292 3.853 1.00 89.56 348 ALA A C 1
ATOM 2677 O O . ALA A 1 348 ? -2.856 20.412 4.025 1.00 89.56 348 ALA A O 1
ATOM 2678 N N . ILE A 1 349 ? -1.963 22.024 2.735 1.00 87.75 349 ILE A N 1
ATOM 2679 C CA . ILE A 1 349 ? -2.888 21.841 1.610 1.00 87.75 349 ILE A CA 1
ATOM 2680 C C . ILE A 1 349 ? -2.720 20.444 1.001 1.00 87.75 349 ILE A C 1
ATOM 2682 O O . ILE A 1 349 ? -3.705 19.733 0.814 1.00 87.75 349 ILE A O 1
ATOM 2686 N N . VAL A 1 350 ? -1.483 20.002 0.745 1.00 85.50 350 VAL A N 1
ATOM 2687 C CA . VAL A 1 350 ? -1.221 18.669 0.175 1.00 85.50 350 VAL A CA 1
ATOM 2688 C C . VAL A 1 350 ? -1.723 17.547 1.077 1.00 85.50 350 VAL A C 1
ATOM 2690 O O . VAL A 1 350 ? -2.371 16.613 0.596 1.00 85.50 350 VAL A O 1
ATOM 2693 N N . LEU A 1 351 ? -1.445 17.628 2.377 1.00 88.69 351 LEU A N 1
ATOM 2694 C CA . LEU A 1 351 ? -1.933 16.664 3.361 1.00 88.69 351 LEU A CA 1
ATOM 2695 C C . LEU A 1 351 ? -3.464 16.689 3.445 1.00 88.69 351 LEU A C 1
ATOM 2697 O O . LEU A 1 351 ? -4.093 15.632 3.380 1.00 88.69 351 LEU A O 1
ATOM 2701 N N . GLY A 1 352 ? -4.056 17.884 3.515 1.00 90.50 352 GLY A N 1
ATOM 2702 C CA . GLY A 1 352 ? -5.500 18.090 3.585 1.00 90.50 352 GLY A CA 1
ATOM 2703 C C . GLY A 1 352 ? -6.238 17.509 2.382 1.00 90.50 352 GLY A C 1
ATOM 2704 O O . GLY A 1 352 ? -7.172 16.736 2.562 1.00 90.50 352 GLY A O 1
ATOM 2705 N N . LEU A 1 353 ? -5.783 17.794 1.160 1.00 88.12 353 LEU A N 1
ATOM 2706 C CA . LEU A 1 353 ? -6.395 17.283 -0.073 1.00 88.12 353 LEU A CA 1
ATOM 2707 C C . LEU A 1 353 ? -6.173 15.777 -0.279 1.00 88.12 353 LEU A C 1
ATOM 2709 O O . LEU A 1 353 ? -7.014 15.102 -0.875 1.00 88.12 353 LEU A O 1
ATOM 2713 N N . SER A 1 354 ? -5.064 15.228 0.226 1.00 87.50 354 SER A N 1
ATOM 2714 C CA . SER A 1 354 ? -4.774 13.790 0.122 1.00 87.50 354 SER A CA 1
ATOM 2715 C C . SER A 1 354 ? -5.610 12.948 1.084 1.00 87.50 354 SER A C 1
ATOM 2717 O O . SER A 1 354 ? -6.024 11.844 0.730 1.00 87.50 354 SER A O 1
ATOM 2719 N N . PHE A 1 355 ? -5.889 13.467 2.281 1.00 91.12 355 PHE A N 1
ATOM 2720 C CA . PHE A 1 355 ? -6.642 12.772 3.328 1.00 91.12 355 PHE A CA 1
ATOM 2721 C C . PHE A 1 355 ? -8.033 13.369 3.578 1.00 91.12 355 PHE A C 1
ATOM 2723 O O . PHE A 1 355 ? -8.634 13.073 4.609 1.00 91.12 355 PHE A O 1
ATOM 2730 N N . ALA A 1 356 ? -8.562 14.175 2.652 1.00 91.94 356 ALA A N 1
ATOM 2731 C CA . ALA A 1 356 ? -9.781 14.966 2.837 1.00 91.94 356 ALA A CA 1
ATOM 2732 C C . ALA A 1 356 ? -10.965 14.146 3.376 1.00 91.94 356 ALA A C 1
ATOM 2734 O O . ALA A 1 356 ? -11.591 14.544 4.358 1.00 91.94 356 ALA A O 1
ATOM 2735 N N . ALA A 1 357 ? -11.225 12.966 2.801 1.00 93.12 357 ALA A N 1
ATOM 2736 C CA . ALA A 1 357 ? -12.306 12.082 3.241 1.00 93.12 357 ALA A CA 1
ATOM 2737 C C . ALA A 1 357 ? -12.170 11.578 4.686 1.00 93.12 357 ALA A C 1
ATOM 2739 O O . ALA A 1 357 ? -13.166 11.278 5.343 1.00 93.12 357 ALA A O 1
ATOM 2740 N N . PHE A 1 358 ? -10.939 11.457 5.180 1.00 93.75 358 PHE A N 1
ATOM 2741 C CA . PHE A 1 358 ? -10.636 10.818 6.459 1.00 93.75 358 PHE A CA 1
ATOM 2742 C C . PHE A 1 358 ? -10.267 11.817 7.552 1.00 93.75 358 PHE A C 1
ATOM 2744 O O . PHE A 1 358 ? -10.389 11.490 8.731 1.00 93.75 358 PHE A O 1
ATOM 2751 N N . LEU A 1 359 ? -9.845 13.029 7.184 1.00 90.88 359 LEU A N 1
ATOM 2752 C CA . LEU A 1 359 ? -9.353 14.043 8.111 1.00 90.88 359 LEU A CA 1
ATOM 2753 C C . LEU A 1 359 ? -10.345 14.344 9.251 1.00 90.88 359 LEU A C 1
ATOM 2755 O O . LEU A 1 359 ? -9.915 14.311 10.404 1.00 90.88 359 LEU A O 1
ATOM 2759 N N . PRO A 1 360 ? -11.660 14.533 9.007 1.00 86.31 360 PRO A N 1
ATOM 2760 C CA . PRO A 1 360 ? -12.603 14.800 10.094 1.00 86.31 360 PRO A CA 1
ATOM 2761 C C . PRO A 1 360 ? -12.706 13.644 11.104 1.00 86.31 360 PRO A C 1
ATOM 2763 O O . PRO A 1 360 ? -12.742 13.870 12.314 1.00 86.31 360 PRO A O 1
ATOM 2766 N N . ALA A 1 361 ? -12.702 12.395 10.623 1.00 88.06 361 ALA A N 1
ATOM 2767 C CA . ALA A 1 361 ? -12.742 11.212 11.483 1.00 88.06 361 ALA A CA 1
ATOM 2768 C C . ALA A 1 361 ? -11.425 11.031 12.260 1.00 88.06 361 ALA A C 1
ATOM 2770 O O . ALA A 1 361 ? -11.451 10.769 13.460 1.00 88.06 361 ALA A O 1
ATOM 2771 N N . LEU A 1 362 ? -10.279 11.238 11.604 1.00 88.69 362 LEU A N 1
ATOM 2772 C CA . LEU A 1 362 ? -8.955 11.139 12.225 1.00 88.69 362 LEU A CA 1
ATOM 2773 C C . LEU A 1 362 ? -8.745 12.189 13.324 1.00 88.69 362 LEU A C 1
ATOM 2775 O O . LEU A 1 362 ? -8.201 11.864 14.377 1.00 88.69 362 LEU A O 1
ATOM 2779 N N . LEU A 1 363 ? -9.201 13.429 13.118 1.00 86.56 363 LEU A N 1
ATOM 2780 C CA . LEU A 1 363 ? -9.120 14.488 14.130 1.00 86.56 363 LEU A CA 1
ATOM 2781 C C . LEU A 1 363 ? -10.006 14.183 15.347 1.00 86.56 363 LEU A C 1
ATOM 2783 O O . LEU A 1 363 ? -9.575 14.345 16.492 1.00 86.56 363 LEU A O 1
ATOM 2787 N N . SER A 1 364 ? -11.223 13.682 15.115 1.00 82.56 364 SER A N 1
ATOM 2788 C CA . SER A 1 364 ? -12.108 13.223 16.193 1.00 82.56 364 SER A CA 1
ATOM 2789 C C . SER A 1 364 ? -11.464 12.091 17.003 1.00 82.56 364 SER A C 1
ATOM 2791 O O . SER A 1 364 ? -11.453 12.128 18.234 1.00 82.56 364 SER A O 1
ATOM 2793 N N . ASP A 1 365 ? -10.867 11.106 16.332 1.00 82.38 365 ASP A N 1
ATOM 2794 C CA . ASP A 1 365 ? -10.194 9.994 17.003 1.00 82.38 365 ASP A CA 1
ATOM 2795 C C . ASP A 1 365 ? -8.968 10.467 17.795 1.00 82.38 365 ASP A C 1
ATOM 2797 O O . ASP A 1 365 ? -8.801 10.079 18.953 1.00 82.38 365 ASP A O 1
ATOM 2801 N N . LEU A 1 366 ? -8.154 11.361 17.227 1.00 84.19 366 LEU A N 1
ATOM 2802 C CA . LEU A 1 366 ? -6.969 11.912 17.885 1.00 84.19 366 LEU A CA 1
ATOM 2803 C C . LEU A 1 366 ? -7.322 12.649 19.183 1.00 84.19 366 LEU A C 1
ATOM 2805 O O . LEU A 1 366 ? -6.690 12.422 20.215 1.00 84.19 366 LEU A O 1
ATOM 2809 N N . THR A 1 367 ? -8.355 13.494 19.165 1.00 82.19 367 THR A N 1
ATOM 2810 C CA . THR A 1 367 ? -8.794 14.217 20.372 1.00 82.19 367 THR A CA 1
ATOM 2811 C C . THR A 1 367 ? -9.287 13.265 21.464 1.00 82.19 367 THR A C 1
ATOM 2813 O O . THR A 1 367 ? -8.951 13.444 22.639 1.00 82.19 367 THR A O 1
ATOM 2816 N N . SER A 1 368 ? -10.015 12.208 21.088 1.00 78.44 368 SER A N 1
ATOM 2817 C CA . SER A 1 368 ? -10.456 11.170 22.027 1.00 78.44 368 SER A CA 1
ATOM 2818 C C . SER A 1 368 ? -9.276 10.386 22.622 1.00 78.44 368 SER A C 1
ATOM 2820 O O . SER A 1 368 ? -9.234 10.136 23.830 1.00 78.44 368 SER A O 1
ATOM 2822 N N . PHE A 1 369 ? -8.275 10.066 21.798 1.00 80.12 369 PHE A N 1
ATOM 2823 C CA . PHE A 1 369 ? -7.078 9.337 22.201 1.00 80.12 369 PHE A CA 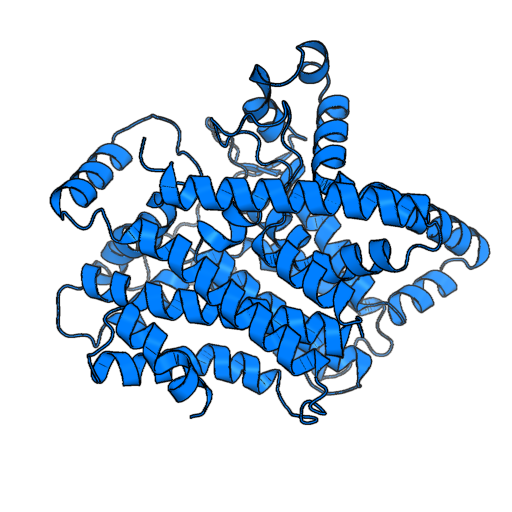1
ATOM 2824 C C . PHE A 1 369 ? -6.210 10.154 23.162 1.00 80.12 369 PHE A C 1
ATOM 2826 O O . PHE A 1 369 ? -5.814 9.640 24.207 1.00 80.12 369 PHE A O 1
ATOM 2833 N N . ILE A 1 370 ? -5.990 11.443 22.880 1.00 82.69 370 ILE A N 1
ATOM 2834 C CA . ILE A 1 370 ? -5.245 12.353 23.768 1.00 82.69 370 ILE A CA 1
ATOM 2835 C C . ILE A 1 370 ? -5.920 12.445 25.141 1.00 82.69 370 ILE A C 1
ATOM 2837 O O . ILE A 1 370 ? -5.244 12.368 26.170 1.00 82.69 370 ILE A O 1
ATOM 2841 N N . ARG A 1 371 ? -7.254 12.564 25.179 1.00 81.56 371 ARG A N 1
ATOM 2842 C CA . ARG A 1 371 ? -8.013 12.588 26.439 1.00 81.56 371 ARG A CA 1
ATOM 2843 C C . ARG A 1 371 ? -7.829 11.292 27.229 1.00 81.56 371 ARG A C 1
ATOM 2845 O O . ARG A 1 371 ? -7.630 11.338 28.439 1.00 81.56 371 ARG A O 1
ATOM 2852 N N . LYS A 1 372 ? -7.835 10.148 26.540 1.00 76.75 372 LYS A N 1
ATOM 2853 C CA . LYS A 1 372 ? -7.611 8.835 27.152 1.00 76.75 372 LYS A CA 1
ATOM 2854 C C . LYS A 1 372 ? -6.199 8.701 27.725 1.00 76.75 372 LYS A C 1
ATOM 2856 O O . LYS A 1 372 ? -6.068 8.294 28.872 1.00 76.75 372 LYS A O 1
ATOM 2861 N N . ILE A 1 373 ? -5.163 9.107 26.983 1.00 78.38 373 ILE A N 1
ATOM 2862 C CA . ILE A 1 373 ? -3.770 9.093 27.466 1.00 78.38 373 ILE A CA 1
ATOM 2863 C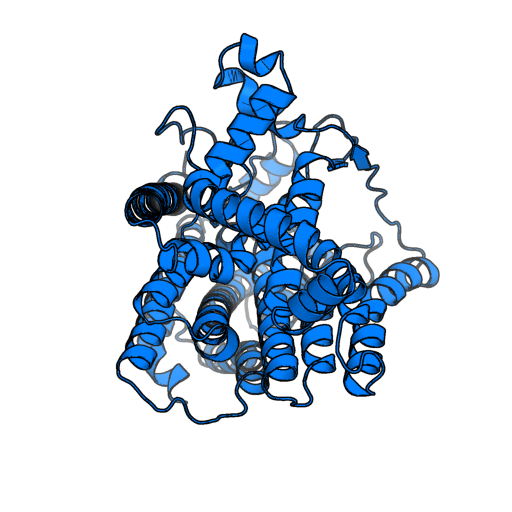 C . ILE A 1 373 ? -3.637 9.888 28.766 1.00 78.38 373 ILE A C 1
ATOM 2865 O O . ILE A 1 373 ? -3.058 9.387 29.728 1.00 78.38 373 ILE A O 1
ATOM 2869 N N . ARG A 1 374 ? -4.201 11.103 28.805 1.00 80.31 374 ARG A N 1
ATOM 2870 C CA . ARG A 1 374 ? -4.149 11.970 29.992 1.00 80.31 374 ARG A CA 1
ATOM 2871 C C . ARG A 1 374 ? -4.834 11.348 31.212 1.00 80.31 374 ARG A C 1
ATOM 2873 O O . ARG A 1 374 ? -4.392 11.600 32.323 1.00 80.31 374 ARG A O 1
ATOM 2880 N N . GLY A 1 375 ? -5.879 10.543 31.009 1.00 78.06 375 GLY A N 1
ATOM 2881 C CA . GLY A 1 375 ? -6.620 9.894 32.094 1.00 78.06 375 GLY A CA 1
ATOM 2882 C C . GLY A 1 375 ? -6.050 8.550 32.563 1.00 78.06 375 GLY A C 1
ATOM 2883 O O . GLY A 1 375 ? -6.176 8.226 33.736 1.00 78.06 375 GLY A O 1
ATOM 2884 N N . SER A 1 376 ? -5.439 7.753 31.676 1.00 76.44 376 SER A N 1
ATOM 2885 C CA . SER A 1 376 ? -5.027 6.368 31.985 1.00 76.44 376 SER A CA 1
ATOM 2886 C C . SER A 1 376 ? -3.514 6.128 32.069 1.00 76.44 376 SER A C 1
ATOM 2888 O O . SER A 1 376 ? -3.090 5.021 32.405 1.00 76.44 376 SER A O 1
ATOM 2890 N N . GLY A 1 377 ? -2.690 7.117 31.708 1.00 77.81 377 GLY A N 1
ATOM 2891 C CA . GLY A 1 377 ? -1.229 6.995 31.694 1.00 77.81 377 GLY A CA 1
ATOM 2892 C C . GLY A 1 377 ? -0.688 5.908 30.748 1.00 77.81 377 GLY A C 1
ATOM 2893 O O . GLY A 1 377 ? -1.400 5.374 29.890 1.00 77.81 377 GLY A O 1
ATOM 2894 N N . ALA A 1 378 ? 0.596 5.566 30.905 1.00 75.56 378 ALA A N 1
ATOM 2895 C CA . ALA A 1 378 ? 1.298 4.579 30.074 1.00 75.56 378 ALA A CA 1
ATOM 2896 C C . ALA A 1 378 ? 0.688 3.153 30.094 1.00 75.56 378 ALA A C 1
ATOM 2898 O O . ALA A 1 378 ? 0.619 2.533 29.025 1.00 75.56 378 ALA A O 1
ATOM 2899 N N . PRO A 1 379 ? 0.187 2.620 31.231 1.00 77.88 379 PRO A N 1
ATOM 2900 C CA . PRO A 1 379 ? -0.450 1.300 31.257 1.00 77.88 379 PRO A CA 1
ATOM 2901 C C . PRO A 1 379 ? -1.693 1.217 30.360 1.00 77.88 379 PRO A C 1
ATOM 2903 O O . PRO A 1 379 ? -1.876 0.230 29.644 1.00 77.88 379 PRO A O 1
ATOM 2906 N N . GLY A 1 380 ? -2.510 2.277 30.326 1.00 81.25 380 GLY A N 1
ATOM 2907 C CA . GLY A 1 380 ? -3.697 2.337 29.471 1.00 81.25 380 GLY A CA 1
ATOM 2908 C C . GLY A 1 380 ? -3.369 2.381 27.977 1.00 81.25 380 GLY A C 1
ATOM 2909 O O . GLY A 1 380 ? -4.073 1.769 27.171 1.00 81.25 380 GLY A O 1
ATOM 2910 N N . VAL A 1 381 ? -2.266 3.039 27.599 1.00 81.19 381 VAL A N 1
ATOM 2911 C CA . VAL A 1 381 ? -1.773 3.057 26.211 1.00 81.19 381 VAL A CA 1
ATOM 2912 C C . VAL A 1 381 ? -1.304 1.672 25.784 1.00 81.19 381 VAL A C 1
ATOM 2914 O O . VAL A 1 381 ? -1.703 1.195 24.722 1.00 81.19 381 VAL A O 1
ATOM 2917 N N . ARG A 1 382 ? -0.521 0.987 26.627 1.00 84.06 382 ARG A N 1
ATOM 2918 C CA . ARG A 1 382 ? -0.055 -0.377 26.343 1.00 84.06 382 ARG A CA 1
ATOM 2919 C C . ARG A 1 382 ? -1.224 -1.341 26.142 1.00 84.06 382 ARG A C 1
ATOM 2921 O O . ARG A 1 382 ? -1.236 -2.073 25.156 1.00 84.06 382 ARG A O 1
ATOM 2928 N N . ALA A 1 383 ? -2.223 -1.302 27.023 1.00 83.38 383 ALA A N 1
ATOM 2929 C CA . ALA A 1 383 ? -3.424 -2.131 26.905 1.00 83.38 383 ALA A CA 1
ATOM 2930 C C . ALA A 1 383 ? -4.234 -1.818 25.630 1.00 83.38 383 ALA A C 1
ATOM 2932 O O . ALA A 1 383 ? -4.799 -2.713 24.991 1.00 83.38 383 ALA A O 1
ATOM 2933 N N . TRP A 1 384 ? -4.274 -0.549 25.216 1.00 84.50 384 TRP A N 1
ATOM 2934 C CA . TRP A 1 384 ? -4.932 -0.159 23.972 1.00 84.50 384 TRP A CA 1
ATOM 2935 C C . TRP A 1 384 ? -4.191 -0.682 22.734 1.00 84.50 384 TRP A C 1
ATOM 2937 O O . TRP A 1 384 ? -4.821 -1.303 21.882 1.00 84.50 384 TRP A O 1
ATOM 2947 N N . ILE A 1 385 ? -2.865 -0.515 22.666 1.00 86.56 385 ILE A N 1
ATOM 2948 C CA . ILE A 1 385 ? -2.050 -1.042 21.557 1.00 86.56 385 ILE A CA 1
ATOM 2949 C C . ILE A 1 385 ? -2.163 -2.569 21.494 1.00 86.56 385 ILE A C 1
ATOM 2951 O O . ILE A 1 385 ? -2.282 -3.127 20.413 1.00 86.56 385 ILE A O 1
ATOM 2955 N N . GLN A 1 386 ? -2.197 -3.258 22.637 1.00 86.38 386 GLN A N 1
ATOM 2956 C CA . GLN A 1 386 ? -2.399 -4.711 22.690 1.00 86.38 386 GLN A CA 1
ATOM 2957 C C . GLN A 1 386 ? -3.719 -5.161 22.067 1.00 86.38 386 GLN A C 1
ATOM 2959 O O . GLN A 1 386 ? -3.751 -6.152 21.341 1.00 86.38 386 GLN A O 1
ATOM 2964 N N . SER A 1 387 ? -4.801 -4.437 22.349 1.00 86.00 387 SER A N 1
ATOM 2965 C CA . SER A 1 387 ? -6.138 -4.755 21.835 1.00 86.00 387 SER A CA 1
ATOM 2966 C C . SER A 1 387 ? -6.350 -4.324 20.382 1.00 86.00 387 SER A C 1
ATOM 2968 O O . SER A 1 387 ? -7.182 -4.911 19.697 1.00 86.00 387 SER A O 1
ATOM 2970 N N . HIS A 1 388 ? -5.583 -3.340 19.908 1.00 88.25 388 HIS A N 1
ATOM 2971 C CA . HIS A 1 388 ? -5.690 -2.745 18.572 1.00 88.25 388 HIS A CA 1
ATOM 2972 C C . HIS A 1 388 ? -4.348 -2.810 17.835 1.00 88.25 388 HIS A C 1
ATOM 2974 O O . HIS A 1 388 ? -3.899 -1.830 17.231 1.00 88.25 388 HIS A O 1
ATOM 2980 N N . TRP A 1 389 ? -3.642 -3.937 17.961 1.00 89.81 389 TRP A N 1
ATOM 2981 C CA . TRP A 1 389 ? -2.256 -4.031 17.503 1.00 89.81 389 TRP A CA 1
ATOM 2982 C C . TRP A 1 389 ? -2.151 -3.836 15.995 1.00 89.81 389 TRP A C 1
ATOM 2984 O O . TRP A 1 389 ? -1.305 -3.077 15.534 1.00 89.81 389 TRP A O 1
ATOM 2994 N N . LEU A 1 390 ? -3.040 -4.473 15.225 1.00 91.19 390 LEU A N 1
ATOM 2995 C CA . LEU A 1 390 ? -3.022 -4.376 13.768 1.00 91.19 390 LEU A CA 1
ATOM 2996 C C . LEU A 1 390 ? -3.392 -2.968 13.294 1.00 91.19 390 LEU A C 1
ATOM 2998 O O . LEU A 1 390 ? -2.792 -2.457 12.351 1.00 91.19 390 LEU A O 1
ATOM 3002 N N . GLU A 1 391 ? -4.344 -2.322 13.968 1.00 92.06 391 GLU A N 1
ATOM 3003 C CA . GLU A 1 391 ? -4.691 -0.929 13.720 1.00 92.06 391 GLU A CA 1
ATOM 3004 C C . GLU A 1 391 ? -3.503 -0.009 13.990 1.00 92.06 391 GLU A C 1
ATOM 3006 O O . GLU A 1 391 ? -3.172 0.837 13.164 1.00 92.06 391 GLU A O 1
ATOM 3011 N N . SER A 1 392 ? -2.833 -0.214 15.124 1.00 91.50 392 SER A N 1
ATOM 3012 C CA . SER A 1 392 ? -1.633 0.533 15.504 1.00 91.50 392 SER A CA 1
ATOM 3013 C C . SER A 1 392 ? -0.505 0.312 14.497 1.00 91.50 392 SER A C 1
ATOM 3015 O O . SER A 1 392 ? 0.178 1.262 14.127 1.00 91.50 392 SER A O 1
ATOM 3017 N N . PHE A 1 393 ? -0.349 -0.921 14.013 1.00 93.31 393 PHE A N 1
ATOM 3018 C CA . PHE A 1 393 ? 0.628 -1.306 13.000 1.00 93.31 393 PHE A CA 1
ATOM 3019 C C . PHE A 1 393 ? 0.411 -0.584 11.684 1.00 93.31 393 PHE A C 1
ATOM 3021 O O . PHE A 1 393 ? 1.304 0.132 11.238 1.00 93.31 393 PHE A O 1
ATOM 3028 N N . LEU A 1 394 ? -0.782 -0.685 11.106 1.00 94.12 394 LEU A N 1
ATOM 3029 C CA . LEU A 1 394 ? -1.076 -0.018 9.843 1.00 94.12 394 LEU A CA 1
ATOM 3030 C C . LEU A 1 394 ? -1.030 1.512 9.977 1.00 94.12 394 LEU A C 1
ATOM 3032 O O . LEU A 1 394 ? -0.521 2.171 9.077 1.00 94.12 394 LEU A O 1
ATOM 3036 N N . MET A 1 395 ? -1.463 2.089 11.104 1.00 92.50 395 MET A N 1
ATOM 3037 C CA . MET A 1 395 ? -1.358 3.537 11.334 1.00 92.50 395 MET A CA 1
ATOM 3038 C C . MET A 1 395 ? 0.090 4.012 11.501 1.00 92.50 395 MET A C 1
ATOM 3040 O O . MET A 1 395 ? 0.459 5.049 10.949 1.00 92.50 395 MET A O 1
ATOM 3044 N N . LEU A 1 396 ? 0.931 3.264 12.221 1.00 93.56 396 LEU A N 1
ATOM 3045 C CA . LEU A 1 396 ? 2.355 3.579 12.351 1.00 93.56 396 LEU A CA 1
ATOM 3046 C C . LEU A 1 396 ? 3.059 3.474 10.994 1.00 93.56 396 LEU A C 1
ATOM 3048 O O . LEU A 1 396 ? 3.833 4.357 10.625 1.00 93.56 396 LEU A O 1
ATOM 3052 N N . SER A 1 397 ? 2.750 2.429 10.227 1.00 94.81 397 SER A N 1
ATOM 3053 C CA . SER A 1 397 ? 3.258 2.261 8.869 1.00 94.81 397 SER A CA 1
ATOM 3054 C C . SER A 1 397 ? 2.774 3.375 7.935 1.00 94.81 397 SER A C 1
ATOM 3056 O O . SER A 1 397 ? 3.570 3.908 7.165 1.00 94.81 397 SER A O 1
ATOM 3058 N N . LEU A 1 398 ? 1.517 3.821 8.047 1.00 93.81 398 LEU A N 1
ATOM 3059 C CA . LEU A 1 398 ? 1.004 4.989 7.326 1.00 93.81 398 LEU A CA 1
ATOM 3060 C C . LEU A 1 398 ? 1.820 6.245 7.614 1.00 93.81 398 LEU A C 1
ATOM 3062 O O . LEU A 1 398 ? 2.259 6.912 6.679 1.00 93.81 398 LEU A O 1
ATOM 3066 N N . VAL A 1 399 ? 2.058 6.540 8.892 1.00 93.06 399 VAL A N 1
ATOM 3067 C CA . VAL A 1 399 ? 2.844 7.705 9.317 1.00 93.06 399 VAL A CA 1
ATOM 3068 C C . VAL A 1 399 ? 4.255 7.631 8.739 1.00 93.06 399 VAL A C 1
ATOM 3070 O O . VAL A 1 399 ? 4.700 8.579 8.098 1.00 93.06 399 VAL A O 1
ATOM 3073 N N . PHE A 1 400 ? 4.944 6.497 8.883 1.00 93.00 400 PHE A N 1
ATOM 3074 C CA . PHE A 1 400 ? 6.290 6.315 8.334 1.00 93.00 400 PHE A CA 1
ATOM 3075 C C . PHE A 1 400 ? 6.331 6.436 6.809 1.00 93.00 400 PHE A C 1
ATOM 3077 O O . PHE A 1 400 ? 7.207 7.120 6.283 1.00 93.00 400 PHE A O 1
ATOM 3084 N N . GLY A 1 401 ? 5.375 5.846 6.091 1.00 91.19 401 GLY A N 1
ATOM 3085 C CA . GLY A 1 401 ? 5.296 5.969 4.637 1.00 91.19 401 GLY A CA 1
ATOM 3086 C C . GLY A 1 401 ? 5.066 7.414 4.183 1.00 91.19 401 GLY A C 1
ATOM 3087 O O . GLY A 1 401 ? 5.729 7.887 3.259 1.00 91.19 401 GLY A O 1
ATOM 3088 N N . VAL A 1 402 ? 4.154 8.135 4.841 1.00 90.12 402 VAL A N 1
ATOM 3089 C CA . VAL A 1 402 ? 3.870 9.549 4.545 1.00 90.12 402 VAL A CA 1
ATOM 3090 C C . VAL A 1 402 ? 5.090 10.424 4.836 1.00 90.12 402 VAL A C 1
ATOM 3092 O O . VAL A 1 402 ? 5.454 11.248 3.996 1.00 90.12 402 VAL A O 1
ATOM 3095 N N . LEU A 1 403 ? 5.768 10.211 5.968 1.00 91.19 403 LEU A N 1
ATOM 3096 C CA . LEU A 1 403 ? 6.995 10.929 6.314 1.00 91.19 403 LEU A CA 1
ATOM 3097 C C . LEU A 1 403 ? 8.110 10.666 5.298 1.00 91.19 403 LEU A C 1
ATOM 3099 O O . LEU A 1 403 ? 8.713 11.623 4.819 1.00 91.19 403 LEU A O 1
ATOM 3103 N N . GLN A 1 404 ? 8.344 9.408 4.904 1.00 88.12 404 GLN A N 1
ATOM 3104 C CA . GLN A 1 404 ? 9.330 9.085 3.865 1.00 88.12 404 GLN A CA 1
ATOM 3105 C C . GLN A 1 404 ? 9.019 9.817 2.555 1.00 88.12 404 GLN A C 1
ATOM 3107 O O . GLN A 1 404 ? 9.913 10.411 1.961 1.00 88.12 404 GLN A O 1
ATOM 3112 N N . ARG A 1 405 ? 7.748 9.847 2.136 1.00 85.44 405 ARG A N 1
ATOM 3113 C CA . ARG A 1 405 ? 7.323 10.518 0.901 1.00 85.44 405 ARG A CA 1
ATOM 3114 C C . ARG A 1 405 ? 7.464 12.045 0.948 1.00 85.44 405 ARG A C 1
ATOM 3116 O O . ARG A 1 405 ? 7.716 12.650 -0.091 1.00 85.44 405 ARG A O 1
ATOM 3123 N N . ILE A 1 406 ? 7.248 12.669 2.105 1.00 87.56 406 ILE A N 1
ATOM 3124 C CA . ILE A 1 406 ? 7.282 14.133 2.260 1.00 87.56 406 ILE A CA 1
ATOM 3125 C C . ILE A 1 406 ? 8.699 14.654 2.495 1.00 87.56 406 ILE A C 1
ATOM 3127 O O . ILE A 1 406 ? 9.018 15.753 2.043 1.00 87.56 406 ILE A O 1
ATOM 3131 N N . LEU A 1 407 ? 9.521 13.896 3.222 1.00 88.50 407 LEU A N 1
ATOM 3132 C CA . LEU A 1 407 ? 10.825 14.352 3.693 1.00 88.50 407 LEU A CA 1
ATOM 3133 C C . LEU A 1 407 ? 11.970 13.930 2.774 1.00 88.50 407 LEU A C 1
ATOM 3135 O O . LEU A 1 407 ? 12.875 14.732 2.557 1.00 88.50 407 LEU A O 1
ATOM 3139 N N . LEU A 1 408 ? 11.961 12.691 2.269 1.00 86.31 408 LEU A N 1
ATOM 3140 C CA . LEU A 1 408 ? 13.129 12.093 1.621 1.00 86.31 408 LEU A CA 1
ATOM 3141 C C . LEU A 1 408 ? 13.100 12.275 0.106 1.00 86.31 408 LEU A C 1
ATOM 3143 O O . LEU A 1 408 ? 12.140 11.892 -0.563 1.00 86.31 408 LEU A O 1
ATOM 3147 N N . LEU A 1 409 ? 14.203 12.793 -0.431 1.00 82.19 409 LEU A N 1
ATOM 3148 C CA . LEU A 1 409 ? 14.462 12.900 -1.865 1.00 82.19 409 LEU A CA 1
ATOM 3149 C C . LEU A 1 409 ? 15.840 12.343 -2.200 1.00 82.19 409 LEU A C 1
ATOM 3151 O O . LEU A 1 409 ? 16.759 12.400 -1.389 1.00 82.19 409 LEU A O 1
ATOM 3155 N N . GLU A 1 410 ? 15.998 11.839 -3.417 1.00 77.25 410 GLU A N 1
ATOM 3156 C CA . GLU A 1 410 ? 17.311 11.509 -3.961 1.00 77.25 410 GLU A CA 1
ATOM 3157 C C . GLU A 1 410 ? 18.052 12.799 -4.341 1.00 77.25 410 GLU A C 1
ATOM 3159 O O . GLU A 1 410 ? 17.506 13.654 -5.046 1.00 77.25 410 GLU A O 1
ATOM 3164 N N . ASN A 1 411 ? 19.297 12.944 -3.882 1.00 72.62 411 ASN A N 1
ATOM 3165 C CA . ASN A 1 411 ? 20.146 14.098 -4.173 1.00 72.62 411 ASN A CA 1
ATOM 3166 C C . ASN A 1 411 ? 20.702 14.030 -5.604 1.00 72.62 411 ASN A C 1
ATOM 3168 O O . ASN A 1 411 ? 21.855 13.665 -5.830 1.00 72.62 411 ASN A O 1
ATOM 3172 N N . ASN A 1 412 ? 19.850 14.341 -6.577 1.00 68.12 412 ASN A N 1
ATOM 3173 C CA . ASN A 1 412 ? 20.200 14.482 -7.986 1.00 68.12 412 ASN A CA 1
ATOM 3174 C C . ASN A 1 412 ? 19.568 15.758 -8.573 1.00 68.12 412 ASN A C 1
ATOM 3176 O O . ASN A 1 412 ? 18.611 16.305 -8.020 1.00 68.12 412 ASN A O 1
ATOM 3180 N N . SER A 1 413 ? 20.093 16.237 -9.706 1.00 55.69 413 SER A N 1
ATOM 3181 C CA . SER A 1 413 ? 19.638 17.471 -10.381 1.00 55.69 413 SER A CA 1
ATOM 3182 C C . SER A 1 413 ? 18.143 17.463 -10.726 1.00 55.69 413 SER A C 1
ATOM 3184 O O . SER A 1 413 ? 17.484 18.501 -10.783 1.00 55.69 413 SER A O 1
ATOM 3186 N N . GLN A 1 414 ? 17.579 16.274 -10.911 1.00 55.00 414 GLN A N 1
ATOM 3187 C CA . GLN A 1 414 ? 16.184 16.079 -11.266 1.00 55.00 414 GLN A CA 1
ATOM 3188 C C . GLN A 1 414 ? 15.239 16.042 -10.048 1.00 55.00 414 GLN A C 1
ATOM 3190 O O . GLN A 1 414 ? 14.044 16.278 -10.229 1.00 55.00 414 GLN A O 1
ATOM 3195 N N . MET A 1 415 ? 15.753 15.855 -8.824 1.00 59.03 415 MET A N 1
ATOM 3196 C CA . MET A 1 415 ? 15.008 15.665 -7.570 1.00 59.03 415 MET A CA 1
ATOM 3197 C C . MET A 1 415 ? 13.862 14.648 -7.718 1.00 59.03 415 MET A C 1
ATOM 3199 O O . MET A 1 415 ? 12.725 15.016 -8.015 1.00 59.03 415 MET A O 1
ATOM 3203 N N . TYR A 1 416 ? 14.138 13.365 -7.476 1.00 65.56 416 TYR A N 1
ATOM 3204 C CA . TYR A 1 416 ? 13.122 12.303 -7.473 1.00 65.56 416 TYR A CA 1
ATOM 3205 C C . TYR A 1 416 ? 12.846 11.777 -6.063 1.00 65.56 416 TYR A C 1
ATOM 3207 O O . TYR A 1 416 ? 13.749 11.684 -5.236 1.00 65.56 416 TYR A O 1
ATOM 3215 N N . SER A 1 417 ? 11.596 11.384 -5.794 1.00 58.50 417 SER A N 1
ATOM 3216 C CA . SER A 1 417 ? 11.258 10.613 -4.587 1.00 58.50 417 SER A CA 1
ATOM 3217 C C . SER A 1 417 ? 11.568 9.123 -4.731 1.00 58.50 417 SER A C 1
ATOM 3219 O O . SER A 1 417 ? 11.550 8.417 -3.726 1.00 58.50 417 SER A O 1
ATOM 3221 N N . GLY A 1 418 ? 11.839 8.633 -5.948 1.00 66.62 418 GLY A N 1
ATOM 3222 C CA . GLY A 1 418 ? 12.277 7.260 -6.204 1.00 66.62 418 GLY A CA 1
ATOM 3223 C C . GLY A 1 418 ? 11.443 6.214 -5.459 1.00 66.62 418 GLY A C 1
ATOM 3224 O O . GLY A 1 418 ? 10.212 6.227 -5.501 1.00 66.62 418 GLY A O 1
ATOM 3225 N N . ASN A 1 419 ? 12.116 5.326 -4.726 1.00 67.12 419 ASN A N 1
ATOM 3226 C CA . ASN A 1 419 ? 11.469 4.313 -3.882 1.00 67.12 419 ASN A CA 1
ATOM 3227 C C . ASN A 1 419 ? 10.727 4.887 -2.657 1.00 67.12 419 ASN A C 1
ATOM 3229 O O . ASN A 1 419 ? 9.747 4.285 -2.218 1.00 67.12 419 ASN A O 1
ATOM 3233 N N . PHE A 1 420 ? 11.110 6.061 -2.149 1.00 72.12 420 PHE A N 1
ATOM 3234 C CA . PHE A 1 420 ? 10.478 6.695 -0.981 1.00 72.12 420 PHE A CA 1
ATOM 3235 C C . PHE A 1 420 ? 9.047 7.168 -1.277 1.00 72.12 420 PHE A C 1
ATOM 3237 O O . PHE A 1 420 ? 8.144 7.025 -0.452 1.00 72.12 420 PHE A O 1
ATOM 3244 N N . GLY A 1 421 ? 8.801 7.670 -2.493 1.00 74.38 421 GLY A N 1
ATOM 3245 C CA . GLY A 1 421 ? 7.467 8.104 -2.922 1.00 74.38 421 GLY A CA 1
ATOM 3246 C C . GLY A 1 421 ? 6.458 6.954 -3.024 1.00 74.38 421 GLY A C 1
ATOM 3247 O O . GLY A 1 421 ? 5.272 7.134 -2.718 1.00 74.38 421 GLY A O 1
ATOM 3248 N N . TRP A 1 422 ? 6.934 5.768 -3.415 1.00 77.38 422 TRP A N 1
ATOM 3249 C CA . TRP A 1 422 ? 6.124 4.556 -3.548 1.00 77.38 422 TRP A CA 1
ATOM 3250 C C . TRP A 1 422 ? 5.699 3.972 -2.202 1.00 77.38 422 TRP A C 1
ATOM 3252 O O . TRP A 1 422 ? 4.578 3.480 -2.086 1.00 77.38 422 TRP A O 1
ATOM 3262 N N . ALA A 1 423 ? 6.556 4.075 -1.184 1.00 80.31 423 ALA A N 1
ATOM 3263 C CA . ALA A 1 423 ? 6.265 3.609 0.168 1.00 80.31 423 ALA A CA 1
ATOM 3264 C C . ALA A 1 423 ? 5.038 4.324 0.753 1.00 80.31 423 ALA A C 1
ATOM 3266 O O . ALA A 1 423 ? 4.067 3.678 1.146 1.00 80.31 423 ALA A O 1
ATOM 3267 N N . GLY A 1 424 ? 5.031 5.663 0.721 1.00 81.44 424 GLY A N 1
ATOM 3268 C CA . GLY A 1 424 ? 3.895 6.456 1.197 1.00 81.44 424 GLY A CA 1
ATOM 3269 C C . GLY A 1 424 ? 2.607 6.170 0.438 1.00 81.44 424 GLY A C 1
ATOM 3270 O O . GLY A 1 424 ? 1.550 6.047 1.053 1.00 81.44 424 GLY A O 1
ATOM 3271 N N . ALA A 1 425 ? 2.700 5.967 -0.880 1.00 80.56 425 ALA A N 1
ATOM 3272 C CA . ALA A 1 425 ? 1.531 5.621 -1.672 1.00 80.56 425 ALA A CA 1
ATOM 3273 C C . ALA A 1 425 ? 0.925 4.279 -1.219 1.00 80.56 425 ALA A C 1
ATOM 3275 O O . ALA A 1 425 ? -0.253 4.157 -0.890 1.00 80.56 425 ALA A O 1
ATOM 3276 N N . ALA A 1 426 ? 1.769 3.261 -1.153 1.00 86.38 426 ALA A N 1
ATOM 3277 C CA . ALA A 1 426 ? 1.350 1.916 -0.826 1.00 86.38 426 ALA A CA 1
ATOM 3278 C C . ALA A 1 426 ? 0.792 1.803 0.605 1.00 86.38 426 ALA A C 1
ATOM 3280 O O . ALA A 1 426 ? -0.130 1.027 0.845 1.00 86.38 426 ALA A O 1
ATOM 3281 N N . MET A 1 427 ? 1.285 2.616 1.543 1.00 89.62 427 MET A N 1
ATOM 3282 C CA . MET A 1 427 ? 0.764 2.644 2.910 1.00 89.62 427 MET A CA 1
ATOM 3283 C C . MET A 1 427 ? -0.625 3.265 3.034 1.00 89.62 427 MET A C 1
ATOM 3285 O O . MET A 1 427 ? -1.432 2.772 3.822 1.00 89.62 427 MET A O 1
ATOM 3289 N N . VAL A 1 428 ? -0.935 4.304 2.253 1.00 88.25 428 VAL A N 1
ATOM 3290 C CA . VAL A 1 428 ? -2.294 4.872 2.198 1.00 88.25 428 VAL A CA 1
ATOM 3291 C C . VAL A 1 428 ? -3.286 3.799 1.754 1.00 88.25 428 VAL A C 1
ATOM 3293 O O . VAL A 1 428 ? -4.311 3.597 2.403 1.00 88.25 428 VAL A O 1
ATOM 3296 N N . LEU A 1 429 ? -2.926 3.048 0.712 1.00 89.25 429 LEU A N 1
ATOM 3297 C CA . LEU A 1 429 ? -3.715 1.942 0.178 1.00 89.25 429 LEU A CA 1
ATOM 3298 C C . LEU A 1 429 ? -3.934 0.824 1.207 1.00 89.25 429 LEU A C 1
ATOM 3300 O O . LEU A 1 429 ? -5.073 0.445 1.471 1.00 89.25 429 LEU A O 1
ATOM 3304 N N . LEU A 1 430 ? -2.861 0.330 1.835 1.00 91.69 430 LEU A N 1
ATOM 3305 C CA . LEU A 1 430 ? -2.940 -0.731 2.850 1.00 91.69 430 LEU A CA 1
ATOM 3306 C C . LEU A 1 430 ? -3.685 -0.300 4.124 1.00 91.69 430 LEU A C 1
ATOM 3308 O O . LEU A 1 430 ? -4.215 -1.152 4.835 1.00 91.69 430 LEU A O 1
ATOM 3312 N N . SER A 1 431 ? -3.782 1.006 4.389 1.00 93.62 431 SER A N 1
ATOM 3313 C CA . SER A 1 431 ? -4.487 1.561 5.553 1.00 93.62 431 SER A CA 1
ATOM 3314 C C . SER A 1 431 ? -5.966 1.863 5.299 1.00 93.62 431 SER A C 1
ATOM 3316 O O . SER A 1 431 ? -6.698 2.138 6.254 1.00 93.62 431 SER A O 1
ATOM 3318 N N . LEU A 1 432 ? -6.446 1.766 4.050 1.00 93.69 432 LEU A N 1
ATOM 3319 C CA . LEU A 1 432 ? -7.855 1.988 3.702 1.00 93.69 432 LEU A CA 1
ATOM 3320 C C . LEU A 1 432 ? -8.864 1.231 4.583 1.00 93.69 432 LEU A C 1
ATOM 3322 O O . LEU A 1 432 ? -9.863 1.853 4.939 1.00 93.69 432 LEU A O 1
ATOM 3326 N N . PRO A 1 433 ? -8.653 -0.040 4.988 1.00 94.69 433 PRO A N 1
ATOM 3327 C CA . PRO A 1 433 ? -9.604 -0.752 5.835 1.00 94.69 433 PRO A CA 1
ATOM 3328 C C . PRO A 1 433 ? -9.880 -0.001 7.133 1.00 94.69 433 PRO A C 1
ATOM 3330 O O . PRO A 1 433 ? -11.034 0.185 7.502 1.00 94.69 433 PRO A O 1
ATOM 3333 N N . ILE A 1 434 ? -8.834 0.512 7.784 1.00 94.38 434 ILE A N 1
ATOM 3334 C CA . ILE A 1 434 ? -8.968 1.267 9.031 1.00 94.38 434 ILE A CA 1
ATOM 3335 C C . ILE A 1 434 ? -9.571 2.635 8.753 1.00 94.38 434 ILE A C 1
ATOM 3337 O O . ILE A 1 434 ? -10.507 3.028 9.441 1.00 94.38 434 ILE A O 1
ATOM 3341 N N . LEU A 1 435 ? -9.076 3.348 7.740 1.00 94.38 435 LEU A N 1
ATOM 3342 C CA . LEU A 1 435 ? -9.549 4.694 7.411 1.00 94.38 435 LEU A CA 1
ATOM 3343 C C . LEU A 1 435 ? -11.051 4.702 7.079 1.00 94.38 435 LEU A C 1
ATOM 3345 O O . LEU A 1 435 ? -11.811 5.501 7.629 1.00 94.38 435 LEU A O 1
ATOM 3349 N N . VAL A 1 436 ? -11.504 3.754 6.255 1.00 95.44 436 VAL A N 1
ATOM 3350 C CA . VAL A 1 436 ? -12.922 3.572 5.914 1.00 95.44 436 VAL A CA 1
ATOM 3351 C C . VAL A 1 436 ? -13.723 3.102 7.126 1.00 95.44 436 VAL A C 1
ATOM 3353 O O . VAL A 1 436 ? -14.839 3.577 7.337 1.00 95.44 436 VAL A O 1
ATOM 3356 N N . LEU A 1 437 ? -13.178 2.211 7.958 1.00 93.25 437 LEU A N 1
ATOM 3357 C CA . LEU A 1 437 ? -13.848 1.774 9.184 1.00 93.25 437 LEU A CA 1
ATOM 3358 C C . LEU A 1 437 ? -14.083 2.942 10.152 1.00 93.25 437 LEU A C 1
ATOM 3360 O O . LEU A 1 437 ? -15.180 3.064 10.691 1.00 93.25 437 LEU A O 1
ATOM 3364 N N . ARG A 1 438 ? -13.089 3.821 10.342 1.00 91.94 438 ARG A N 1
ATOM 3365 C CA . ARG A 1 438 ? -13.215 5.025 11.182 1.00 91.94 438 ARG A CA 1
ATOM 3366 C C . ARG A 1 438 ? -14.235 6.005 10.620 1.00 91.94 438 ARG A C 1
ATOM 3368 O O . ARG A 1 438 ? -15.083 6.492 11.361 1.00 91.94 438 ARG A O 1
ATOM 3375 N N . LEU A 1 439 ? -14.204 6.240 9.309 1.00 93.81 439 LEU A N 1
ATOM 3376 C CA . LEU A 1 439 ? -15.172 7.105 8.641 1.00 93.81 439 LEU A CA 1
ATOM 3377 C C . LEU A 1 439 ? -16.609 6.577 8.792 1.00 93.81 439 LEU A C 1
ATOM 3379 O O . LEU A 1 439 ? -17.507 7.303 9.218 1.00 93.81 439 LEU A O 1
ATOM 3383 N N . THR A 1 440 ? -16.830 5.300 8.478 1.00 93.31 440 THR A N 1
ATOM 3384 C CA . THR A 1 440 ? -18.170 4.687 8.476 1.00 93.31 440 THR A CA 1
ATOM 3385 C C . THR A 1 440 ? -18.749 4.498 9.876 1.00 93.31 440 THR A C 1
ATOM 3387 O O . THR A 1 440 ? -19.963 4.609 10.043 1.00 93.31 440 THR A O 1
ATOM 3390 N N . ARG A 1 441 ? -17.905 4.270 10.891 1.00 91.31 441 ARG A N 1
ATOM 3391 C CA . ARG A 1 441 ? -18.320 4.129 12.297 1.00 91.31 441 ARG A CA 1
ATOM 3392 C C . ARG A 1 441 ? -18.309 5.437 13.089 1.00 91.31 441 ARG A C 1
ATOM 3394 O O . ARG A 1 441 ? -18.562 5.400 14.291 1.00 91.31 441 ARG A O 1
ATOM 3401 N N . SER A 1 442 ? -18.036 6.579 12.457 1.00 89.44 442 SER A N 1
ATOM 3402 C CA . SER A 1 442 ? -18.065 7.861 13.162 1.00 89.44 442 SER A CA 1
ATOM 3403 C C . SER A 1 442 ? -19.458 8.116 13.765 1.00 89.44 442 SER A C 1
ATOM 3405 O O . SER A 1 442 ? -20.461 7.958 13.053 1.00 89.44 442 SER A O 1
ATOM 3407 N N . PRO A 1 443 ? -19.550 8.511 15.052 1.00 87.88 443 PRO A N 1
ATOM 3408 C CA . PRO A 1 443 ? -20.831 8.780 15.704 1.00 87.88 443 PRO A CA 1
ATOM 3409 C C . PRO A 1 443 ? -21.503 10.044 15.152 1.00 87.88 443 PRO A C 1
ATOM 3411 O O . PRO A 1 443 ? -22.728 10.127 15.117 1.00 87.88 443 PRO A O 1
ATOM 3414 N N . SER A 1 444 ? -20.718 11.012 14.670 1.00 91.62 444 SER A N 1
ATOM 3415 C CA . SER A 1 444 ? -21.243 12.240 14.077 1.00 91.62 444 SER A CA 1
ATOM 3416 C C . SER A 1 444 ? -21.737 11.985 12.654 1.00 91.62 444 SER A C 1
ATOM 3418 O O . SER A 1 444 ? -20.956 11.676 11.750 1.00 91.62 444 SER A O 1
ATOM 3420 N N . ALA A 1 445 ? -23.044 12.157 12.438 1.00 91.75 445 ALA A N 1
ATOM 3421 C CA . ALA A 1 445 ? -23.648 12.043 11.113 1.00 91.75 445 ALA A CA 1
ATOM 3422 C C . ALA A 1 445 ? -23.038 13.046 10.119 1.00 91.75 445 ALA A C 1
ATOM 3424 O O . ALA A 1 445 ? -22.790 12.683 8.974 1.00 91.75 445 ALA A O 1
ATOM 3425 N N . LEU A 1 446 ? -22.718 14.266 10.566 1.00 91.81 446 LEU A N 1
ATOM 3426 C CA . LEU A 1 446 ? -22.077 15.288 9.735 1.00 91.81 446 LEU A CA 1
ATOM 3427 C C . LEU A 1 446 ? -20.682 14.851 9.267 1.00 91.81 446 LEU A C 1
ATOM 3429 O O . LEU A 1 446 ? -20.372 14.966 8.083 1.00 91.81 446 LEU A O 1
ATOM 3433 N N . VAL A 1 447 ? -19.862 14.304 10.172 1.00 91.06 447 VAL A N 1
ATOM 3434 C CA . VAL A 1 447 ? -18.519 13.786 9.844 1.00 91.06 447 VAL A CA 1
ATOM 3435 C C . VAL A 1 447 ? -18.617 12.626 8.862 1.00 91.06 447 VAL A C 1
ATOM 3437 O O . VAL A 1 447 ? -17.901 12.594 7.864 1.00 91.06 447 VAL A O 1
ATOM 3440 N N . ARG A 1 448 ? -19.538 11.692 9.111 1.00 92.94 448 ARG A N 1
ATOM 3441 C CA . ARG A 1 448 ? -19.736 10.524 8.253 1.00 92.94 448 ARG A CA 1
ATOM 3442 C C . ARG A 1 448 ? -20.215 10.919 6.857 1.00 92.94 448 ARG A C 1
ATOM 3444 O O . ARG A 1 448 ? -19.643 10.461 5.875 1.00 92.94 448 ARG A O 1
ATOM 3451 N N . THR A 1 449 ? -21.231 11.773 6.753 1.00 93.31 449 THR A N 1
ATOM 3452 C CA . THR A 1 449 ? -21.798 12.191 5.462 1.00 93.31 449 THR A CA 1
ATOM 3453 C C . THR A 1 449 ? -20.810 13.032 4.659 1.00 93.31 449 THR A C 1
ATOM 3455 O O . THR A 1 449 ? -20.589 12.742 3.486 1.00 93.31 449 THR A O 1
ATOM 3458 N N . SER A 1 450 ? -20.165 14.025 5.280 1.00 93.19 450 SER A N 1
ATOM 3459 C CA . SER A 1 450 ? -19.175 14.864 4.587 1.00 93.19 450 SER A CA 1
ATOM 3460 C C . SER A 1 450 ? -17.944 14.062 4.159 1.00 93.19 450 SER A C 1
ATOM 3462 O O . SER A 1 450 ? -17.517 14.163 3.010 1.00 93.19 450 SER A O 1
ATOM 3464 N N . GLY A 1 451 ? -17.421 13.190 5.027 1.00 94.50 451 GLY A N 1
ATOM 3465 C CA . GLY A 1 451 ? -16.294 12.328 4.685 1.00 94.50 451 GLY A CA 1
ATOM 3466 C C . GLY A 1 451 ? -16.628 11.312 3.589 1.00 94.50 451 GLY A C 1
ATOM 3467 O O . GLY A 1 451 ? -15.806 11.098 2.705 1.00 94.50 451 GLY A O 1
ATOM 3468 N N . LEU A 1 452 ? -17.839 10.738 3.565 1.00 95.12 452 LEU A N 1
ATOM 3469 C CA . LEU A 1 452 ? -18.277 9.854 2.473 1.00 95.12 452 LEU A CA 1
ATOM 3470 C C . LEU A 1 452 ? -18.456 10.602 1.145 1.00 95.12 452 LEU A C 1
ATOM 3472 O O . LEU A 1 452 ? -18.104 10.055 0.102 1.00 95.12 452 LEU A O 1
ATOM 3476 N N . ALA A 1 453 ? -18.955 11.841 1.169 1.00 94.69 453 ALA A N 1
ATOM 3477 C CA . ALA A 1 453 ? -19.056 12.675 -0.029 1.00 94.69 453 ALA A CA 1
ATOM 3478 C C . ALA A 1 453 ? -17.667 13.002 -0.604 1.00 94.69 453 ALA A C 1
ATOM 3480 O O . ALA A 1 453 ? -17.426 12.824 -1.798 1.00 94.69 453 ALA A O 1
ATOM 3481 N N . LEU A 1 454 ? -16.721 13.393 0.257 1.00 94.25 454 LEU A N 1
ATOM 3482 C CA . LEU A 1 454 ? -15.324 13.607 -0.128 1.00 94.25 454 LEU A CA 1
ATOM 3483 C C . LEU A 1 454 ? -14.662 12.311 -0.607 1.00 94.25 454 LEU A C 1
ATOM 3485 O O . LEU A 1 454 ? -13.900 12.333 -1.569 1.00 94.25 454 LEU A O 1
ATOM 3489 N N . TYR A 1 455 ? -14.981 11.172 0.009 1.00 95.00 455 TYR A N 1
ATOM 3490 C CA . TYR A 1 455 ? -14.478 9.876 -0.431 1.00 95.00 455 TYR A CA 1
ATOM 3491 C C . TYR A 1 455 ? -14.973 9.536 -1.835 1.00 95.00 455 TYR A C 1
ATOM 3493 O O . TYR A 1 455 ? -14.172 9.166 -2.686 1.00 95.00 455 TYR A O 1
ATOM 3501 N N . ALA A 1 456 ? -16.266 9.722 -2.109 1.00 94.12 456 ALA A N 1
ATOM 3502 C CA . ALA A 1 456 ? -16.834 9.522 -3.438 1.00 94.12 456 ALA A CA 1
ATOM 3503 C C . ALA A 1 456 ? -16.163 10.424 -4.487 1.00 94.12 456 ALA A C 1
ATOM 3505 O O . ALA A 1 456 ? -15.831 9.949 -5.571 1.00 94.12 456 ALA A O 1
ATOM 3506 N N . LEU A 1 457 ? -15.882 11.686 -4.143 1.00 90.88 457 LEU A N 1
ATOM 3507 C CA . LEU A 1 457 ? -15.121 12.599 -4.996 1.00 90.88 457 LEU A CA 1
ATOM 3508 C C . LEU A 1 457 ? -13.699 12.073 -5.274 1.00 90.88 457 LEU A C 1
ATOM 3510 O O . LEU A 1 457 ? -13.261 12.051 -6.422 1.00 90.88 457 LEU A O 1
ATOM 3514 N N . GLN A 1 458 ? -12.996 11.595 -4.244 1.00 90.31 458 GLN A N 1
ATOM 3515 C CA . GLN A 1 458 ? -11.660 11.001 -4.368 1.00 90.31 458 GLN A CA 1
ATOM 3516 C C . GLN A 1 458 ? -11.646 9.721 -5.220 1.00 90.31 458 GLN A C 1
ATOM 3518 O O . GLN A 1 458 ? -10.708 9.513 -5.989 1.00 90.31 458 GLN A O 1
ATOM 3523 N N . LEU A 1 459 ? -12.691 8.888 -5.135 1.00 91.19 459 LEU A N 1
ATOM 3524 C CA . LEU A 1 459 ? -12.875 7.742 -6.034 1.00 91.19 459 LEU A CA 1
ATOM 3525 C C . LEU A 1 459 ? -13.139 8.197 -7.475 1.00 91.19 459 LEU A C 1
ATOM 3527 O O . LEU A 1 459 ? -12.573 7.633 -8.409 1.00 91.19 459 LEU A O 1
ATOM 3531 N N . GLY A 1 460 ? -13.962 9.235 -7.658 1.00 88.12 460 GLY A N 1
ATOM 3532 C CA . GLY A 1 460 ? -14.244 9.833 -8.963 1.00 88.12 460 GLY A CA 1
ATOM 3533 C C . GLY A 1 460 ? -12.973 10.293 -9.680 1.00 88.12 460 GLY A C 1
ATOM 3534 O O . GLY A 1 460 ? -12.783 9.971 -10.852 1.00 88.12 460 GLY A O 1
ATOM 3535 N N . TYR A 1 461 ? -12.050 10.941 -8.961 1.00 82.69 461 TYR A N 1
ATOM 3536 C CA . TYR A 1 461 ? -10.743 11.326 -9.504 1.00 82.69 461 TYR A CA 1
ATOM 3537 C C . TYR A 1 461 ? -9.889 10.130 -9.940 1.00 82.69 461 TYR A C 1
ATOM 3539 O O . TYR A 1 461 ? -9.226 10.195 -10.977 1.00 82.69 461 TYR A O 1
ATOM 3547 N N . GLY A 1 462 ? -9.896 9.018 -9.199 1.00 82.19 462 GLY A N 1
ATOM 3548 C CA . GLY A 1 462 ? -9.155 7.828 -9.625 1.00 82.19 462 GLY A CA 1
ATOM 3549 C C . GLY A 1 462 ? -9.797 7.103 -10.806 1.00 82.19 462 GLY A C 1
ATOM 3550 O O . GLY A 1 462 ? -9.070 6.590 -11.657 1.00 82.19 462 GLY A O 1
ATOM 3551 N N . VAL A 1 463 ? -11.132 7.110 -10.918 1.00 83.69 463 VAL A N 1
ATOM 3552 C CA . VAL A 1 463 ? -11.839 6.628 -12.120 1.00 83.69 463 VAL A CA 1
ATOM 3553 C C . VAL A 1 463 ? -11.481 7.490 -13.327 1.00 83.69 463 VAL A C 1
ATOM 3555 O O . VAL A 1 463 ? -11.098 6.950 -14.364 1.00 83.69 463 VAL A O 1
ATOM 3558 N N . GLN A 1 464 ? -11.530 8.817 -13.186 1.00 78.81 464 GLN A N 1
ATOM 3559 C CA . GLN A 1 464 ? -11.114 9.749 -14.234 1.00 78.81 464 GLN A CA 1
ATOM 3560 C C . GLN A 1 464 ? -9.674 9.467 -14.673 1.00 78.81 464 GLN A C 1
ATOM 3562 O O . GLN A 1 464 ? -9.397 9.392 -15.868 1.00 78.81 464 GLN A O 1
ATOM 3567 N N . HIS A 1 465 ? -8.765 9.234 -13.725 1.00 74.56 465 HIS A N 1
ATOM 3568 C CA . HIS A 1 465 ? -7.387 8.914 -14.063 1.00 74.56 465 HIS A CA 1
ATOM 3569 C C . HIS A 1 465 ? -7.253 7.569 -14.787 1.00 74.56 465 HIS A C 1
ATOM 3571 O O . HIS A 1 465 ? -6.511 7.481 -15.760 1.00 74.56 465 HIS A O 1
ATOM 3577 N N . LEU A 1 466 ? -7.999 6.536 -14.380 1.00 75.19 466 LEU A N 1
ATOM 3578 C CA . LEU A 1 466 ? -8.017 5.259 -15.096 1.00 75.19 466 LEU A CA 1
ATOM 3579 C C . LEU A 1 466 ? -8.517 5.423 -16.540 1.00 75.19 466 LEU A C 1
ATOM 3581 O O . LEU A 1 466 ? -7.924 4.854 -17.457 1.00 75.19 466 LEU A O 1
ATOM 3585 N N . ILE A 1 467 ? -9.565 6.223 -16.755 1.00 73.56 467 ILE A N 1
ATOM 3586 C CA . ILE A 1 467 ? -10.067 6.562 -18.095 1.00 73.56 467 ILE A CA 1
ATOM 3587 C C . ILE A 1 467 ? -8.961 7.251 -18.900 1.00 73.56 467 ILE A C 1
ATOM 3589 O O . ILE A 1 467 ? -8.694 6.849 -20.028 1.00 73.56 467 ILE A O 1
ATOM 3593 N N . MET A 1 468 ? -8.250 8.218 -18.318 1.00 68.06 468 MET A N 1
ATOM 3594 C CA . MET A 1 468 ? -7.147 8.892 -19.009 1.00 68.06 468 MET A CA 1
ATOM 3595 C C . MET A 1 468 ? -5.993 7.970 -19.369 1.00 68.06 468 MET A C 1
ATOM 3597 O O . MET A 1 468 ? -5.503 8.018 -20.492 1.00 68.06 468 MET A O 1
ATOM 3601 N N . VAL A 1 469 ? -5.609 7.066 -18.475 1.00 64.75 469 VAL A N 1
ATOM 3602 C CA . VAL A 1 469 ? -4.598 6.046 -18.778 1.00 64.75 469 VAL A CA 1
ATOM 3603 C C . VAL A 1 469 ? -5.054 5.121 -19.910 1.00 64.75 469 VAL A C 1
ATOM 3605 O O . VAL A 1 469 ? -4.238 4.705 -20.730 1.00 64.75 469 VAL A O 1
ATOM 3608 N N . THR A 1 470 ? -6.349 4.812 -19.970 1.00 64.31 470 THR A N 1
ATOM 3609 C CA . THR A 1 470 ? -6.922 3.909 -20.976 1.00 64.31 470 THR A CA 1
ATOM 3610 C C . THR A 1 470 ? -7.038 4.578 -22.351 1.00 64.31 470 THR A C 1
ATOM 3612 O O . THR A 1 470 ? -6.685 3.961 -23.355 1.00 64.31 470 THR A O 1
ATOM 3615 N N . TYR A 1 471 ? -7.506 5.830 -22.400 1.00 59.12 471 TYR A N 1
ATOM 3616 C CA . TYR A 1 471 ? -7.907 6.515 -23.638 1.00 59.12 471 TYR A CA 1
ATOM 3617 C C . TYR A 1 471 ? -6.987 7.668 -24.065 1.00 59.12 471 TYR A C 1
ATOM 3619 O O . TYR A 1 471 ? -6.849 7.909 -25.257 1.00 59.12 471 TYR A O 1
ATOM 3627 N N . PHE A 1 472 ? -6.350 8.374 -23.126 1.00 51.03 472 PHE A N 1
ATOM 3628 C CA . PHE A 1 472 ? -5.654 9.647 -23.376 1.00 51.03 472 PHE A CA 1
ATOM 3629 C C . PHE A 1 472 ? -4.131 9.598 -23.200 1.00 51.03 472 PHE A C 1
ATOM 3631 O O . PHE A 1 472 ? -3.459 10.524 -23.637 1.00 51.03 472 PHE A O 1
ATOM 3638 N N . ALA A 1 473 ? -3.544 8.511 -22.677 1.00 46.97 473 ALA A N 1
ATOM 3639 C CA . ALA A 1 473 ? -2.086 8.272 -22.687 1.00 46.97 473 ALA A CA 1
ATOM 3640 C C . ALA A 1 473 ? -1.495 8.051 -24.110 1.00 46.97 473 ALA A C 1
ATOM 3642 O O . ALA A 1 473 ? -0.449 7.420 -24.275 1.00 46.97 473 ALA A O 1
ATOM 3643 N N . TRP A 1 474 ? -2.212 8.539 -25.122 1.00 39.66 474 TRP A N 1
ATOM 3644 C CA . TRP A 1 474 ? -2.010 8.417 -26.559 1.00 39.66 474 TRP A CA 1
ATOM 3645 C C . TRP A 1 474 ? -1.491 9.708 -27.208 1.00 39.66 474 TRP A C 1
ATOM 3647 O O . TRP A 1 474 ? -1.039 9.627 -28.348 1.00 39.66 474 TRP A O 1
ATOM 3657 N N . TYR A 1 475 ? -1.525 10.846 -26.500 1.00 29.86 475 TYR A N 1
ATOM 3658 C CA . TYR A 1 475 ? -0.987 12.127 -26.971 1.00 29.86 475 TYR A CA 1
ATOM 3659 C C . TYR A 1 475 ? 0.336 12.480 -26.297 1.00 29.86 475 TYR A C 1
ATOM 3661 O O . TYR A 1 475 ? 0.387 12.475 -25.044 1.00 29.86 475 TYR A O 1
#

Radius of gyration: 22.3 Å; chains: 1; bounding box: 57×59×67 Å

pLDDT: mean 73.35, std 18.16, range [28.12, 95.44]

Foldseek 3Di:
DVVLVVCVVVCVVLVVPDVVSVVLLVVLLCVLVVLVVLLPPDPPPPDDPLLVVLLVLLLVLLSVLLCLLLVLVVPPPPVVVLVVCVVCVVVDPPDPQQAALVLVCCLQPVVLVCCVVVPPDDLADDQNLLSVVLCVSQVVDPDDSSVSSSSNLSSSLSSLSSLLSVLLLLCLCVLVVHDSVLSSLLSLCLQFFFFQDFPHPPPVGCLCRFLAGSCSQRRRQPLSSQLLSLLSSLLSQCSCCLPVVDQRNLVSLLSNLVSVSSACLQLVQLLVLCVVLLVLAPCSPPPSNVNSNVSSCVSVVCSVVVCVVVVHDYPDQPKFFDFCPSVLVSCVVRDPVVCSVDSVSVVVVSVCRSCVLQVLLVVVVVVVVVVQCVVPPPVSVSVVCNVCVSLSSLVSSLVQLSSLLRTIWGPDPSTDSPSSSNSNHSSVSSNSSVSSVSLCPPPDPVSNVSSVVSSVVSSVNSVVVSVCNSPVSPD